Protein AF-A0A1F6WHJ4-F1 (afdb_monomer)

Sequence (486 aa):
MTTFSEYVDPEKTKELTKIGEAGDASKPRHKMVQNNPLDGQPYSLKEMARLEAFSKALKTPGKKKIVVHGDWFISKEKEEKIVGMKPYPDFDAQLTAWFMQKAGISADVVEIAPKGFYSEKNLPVEREKGTTYFYLDLNFRKSGFGQTKDGDWYFDGHAIERSAKGKETSASTMAYEKLVAVGRLEKTPWLDELIKFSKAVDNLSYSMDEKFLKNKYWHTLYAVYRRINLDSIIELFKNGYHSGQEFTLAQMNTKVSAGKEKTTLAELCQKAKIRVFNSIRKIEQARKNMGPDFGLKTETAELGKYILNIKSGKQDKIPVGFDAARALGYDTFITWHEDTKSFFLSTKKDTNFIYKLLKKEFPDLMPPVKGCMIISGLKEGEKISERAKRYTLEKLVNALGLIKTESAEVRFGGEKKLLEFQKNVLDKLFDVQKQEEGDEEVIALRDLYKKKEEIEKSMTETDQELMRLEKESLARQKRIEELRKE

Nearest PDB structures (foldseek):
  3soz-assembly1_C  TM=4.481E-01  e=9.344E-01  Salmonella enterica subsp. enterica serovar Typhimurium str. LT2
  8iye-assembly1_B  TM=1.492E-01  e=1.911E+00  Streptomyces hygroscopicus subsp. limoneus

Organism: NCBI:txid1801757

pLDDT: mean 75.18, std 19.54, range [24.81, 95.88]

Solvent-accessible surface area (backbone atoms only — not comparable to full-atom values): 27197 Å² total; per-residue (Å²): 105,66,59,81,66,80,79,62,58,78,74,69,61,69,75,70,71,82,79,79,90,84,79,87,89,84,71,90,75,72,90,68,75,54,47,40,83,84,81,64,48,69,51,51,73,72,54,48,55,48,46,51,54,48,47,48,60,74,67,52,86,64,54,33,35,35,33,36,31,28,37,84,44,79,46,77,55,98,88,41,49,28,33,37,80,43,84,51,53,53,71,48,38,49,51,28,53,50,51,44,47,71,44,67,49,79,47,52,81,49,68,59,22,73,74,59,81,32,46,96,91,42,64,75,65,88,84,59,89,77,51,42,42,38,39,31,48,48,43,40,56,83,69,27,58,53,68,47,98,86,69,26,37,40,30,16,38,36,15,54,74,34,42,78,67,76,55,74,56,31,22,29,46,50,45,52,47,52,34,37,70,60,70,40,41,83,90,47,76,42,56,55,35,48,37,53,38,49,37,26,68,72,67,63,70,57,94,58,39,48,67,45,53,76,74,43,39,29,47,22,62,89,54,39,52,96,54,44,39,68,68,47,54,51,52,41,24,72,70,70,51,59,69,90,46,64,62,49,77,72,53,28,67,40,74,34,41,40,62,68,44,79,44,37,44,47,61,46,25,53,56,26,42,55,32,46,56,52,21,53,56,46,51,54,48,32,49,60,66,30,29,84,94,45,43,33,48,60,56,46,94,75,47,36,37,47,44,61,42,74,21,70,62,76,86,48,52,47,70,56,44,55,60,51,42,39,18,72,69,30,38,21,33,35,37,40,32,66,83,65,42,36,40,40,37,40,34,80,43,67,35,68,60,56,46,60,45,42,38,75,78,35,80,68,45,45,73,58,44,62,54,32,31,40,41,51,54,77,52,78,72,40,44,42,77,65,40,46,78,69,36,46,72,66,58,54,42,56,56,66,61,34,60,48,65,90,68,45,62,84,77,48,79,47,74,76,43,49,56,50,48,54,48,51,38,51,51,51,62,55,49,66,68,69,69,65,92,65,58,62,68,60,51,48,50,55,49,51,50,51,51,48,54,52,47,66,71,66,52,49,75,67,53,56,49,50,55,48,51,49,53,52,49,53,53,48,50,52,51,52,56,51,61,70,73,106

Radius of gyration: 26.35 Å; Cα contacts (8 Å, |Δi|>4): 692; chains: 1; bounding box: 75×59×75 Å

Structure (mmCIF, N/CA/C/O backbone):
data_AF-A0A1F6WHJ4-F1
#
_entry.id   AF-A0A1F6WHJ4-F1
#
loop_
_atom_site.group_PDB
_atom_site.id
_atom_site.type_symbol
_atom_site.label_atom_id
_atom_site.label_alt_id
_atom_site.label_comp_id
_atom_site.label_asym_id
_atom_site.label_entity_id
_atom_site.label_seq_id
_atom_site.pdbx_PDB_ins_code
_atom_site.Cartn_x
_atom_site.Cartn_y
_atom_site.Cartn_z
_atom_site.occupancy
_atom_site.B_iso_or_equiv
_atom_site.auth_seq_id
_atom_site.auth_comp_id
_atom_site.auth_asym_id
_atom_site.auth_atom_id
_atom_site.pdbx_PDB_model_num
ATOM 1 N N . MET A 1 1 ? -12.715 15.003 -4.761 1.00 28.97 1 MET A N 1
ATOM 2 C CA . MET A 1 1 ? -11.547 15.203 -3.886 1.00 28.97 1 MET A CA 1
ATOM 3 C C . MET A 1 1 ? -11.983 15.676 -2.512 1.00 28.97 1 MET A C 1
ATOM 5 O O . MET A 1 1 ? -12.118 16.872 -2.293 1.00 28.97 1 MET A O 1
ATOM 9 N N . THR A 1 2 ? -12.276 14.723 -1.642 1.00 24.81 2 THR A N 1
ATOM 10 C CA . THR A 1 2 ? -12.805 14.906 -0.287 1.00 24.81 2 THR A CA 1
ATOM 11 C C . THR A 1 2 ? -11.628 15.049 0.673 1.00 24.81 2 THR A C 1
ATOM 13 O O . THR A 1 2 ? -10.710 14.231 0.614 1.00 24.81 2 THR A O 1
ATOM 16 N N . THR A 1 3 ? -11.596 16.091 1.499 1.00 26.52 3 THR A N 1
ATOM 17 C CA . THR A 1 3 ? -10.634 16.181 2.607 1.00 26.52 3 THR A CA 1
ATOM 18 C C . THR A 1 3 ? -11.063 15.219 3.714 1.00 26.52 3 THR A C 1
ATOM 20 O O . THR A 1 3 ? -12.249 14.944 3.875 1.00 26.52 3 THR A O 1
ATOM 23 N N . PHE A 1 4 ? -10.105 14.698 4.484 1.00 32.03 4 PHE A N 1
ATOM 24 C CA . PHE A 1 4 ? -10.342 13.768 5.600 1.00 32.03 4 PHE A CA 1
ATOM 25 C C . PHE A 1 4 ? -11.396 14.288 6.609 1.00 32.03 4 PHE A C 1
ATOM 27 O O . PHE A 1 4 ? -12.077 13.505 7.261 1.00 32.03 4 PHE A O 1
ATOM 34 N N . SER A 1 5 ? -11.588 15.611 6.666 1.00 32.88 5 SER A N 1
ATOM 35 C CA . SER A 1 5 ? -12.597 16.304 7.472 1.00 32.88 5 SER A CA 1
ATOM 36 C C . SER A 1 5 ? -14.057 16.016 7.095 1.00 32.88 5 SER A C 1
ATOM 38 O O . SER A 1 5 ? -14.922 16.192 7.939 1.00 32.88 5 SER A O 1
ATOM 40 N N . GLU A 1 6 ? -14.370 15.580 5.869 1.00 36.53 6 GLU A N 1
ATOM 41 C CA . GLU A 1 6 ? -15.766 15.323 5.451 1.00 36.53 6 GLU A CA 1
ATOM 42 C C . GLU A 1 6 ? -16.287 13.936 5.905 1.00 36.53 6 GLU A C 1
ATOM 44 O O . GLU A 1 6 ? -17.463 13.637 5.722 1.00 36.53 6 GLU A O 1
ATOM 49 N N . TYR A 1 7 ? -15.443 13.096 6.525 1.00 38.25 7 TYR A N 1
ATOM 50 C CA . TYR A 1 7 ? -15.868 11.857 7.208 1.00 38.25 7 TYR A CA 1
ATOM 51 C C . TYR A 1 7 ? -16.282 12.087 8.668 1.00 38.25 7 TYR A C 1
ATOM 53 O O . TYR A 1 7 ? -16.713 11.155 9.346 1.00 38.25 7 TYR A O 1
ATOM 61 N N . VAL A 1 8 ? -16.135 13.317 9.162 1.00 37.53 8 VAL A N 1
ATOM 62 C CA . VAL A 1 8 ? -16.409 13.689 10.546 1.00 37.53 8 VAL A CA 1
ATOM 63 C C . VAL A 1 8 ? -17.614 14.614 10.546 1.00 37.53 8 VAL A C 1
ATOM 65 O O . VAL A 1 8 ? -17.491 15.818 10.347 1.00 37.53 8 VAL A O 1
ATOM 68 N N . ASP A 1 9 ? -18.788 14.036 10.770 1.00 37.97 9 ASP A N 1
ATOM 69 C CA . ASP A 1 9 ? -19.931 14.781 11.281 1.00 37.97 9 ASP A CA 1
ATOM 70 C C . ASP A 1 9 ? -20.042 14.469 12.784 1.00 37.97 9 ASP A C 1
ATOM 72 O O . ASP A 1 9 ? -20.540 13.396 13.145 1.00 37.97 9 ASP A O 1
ATOM 76 N N . PRO A 1 10 ? -19.546 15.354 13.673 1.00 38.88 10 PRO A N 1
ATOM 77 C CA . PRO A 1 10 ? -19.605 15.149 15.118 1.00 38.88 10 PRO A CA 1
ATOM 78 C C . PRO A 1 10 ? -21.037 14.946 15.630 1.00 38.88 10 PRO A C 1
ATOM 80 O O . PRO A 1 10 ? -21.231 14.251 16.631 1.00 38.88 10 PRO A O 1
ATOM 83 N N . GLU A 1 11 ? -22.036 15.508 14.941 1.00 34.28 11 GLU A N 1
ATOM 84 C CA . GLU A 1 11 ? -23.445 15.457 15.337 1.00 34.28 11 GLU A CA 1
ATOM 85 C C . GLU A 1 11 ? -24.069 14.078 15.056 1.00 34.28 11 GLU A C 1
ATOM 87 O O . GLU A 1 11 ? -24.824 13.572 15.887 1.00 34.28 11 GLU A O 1
ATOM 92 N N . LYS A 1 12 ? -23.669 13.386 13.977 1.00 37.16 12 LYS A N 1
ATOM 93 C CA . LYS A 1 12 ? -24.154 12.021 13.659 1.00 37.16 12 LYS A CA 1
ATOM 94 C C . LYS A 1 12 ? -23.624 10.926 14.583 1.00 37.16 12 LYS A C 1
ATOM 96 O O . LYS A 1 12 ? -24.194 9.838 14.655 1.00 37.16 12 LYS A O 1
ATOM 101 N N . THR A 1 13 ? -22.561 11.204 15.333 1.00 37.19 13 THR A N 1
ATOM 102 C CA . THR A 1 13 ? -21.993 10.274 16.322 1.00 37.19 13 THR A CA 1
ATOM 103 C C . THR A 1 13 ? -22.888 10.092 17.555 1.00 37.19 13 THR A C 1
ATOM 105 O O . THR A 1 13 ? -22.749 9.095 18.262 1.00 37.19 13 THR A O 1
ATOM 108 N N . LYS A 1 14 ? -23.825 11.018 17.815 1.00 34.28 14 LYS A N 1
ATOM 109 C CA . LYS A 1 14 ? -24.714 10.982 18.992 1.00 34.28 14 LYS A CA 1
ATOM 110 C C . LYS A 1 14 ? -25.921 10.046 18.847 1.00 34.28 14 LYS A C 1
ATOM 112 O O . LYS A 1 14 ? -26.500 9.676 19.862 1.00 34.28 14 LYS A O 1
ATOM 117 N N . GLU A 1 15 ? -26.291 9.629 17.635 1.00 30.72 15 GLU A N 1
ATOM 118 C CA . GLU A 1 15 ? -27.438 8.722 17.422 1.00 30.72 15 GLU A CA 1
ATOM 119 C C . GLU A 1 15 ? -27.080 7.225 17.496 1.00 30.72 15 GLU A C 1
ATOM 121 O O . GLU A 1 15 ? -27.965 6.390 17.672 1.00 30.72 15 GLU A O 1
ATOM 126 N N . LEU A 1 16 ? -25.795 6.858 17.434 1.00 32.97 16 LEU A N 1
ATOM 127 C CA . LEU A 1 16 ? -25.346 5.454 17.428 1.00 32.97 16 LEU A CA 1
ATOM 128 C C . LEU A 1 16 ? -25.053 4.868 18.824 1.00 32.97 16 LEU A C 1
ATOM 130 O O . LEU A 1 16 ? -24.721 3.691 18.938 1.00 32.97 16 LEU A O 1
ATOM 134 N N . THR A 1 17 ? -25.200 5.645 19.899 1.00 36.06 17 THR A N 1
ATOM 135 C CA . THR A 1 17 ? -24.859 5.259 21.284 1.00 36.06 17 THR A CA 1
ATOM 136 C C . THR A 1 17 ? -25.951 4.495 22.046 1.00 36.06 17 THR A C 1
ATOM 138 O O . THR A 1 17 ? -25.772 4.219 23.228 1.00 36.06 17 THR A O 1
ATOM 141 N N . LYS A 1 18 ? -27.060 4.088 21.413 1.00 31.36 18 LYS A N 1
ATOM 142 C CA . LYS A 1 18 ? -28.157 3.371 22.104 1.00 31.36 18 LYS A CA 1
ATOM 143 C C . LYS A 1 18 ? -28.047 1.839 22.151 1.00 31.36 18 LYS A C 1
ATOM 145 O O . LYS A 1 18 ? -28.944 1.195 22.682 1.00 31.36 18 LYS A O 1
ATOM 150 N N . ILE A 1 19 ? -26.966 1.238 21.655 1.00 35.12 19 ILE A N 1
ATOM 151 C CA . ILE A 1 19 ? -26.780 -0.224 21.680 1.00 35.12 19 ILE A CA 1
ATOM 152 C C . ILE A 1 19 ? -25.512 -0.541 22.477 1.00 35.12 19 ILE A C 1
ATOM 154 O O . ILE A 1 19 ? -24.427 -0.653 21.915 1.00 35.12 19 ILE A O 1
ATOM 158 N N . GLY A 1 20 ? -25.617 -0.617 23.805 1.00 35.25 20 GLY A N 1
ATOM 159 C CA . GLY A 1 20 ? -24.437 -0.888 24.633 1.00 35.25 20 GLY A CA 1
ATOM 160 C C . GLY A 1 20 ? -24.641 -1.046 26.138 1.00 35.25 20 GLY A C 1
ATOM 161 O O . GLY A 1 20 ? -23.646 -1.119 26.854 1.00 35.25 20 GLY A O 1
ATOM 162 N N . GLU A 1 21 ? -25.875 -1.126 26.637 1.00 35.00 21 GLU A N 1
ATOM 163 C CA . GLU A 1 21 ? -26.140 -1.311 28.068 1.00 35.00 21 GLU A CA 1
ATOM 164 C C . GLU A 1 21 ? -26.897 -2.618 28.323 1.00 35.00 21 GLU A C 1
ATOM 166 O O . GLU A 1 21 ? -28.115 -2.633 28.437 1.00 35.00 21 GLU A O 1
ATOM 171 N N . ALA A 1 22 ? -26.163 -3.730 28.402 1.00 33.50 22 ALA A N 1
ATOM 172 C CA . ALA A 1 22 ? -26.557 -4.911 29.176 1.00 33.50 22 ALA A CA 1
ATOM 173 C C . ALA A 1 22 ? -25.359 -5.865 29.310 1.00 33.50 22 ALA A C 1
ATOM 175 O O . ALA A 1 22 ? -25.001 -6.584 28.380 1.00 33.50 22 ALA A O 1
ATOM 176 N N . GLY A 1 23 ? -24.726 -5.875 30.481 1.00 30.72 23 GLY A N 1
ATOM 177 C CA . GLY A 1 23 ? -23.652 -6.810 30.809 1.00 30.72 23 GLY A CA 1
ATOM 178 C C . GLY A 1 23 ? -23.260 -6.697 32.276 1.00 30.72 23 GLY A C 1
ATOM 179 O O . GLY A 1 23 ? -22.340 -5.960 32.614 1.00 30.72 23 GLY A O 1
ATOM 180 N N . ASP A 1 24 ? -23.995 -7.408 33.131 1.00 31.16 24 ASP A N 1
ATOM 181 C CA . ASP A 1 24 ? -23.836 -7.472 34.588 1.00 31.16 24 ASP A CA 1
ATOM 182 C C . ASP A 1 24 ? -22.403 -7.882 35.002 1.00 31.16 24 ASP A C 1
ATOM 184 O O . ASP A 1 24 ? -21.851 -8.888 34.543 1.00 31.16 24 ASP A O 1
ATOM 188 N N . ALA A 1 25 ? -21.783 -7.065 35.859 1.00 35.31 25 ALA A N 1
ATOM 189 C CA . ALA A 1 25 ? -20.368 -7.111 36.228 1.00 35.31 25 ALA A CA 1
ATOM 190 C C . ALA A 1 25 ? -20.073 -7.930 37.505 1.00 35.31 25 ALA A C 1
ATOM 192 O O . ALA A 1 25 ? -19.010 -7.768 38.102 1.00 35.31 25 ALA A O 1
ATOM 193 N N . SER A 1 26 ? -20.982 -8.806 37.941 1.00 29.50 26 SER A N 1
ATOM 194 C CA . SER A 1 26 ? -20.957 -9.366 39.303 1.00 29.50 26 SER A CA 1
ATOM 195 C C . SER A 1 26 ? -20.533 -10.840 39.457 1.00 29.50 26 SER A C 1
ATOM 197 O O . SER A 1 26 ? -20.614 -11.369 40.564 1.00 29.50 26 SER A O 1
ATOM 199 N N . LYS A 1 27 ? -20.023 -11.534 38.424 1.00 29.72 27 LYS A N 1
ATOM 200 C CA . LYS A 1 27 ? -19.579 -12.945 38.566 1.00 29.72 27 LYS A CA 1
ATOM 201 C C . LYS A 1 27 ? -18.064 -13.145 38.387 1.00 29.72 27 LYS A C 1
ATOM 203 O O . LYS A 1 27 ? -17.511 -12.677 37.387 1.00 29.72 27 LYS A O 1
ATOM 208 N N . PRO A 1 28 ? -17.386 -13.882 39.295 1.00 31.47 28 PRO A N 1
ATOM 209 C CA . PRO A 1 28 ? -15.963 -14.181 39.183 1.00 31.47 28 PRO A CA 1
ATOM 210 C C . PRO A 1 28 ? -15.751 -15.136 38.005 1.00 31.47 28 PRO A C 1
ATOM 212 O O . PRO A 1 28 ? -16.146 -16.300 38.044 1.00 31.47 28 PRO A O 1
ATOM 215 N N . ARG A 1 29 ? -15.160 -14.638 36.915 1.00 35.62 29 ARG A N 1
ATOM 216 C CA . ARG A 1 29 ? -14.840 -15.473 35.755 1.00 35.62 29 ARG A CA 1
ATOM 217 C C . ARG A 1 29 ? -13.631 -16.340 36.101 1.00 35.62 29 ARG A C 1
ATOM 219 O O . ARG A 1 29 ? -12.516 -15.837 36.221 1.00 35.62 29 ARG A O 1
ATOM 226 N N . HIS A 1 30 ? -13.850 -17.648 36.243 1.00 29.11 30 HIS A N 1
ATOM 227 C CA . HIS A 1 30 ? -12.791 -18.641 36.068 1.00 29.11 30 HIS A CA 1
ATOM 228 C C . HIS A 1 30 ? -11.984 -18.297 34.809 1.00 29.11 30 HIS A C 1
ATOM 230 O O . HIS A 1 30 ? -12.571 -17.851 33.822 1.00 29.11 30 HIS A O 1
ATOM 236 N N . LYS A 1 31 ? -10.655 -18.483 34.855 1.00 37.22 31 LYS A N 1
ATOM 237 C CA . LYS A 1 31 ? -9.721 -18.295 33.731 1.00 37.22 31 LYS A CA 1
ATOM 238 C C . LYS A 1 31 ? -10.120 -19.193 32.550 1.00 37.22 31 LYS A C 1
ATOM 240 O O . LYS A 1 31 ? -9.525 -20.241 32.327 1.00 37.22 31 LYS A O 1
ATOM 245 N N . MET A 1 32 ? -11.145 -18.794 31.806 1.00 36.66 32 MET A N 1
ATOM 246 C CA . MET A 1 32 ? -11.436 -19.329 30.492 1.00 36.66 32 MET A CA 1
ATOM 247 C C . MET A 1 32 ? -10.317 -18.840 29.592 1.00 36.66 32 MET A C 1
ATOM 249 O O . MET A 1 32 ? -10.134 -17.637 29.412 1.00 36.66 32 MET A O 1
ATOM 253 N N . VAL A 1 33 ? -9.545 -19.787 29.076 1.00 48.25 33 VAL A N 1
ATOM 254 C CA . VAL A 1 33 ? -8.599 -19.548 27.996 1.00 48.25 33 VAL A CA 1
ATOM 255 C C . VAL A 1 33 ? -9.390 -18.896 26.863 1.00 48.25 33 VAL A C 1
ATOM 257 O O . VAL A 1 33 ? -10.242 -19.535 26.249 1.00 48.25 33 VAL A O 1
ATOM 260 N N . GLN A 1 34 ? -9.194 -17.594 26.652 1.00 63.94 34 GLN A N 1
ATOM 261 C CA . GLN A 1 34 ? -9.790 -16.923 25.506 1.00 63.94 34 GLN A CA 1
ATOM 262 C C . GLN A 1 34 ? -9.059 -17.417 24.260 1.00 63.94 34 GLN A C 1
ATOM 264 O O . GLN A 1 34 ? -7.834 -17.312 24.167 1.00 63.94 34 GLN A O 1
ATOM 269 N N . ASN A 1 35 ? -9.814 -17.967 23.316 1.00 78.12 35 ASN A N 1
ATOM 270 C CA . ASN A 1 35 ? -9.294 -18.315 22.004 1.00 78.12 35 ASN A CA 1
ATOM 271 C C . ASN A 1 35 ? -9.296 -17.074 21.107 1.00 78.12 35 ASN A C 1
ATOM 273 O O . ASN A 1 35 ? -10.169 -16.209 21.213 1.00 78.12 35 ASN A O 1
ATOM 277 N N . ASN A 1 36 ? -8.317 -16.994 20.215 1.00 73.62 36 ASN A N 1
ATOM 278 C CA . ASN A 1 36 ? -8.271 -16.016 19.148 1.00 73.62 36 ASN A CA 1
ATOM 279 C C . ASN A 1 36 ? -9.529 -16.180 18.274 1.00 73.62 36 ASN A C 1
ATOM 281 O O . ASN A 1 36 ? -9.804 -17.281 17.790 1.00 73.62 36 ASN A O 1
ATOM 285 N N . PRO A 1 37 ? -10.311 -15.105 18.068 1.00 71.00 37 PRO A N 1
ATOM 286 C CA . PRO A 1 37 ? -11.582 -15.187 17.361 1.00 71.00 37 PRO A CA 1
ATOM 287 C C . PRO A 1 37 ? -11.435 -15.518 15.870 1.00 71.00 37 PRO A C 1
ATOM 289 O O . PRO A 1 37 ? -12.429 -15.894 15.247 1.00 71.00 37 PRO A O 1
ATOM 292 N N . LEU A 1 38 ? -10.242 -15.377 15.281 1.00 71.69 38 LEU A N 1
ATOM 293 C CA . LEU A 1 38 ? -10.001 -15.654 13.863 1.00 71.69 38 LEU A CA 1
ATOM 294 C C . LEU A 1 38 ? -9.592 -17.105 13.591 1.00 71.69 38 LEU A C 1
ATOM 296 O O . LEU A 1 38 ? -10.134 -17.713 12.674 1.00 71.69 38 LEU A O 1
ATOM 300 N N . ASP A 1 39 ? -8.657 -17.656 14.367 1.00 76.31 39 ASP A N 1
ATOM 301 C CA . ASP A 1 39 ? -8.076 -18.987 14.121 1.00 76.31 39 ASP A CA 1
ATOM 302 C C . ASP A 1 39 ? -8.429 -20.034 15.196 1.00 76.31 39 ASP A C 1
ATOM 304 O O . ASP A 1 39 ? -8.053 -21.201 15.076 1.00 76.31 39 ASP A O 1
ATOM 308 N N . GLY A 1 40 ? -9.157 -19.634 16.244 1.00 77.38 40 GLY A N 1
ATOM 309 C CA . GLY A 1 40 ? -9.586 -20.508 17.333 1.00 77.38 40 GLY A CA 1
ATOM 310 C C . GLY A 1 40 ? -8.466 -20.947 18.280 1.00 77.38 40 GLY A C 1
ATOM 311 O O . GLY A 1 40 ? -8.737 -21.710 19.206 1.00 77.38 40 GLY A O 1
ATOM 312 N N . GLN A 1 41 ? -7.228 -20.479 18.089 1.00 81.06 41 GLN A N 1
ATOM 313 C CA . GLN A 1 41 ? -6.088 -20.875 18.915 1.00 81.06 41 GLN A CA 1
ATOM 314 C C . GLN A 1 41 ? -6.104 -20.161 20.271 1.00 81.06 41 GLN A C 1
ATOM 316 O O . GLN A 1 41 ? -6.429 -18.976 20.335 1.00 81.06 41 GLN A O 1
ATOM 321 N N . PRO A 1 42 ? -5.715 -20.825 21.370 1.00 79.38 42 PRO A N 1
ATOM 322 C CA . PRO A 1 42 ? -5.700 -20.203 22.688 1.00 79.38 42 PRO A CA 1
ATOM 323 C C . PRO A 1 42 ? -4.688 -19.054 22.763 1.00 79.38 42 PRO A C 1
ATOM 325 O O . PRO A 1 42 ? -3.539 -19.181 22.328 1.00 79.38 42 PRO A O 1
ATOM 328 N N . TYR A 1 43 ? -5.077 -17.932 23.375 1.00 80.12 43 TYR A N 1
ATOM 329 C CA . TYR A 1 43 ? -4.126 -16.870 23.688 1.00 80.12 43 TYR A CA 1
ATOM 330 C C . TYR A 1 43 ? -3.144 -17.317 24.776 1.00 80.12 43 TYR A C 1
ATOM 332 O O . TYR A 1 43 ? -3.518 -17.890 25.799 1.00 80.12 43 TYR A O 1
ATOM 340 N N . SER A 1 44 ? -1.863 -16.986 24.594 1.00 83.44 44 SER A N 1
ATOM 341 C CA . SER A 1 44 ? -0.869 -17.139 25.664 1.00 83.44 44 SER A CA 1
ATOM 342 C C . SER A 1 44 ? -1.226 -16.272 26.882 1.00 83.44 44 SER A C 1
ATOM 344 O O . SER A 1 44 ? -1.831 -15.210 26.731 1.00 83.44 44 SER A O 1
ATOM 346 N N . LEU A 1 45 ? -0.762 -16.651 28.080 1.00 82.12 45 LEU A N 1
ATOM 347 C CA . LEU A 1 45 ? -0.946 -15.853 29.307 1.00 82.12 45 LEU A CA 1
ATOM 348 C C . LEU A 1 45 ? -0.485 -14.395 29.142 1.00 82.12 45 LEU A C 1
ATOM 350 O O . LEU A 1 45 ? -1.149 -13.470 29.603 1.00 82.12 45 LEU A O 1
ATOM 354 N N . LYS A 1 46 ? 0.634 -14.186 28.437 1.00 84.81 46 LYS A N 1
ATOM 355 C CA . LYS A 1 46 ? 1.174 -12.852 28.141 1.00 84.81 46 LYS A CA 1
ATOM 356 C C . LYS A 1 46 ? 0.235 -12.032 27.255 1.00 84.81 46 LYS A C 1
ATOM 358 O O . LYS A 1 46 ? 0.108 -10.827 27.449 1.00 84.81 46 LYS A O 1
ATOM 363 N N . GLU A 1 47 ? -0.397 -12.675 26.279 1.00 84.31 47 GLU A N 1
ATOM 364 C CA . GLU A 1 47 ? -1.334 -12.011 25.373 1.00 84.31 47 GLU A CA 1
ATOM 365 C C . GLU A 1 47 ? -2.666 -11.711 26.071 1.00 84.31 47 GLU A C 1
ATOM 367 O O . GLU A 1 47 ? -3.194 -10.619 25.895 1.00 84.31 47 GLU A O 1
ATOM 372 N N . MET A 1 48 ? -3.158 -12.602 26.941 1.00 86.06 48 MET A N 1
ATOM 373 C CA . MET A 1 48 ? -4.346 -12.328 27.762 1.00 86.06 48 MET A CA 1
ATOM 374 C C . MET A 1 48 ? -4.137 -11.123 28.688 1.00 86.06 48 MET A C 1
ATOM 376 O O . MET A 1 48 ? -4.956 -10.209 28.687 1.00 86.06 48 MET A O 1
ATOM 380 N N . ALA A 1 49 ? -3.002 -11.048 29.392 1.00 88.12 49 ALA A N 1
ATOM 381 C CA . ALA A 1 49 ? -2.674 -9.884 3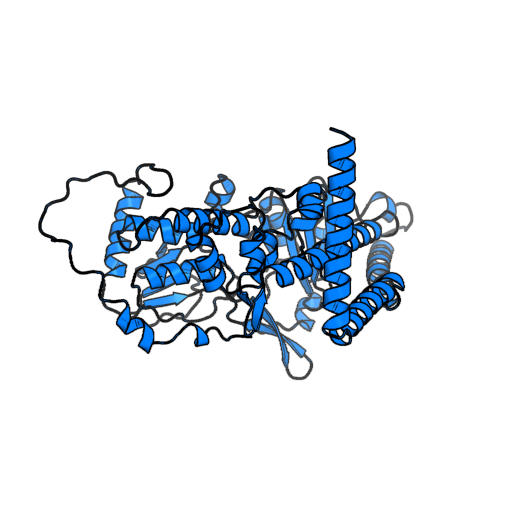0.223 1.00 88.12 49 ALA A CA 1
ATOM 382 C C . ALA A 1 49 ? -2.615 -8.579 29.401 1.00 88.12 49 ALA A C 1
ATOM 384 O O . ALA A 1 49 ? -3.040 -7.515 29.855 1.00 88.12 49 ALA A O 1
ATOM 385 N N . ARG A 1 50 ? -2.124 -8.656 28.157 1.00 89.75 50 ARG A N 1
ATOM 386 C CA . ARG A 1 50 ? -2.107 -7.520 27.228 1.00 89.75 50 ARG A CA 1
ATOM 387 C C . ARG A 1 50 ? -3.518 -7.121 26.780 1.00 89.75 50 ARG A C 1
ATOM 389 O O . ARG A 1 50 ? -3.799 -5.928 26.711 1.00 89.75 50 ARG A O 1
ATOM 396 N N . LEU A 1 51 ? -4.400 -8.080 26.502 1.00 90.62 51 LEU A N 1
ATOM 397 C CA . LEU A 1 51 ? -5.805 -7.829 26.156 1.00 90.62 51 LEU A CA 1
ATOM 398 C C . LEU A 1 51 ? -6.583 -7.200 27.319 1.00 90.62 51 LEU A C 1
ATOM 400 O O . LEU A 1 51 ? -7.367 -6.280 27.101 1.00 90.62 51 LEU A O 1
ATOM 404 N N . GLU A 1 52 ? -6.336 -7.635 28.554 1.00 90.94 52 GLU A N 1
ATOM 405 C CA . GLU A 1 52 ? -6.920 -7.020 29.752 1.00 90.94 52 GLU A CA 1
ATOM 406 C C . GLU A 1 52 ? -6.469 -5.563 29.912 1.00 90.94 52 GLU A C 1
ATOM 408 O O . GLU A 1 52 ? -7.300 -4.669 30.099 1.00 90.94 52 GLU A O 1
ATOM 413 N N . ALA A 1 53 ? -5.165 -5.298 29.766 1.00 91.81 53 ALA A N 1
ATOM 414 C CA . ALA A 1 53 ? -4.619 -3.943 29.797 1.00 91.81 53 ALA A CA 1
ATOM 415 C C . ALA A 1 53 ? -5.214 -3.060 28.686 1.00 91.81 53 ALA A C 1
ATOM 417 O O . ALA A 1 53 ? -5.568 -1.905 28.936 1.00 91.81 53 ALA A O 1
ATOM 418 N N . PHE A 1 54 ? -5.386 -3.615 27.485 1.00 92.56 54 PHE A N 1
ATOM 419 C CA . PHE A 1 54 ? -6.018 -2.926 26.363 1.00 92.56 54 PHE A CA 1
ATOM 420 C C . PHE A 1 54 ? -7.484 -2.601 26.658 1.00 92.56 54 PHE A C 1
ATOM 422 O O . PHE A 1 54 ? -7.892 -1.446 26.559 1.00 92.56 54 PHE A O 1
ATOM 429 N N . SER A 1 55 ? -8.264 -3.584 27.119 1.00 91.56 55 SER A N 1
ATOM 430 C CA . SER A 1 55 ? -9.666 -3.397 27.511 1.00 91.56 55 SER A CA 1
ATOM 431 C C . SER A 1 55 ? -9.818 -2.306 28.576 1.00 91.56 55 SER A C 1
ATOM 433 O O . SER A 1 55 ? -10.713 -1.460 28.479 1.00 91.56 55 SER A O 1
ATOM 435 N N . LYS A 1 56 ? -8.905 -2.270 29.557 1.00 90.00 56 LYS A N 1
ATOM 436 C CA . LYS A 1 56 ? -8.847 -1.211 30.571 1.00 90.00 56 LYS A CA 1
ATOM 437 C C . LYS A 1 56 ? -8.581 0.155 29.937 1.00 90.00 56 LYS A C 1
ATOM 439 O O . LYS A 1 56 ? -9.342 1.080 30.195 1.00 90.00 56 LYS A O 1
ATOM 444 N N . ALA A 1 57 ? -7.572 0.275 29.073 1.00 87.69 57 ALA A N 1
ATOM 445 C CA . ALA A 1 57 ? -7.237 1.533 28.399 1.00 87.69 57 ALA A CA 1
ATOM 446 C C . ALA A 1 57 ? -8.405 2.095 27.568 1.00 87.69 57 ALA A C 1
ATOM 448 O O . ALA A 1 57 ? -8.645 3.302 27.575 1.00 87.69 57 ALA A O 1
ATOM 449 N N . LEU A 1 58 ? -9.187 1.229 26.915 1.00 86.88 58 LEU A N 1
ATOM 450 C CA . LEU A 1 58 ? -10.382 1.645 26.175 1.00 86.88 58 LEU A CA 1
ATOM 451 C C . LEU A 1 58 ? -11.491 2.206 27.079 1.00 86.88 58 LEU A C 1
ATOM 453 O O . LEU A 1 58 ? -12.275 3.039 26.629 1.00 86.88 58 LEU A O 1
ATOM 457 N N . LYS A 1 59 ? -11.583 1.748 28.334 1.00 84.19 59 LYS A N 1
ATOM 458 C CA . LYS A 1 59 ? -12.579 2.201 29.324 1.00 84.19 59 LYS A CA 1
ATOM 459 C C . LYS A 1 59 ? -12.137 3.444 30.094 1.00 84.19 59 LYS A C 1
ATOM 461 O O . LYS A 1 59 ? -12.991 4.161 30.605 1.00 84.19 59 LYS A O 1
ATOM 466 N N . THR A 1 60 ? -10.833 3.697 30.190 1.00 83.06 60 THR A N 1
ATOM 467 C CA . THR A 1 60 ? -10.297 4.830 30.948 1.00 83.06 60 THR A CA 1
ATOM 468 C C . THR A 1 60 ? -10.787 6.162 30.354 1.00 83.06 60 THR A C 1
ATOM 470 O O . THR A 1 60 ? -10.590 6.404 29.154 1.00 83.06 60 THR A O 1
ATOM 473 N N . PRO A 1 61 ? -11.418 7.038 31.158 1.00 78.88 61 PRO A N 1
ATOM 474 C CA . PRO A 1 61 ? -11.761 8.394 30.742 1.00 78.88 61 PRO A CA 1
ATOM 475 C C . PRO A 1 61 ? -10.506 9.200 30.395 1.00 78.88 61 PRO A C 1
ATOM 477 O O . PRO A 1 61 ? -9.465 9.037 31.025 1.00 78.88 61 PRO A O 1
ATOM 480 N N . GLY A 1 62 ? -10.599 10.074 29.398 1.00 82.12 62 GLY A N 1
ATOM 481 C CA . GLY A 1 62 ? -9.476 10.895 28.946 1.00 82.12 62 GLY A CA 1
ATOM 482 C C . GLY A 1 62 ? -9.458 11.066 27.435 1.00 82.12 62 GLY A C 1
ATOM 483 O O . GLY A 1 62 ? -10.141 10.331 26.710 1.00 82.12 62 GLY A O 1
ATOM 484 N N . LYS A 1 63 ? -8.666 12.040 26.975 1.00 87.25 63 LYS A N 1
ATOM 485 C CA . LYS A 1 63 ? -8.471 12.305 25.549 1.00 87.25 63 LYS A CA 1
ATOM 486 C C . LYS A 1 63 ? -7.804 11.100 24.891 1.00 87.25 63 LYS A C 1
ATOM 488 O O . LYS A 1 63 ? -6.856 10.521 25.427 1.00 87.25 63 LYS A O 1
ATOM 493 N N . LYS A 1 64 ? -8.306 10.723 23.721 1.00 88.38 64 LYS A N 1
ATOM 494 C CA . LYS A 1 64 ? -7.753 9.651 22.89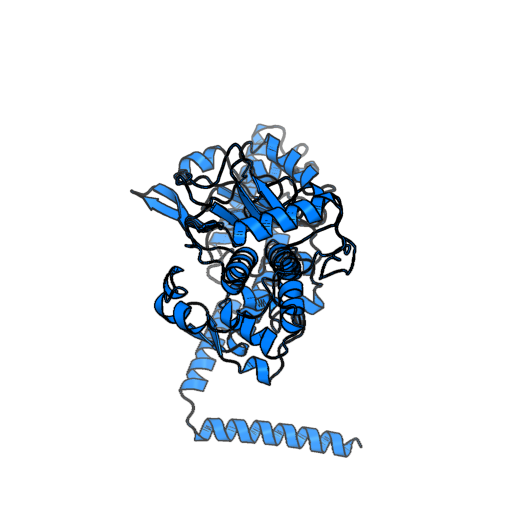4 1.00 88.38 64 LYS A CA 1
ATOM 495 C C . LYS A 1 64 ? -7.458 10.227 21.518 1.00 88.38 64 LYS A C 1
ATOM 497 O O . LYS A 1 64 ? -8.273 10.982 20.997 1.00 88.38 64 LYS A O 1
ATOM 502 N N . LYS A 1 65 ? -6.308 9.880 20.945 1.00 88.50 65 LYS A N 1
ATOM 503 C CA . LYS A 1 65 ? -5.908 10.321 19.603 1.00 88.50 65 LYS A CA 1
ATOM 504 C C . LYS A 1 65 ? -5.502 9.129 18.748 1.00 88.50 65 LYS A C 1
ATOM 506 O O . LYS A 1 65 ? -4.829 8.225 19.239 1.00 88.50 65 LYS A O 1
ATOM 511 N N . ILE A 1 66 ? -5.918 9.119 17.485 1.00 88.00 66 ILE A N 1
ATOM 512 C CA . ILE A 1 66 ? -5.492 8.131 16.484 1.00 88.00 66 ILE A CA 1
ATOM 513 C C . ILE A 1 66 ? -4.447 8.776 15.579 1.00 88.00 66 ILE A C 1
ATOM 515 O O . ILE A 1 66 ? -4.719 9.830 15.015 1.00 88.00 66 ILE A O 1
ATOM 519 N N . VAL A 1 67 ? -3.305 8.111 15.406 1.00 87.62 67 VAL A N 1
ATOM 520 C CA . VAL A 1 67 ? -2.213 8.539 14.521 1.00 87.62 67 VAL A CA 1
ATOM 521 C C . VAL A 1 67 ? -2.067 7.523 13.392 1.00 87.62 67 VAL A C 1
ATOM 523 O O . VAL A 1 67 ? -1.956 6.322 13.646 1.00 87.62 67 VAL A O 1
ATOM 526 N N . VAL A 1 68 ? -2.048 8.008 12.152 1.00 84.44 68 VAL A N 1
ATOM 527 C CA . VAL A 1 68 ? -1.911 7.208 10.922 1.00 84.44 68 VAL A CA 1
ATOM 528 C C . VAL A 1 68 ? -0.802 7.776 10.038 1.00 84.44 68 VAL A C 1
ATOM 530 O O . VAL A 1 68 ? -0.348 8.907 10.234 1.00 84.44 68 VAL A O 1
ATOM 533 N N . HIS A 1 69 ? -0.339 6.997 9.059 1.00 79.19 69 HIS A N 1
ATOM 534 C CA . HIS A 1 69 ? 0.665 7.487 8.112 1.00 79.19 69 HIS A CA 1
ATOM 535 C C . HIS A 1 69 ? 0.050 8.435 7.081 1.00 79.19 69 HIS A C 1
ATOM 537 O O . HIS A 1 69 ? -1.139 8.365 6.760 1.00 79.19 69 HIS A O 1
ATOM 543 N N . GLY A 1 70 ? 0.884 9.331 6.555 1.00 75.00 70 GLY A N 1
ATOM 544 C CA . GLY A 1 70 ? 0.563 10.148 5.386 1.00 75.00 70 GLY A CA 1
ATOM 545 C C . GLY A 1 70 ? 1.315 9.715 4.136 1.00 75.00 70 GLY A C 1
ATOM 546 O O . GLY A 1 70 ? 2.145 8.806 4.158 1.00 75.00 70 GLY A O 1
ATOM 547 N N . ASP A 1 71 ? 1.057 10.412 3.033 1.00 74.19 71 ASP A N 1
ATOM 548 C CA . ASP A 1 71 ? 1.759 10.190 1.772 1.00 74.19 71 ASP A CA 1
ATOM 549 C C . ASP A 1 71 ? 2.614 11.401 1.393 1.00 74.19 71 ASP A C 1
ATOM 551 O O . ASP A 1 71 ? 2.275 12.556 1.684 1.00 74.19 71 ASP A O 1
ATOM 555 N N . TRP A 1 72 ? 3.742 11.119 0.744 1.00 76.69 72 TRP A N 1
ATOM 556 C CA . TRP A 1 72 ? 4.675 12.143 0.290 1.00 76.69 72 TRP A CA 1
ATOM 557 C C . TRP A 1 72 ? 4.129 12.854 -0.946 1.00 76.69 72 TRP A C 1
ATOM 559 O O . TRP A 1 72 ? 3.610 12.223 -1.871 1.00 76.69 72 TRP A O 1
ATOM 569 N N . PHE A 1 73 ? 4.311 14.168 -1.010 1.00 78.62 73 PHE A N 1
ATOM 570 C CA . PHE A 1 73 ? 4.070 14.949 -2.217 1.00 78.62 73 PHE A CA 1
ATOM 571 C C . PHE A 1 73 ? 5.216 15.928 -2.463 1.00 78.62 73 PHE A C 1
ATOM 573 O O . PHE A 1 73 ? 6.027 16.186 -1.580 1.00 78.62 73 PHE A O 1
ATOM 580 N N . ILE A 1 74 ? 5.288 16.466 -3.678 1.00 79.50 74 ILE A N 1
ATOM 581 C CA . ILE A 1 74 ? 6.250 17.513 -4.023 1.00 79.50 74 ILE A CA 1
ATOM 582 C C . ILE A 1 74 ? 5.523 18.852 -4.055 1.00 79.50 74 ILE A C 1
ATOM 584 O O . ILE A 1 74 ? 4.570 19.017 -4.823 1.00 79.50 74 ILE A O 1
ATOM 588 N N . SER A 1 75 ? 5.958 19.781 -3.209 1.00 79.62 75 SER A N 1
ATOM 589 C CA . SER A 1 75 ? 5.598 21.196 -3.251 1.00 79.62 75 SER A CA 1
ATOM 590 C C . SER A 1 75 ? 6.628 21.977 -4.076 1.00 79.62 75 SER A C 1
ATOM 592 O O . SER A 1 75 ? 7.728 21.494 -4.358 1.00 79.62 75 SER A O 1
ATOM 594 N N . LYS A 1 76 ? 6.256 23.187 -4.505 1.00 79.44 76 LYS A N 1
ATOM 595 C CA . LYS A 1 76 ? 7.168 24.140 -5.144 1.00 79.44 76 LYS A CA 1
ATOM 596 C C . LYS A 1 76 ? 7.241 25.388 -4.270 1.00 79.44 76 LYS A C 1
ATOM 598 O O . LYS A 1 76 ? 6.217 26.035 -4.069 1.00 79.44 76 LYS A O 1
ATOM 603 N N . GLU A 1 77 ? 8.430 25.734 -3.795 1.00 77.56 77 GLU A N 1
ATOM 604 C CA . GLU A 1 77 ? 8.690 26.945 -3.013 1.00 77.56 77 GLU A CA 1
ATOM 605 C C . GLU A 1 77 ? 9.810 27.744 -3.675 1.00 77.56 77 GLU A C 1
ATOM 607 O O . GLU A 1 77 ? 10.919 27.242 -3.811 1.00 77.56 77 GLU A O 1
ATOM 612 N N . LYS A 1 78 ? 9.522 28.983 -4.107 1.00 68.50 78 LYS A N 1
ATOM 613 C CA . LYS A 1 78 ? 10.502 29.893 -4.741 1.00 68.50 78 LYS A CA 1
ATOM 614 C C . LYS A 1 78 ? 11.409 29.181 -5.764 1.00 68.50 78 LYS A C 1
ATOM 616 O O . LYS A 1 78 ? 12.626 29.265 -5.693 1.00 68.50 78 LYS A O 1
ATOM 621 N N . GLU A 1 79 ? 10.772 28.453 -6.684 1.00 74.56 79 GLU A N 1
ATOM 622 C CA . GLU A 1 79 ? 11.392 27.648 -7.754 1.00 74.56 79 GLU A CA 1
ATOM 623 C C . GLU A 1 79 ? 12.056 26.324 -7.346 1.00 74.56 79 GLU A C 1
ATOM 625 O O . GLU A 1 79 ? 12.237 25.464 -8.208 1.00 74.56 79 GLU A O 1
ATOM 630 N N . GLU A 1 80 ? 12.281 26.078 -6.057 1.00 82.12 80 GLU A N 1
ATOM 631 C CA . GLU A 1 80 ? 12.776 24.799 -5.547 1.00 82.12 80 GLU A CA 1
ATOM 632 C C . GLU A 1 80 ? 11.629 23.786 -5.392 1.00 82.12 80 GLU A C 1
ATOM 634 O O . GLU A 1 80 ? 10.525 24.118 -4.946 1.00 82.12 80 GLU A O 1
ATOM 639 N N . LYS A 1 81 ? 11.885 22.521 -5.749 1.00 83.44 81 LYS A N 1
ATOM 640 C CA . LYS A 1 81 ? 10.992 21.401 -5.420 1.00 83.44 81 LYS A CA 1
ATOM 641 C C . LYS A 1 81 ? 11.337 20.895 -4.020 1.00 83.44 81 LYS A C 1
ATOM 643 O O . LYS A 1 81 ? 12.483 20.517 -3.773 1.00 83.44 81 LYS A O 1
ATOM 648 N N . ILE A 1 82 ? 10.342 20.842 -3.141 1.00 84.56 82 ILE A N 1
ATOM 649 C CA . ILE A 1 82 ? 10.497 20.417 -1.746 1.00 84.56 82 ILE A CA 1
ATOM 650 C C . ILE A 1 82 ? 9.544 19.258 -1.458 1.00 84.56 82 ILE A C 1
ATOM 652 O O . ILE A 1 82 ? 8.452 19.165 -2.022 1.00 84.56 82 ILE A O 1
ATOM 656 N N . VAL A 1 83 ? 9.971 18.330 -0.608 1.00 81.00 83 VAL A N 1
ATOM 657 C CA . VAL A 1 83 ? 9.122 17.236 -0.126 1.00 81.00 83 VAL A CA 1
ATOM 658 C C . VAL A 1 83 ? 8.170 17.751 0.956 1.00 81.00 83 VAL A C 1
ATOM 660 O O . VAL A 1 83 ? 8.615 18.270 1.978 1.00 81.00 83 VAL A O 1
ATOM 663 N N . GLY A 1 84 ? 6.869 17.536 0.765 1.00 77.12 84 GLY A N 1
ATOM 664 C CA . GLY A 1 84 ? 5.830 17.770 1.769 1.00 77.12 84 GLY A CA 1
ATOM 665 C C . GLY A 1 84 ? 5.034 16.507 2.112 1.00 77.12 84 GLY A C 1
ATOM 666 O O . GLY A 1 84 ? 5.145 15.471 1.446 1.00 77.12 84 GLY A O 1
ATOM 667 N N . MET A 1 85 ? 4.184 16.614 3.135 1.00 73.88 85 MET A N 1
ATOM 668 C CA . MET A 1 85 ? 3.328 15.536 3.639 1.00 73.88 85 MET A CA 1
ATOM 669 C C . MET A 1 85 ? 1.827 15.839 3.578 1.00 73.88 85 MET A C 1
ATOM 671 O O . MET A 1 85 ? 1.381 16.917 3.962 1.00 73.88 85 MET A O 1
ATOM 675 N N . LYS A 1 86 ? 1.019 14.874 3.116 1.00 73.38 86 LYS A N 1
ATOM 676 C CA . LYS A 1 86 ? -0.453 14.964 3.153 1.00 73.38 86 LYS A CA 1
ATOM 677 C C . LYS A 1 86 ? -1.080 13.797 3.915 1.00 73.38 86 LYS A C 1
ATOM 679 O O . LYS A 1 86 ? -0.557 12.684 3.841 1.00 73.38 86 LYS A O 1
ATOM 684 N N . PRO A 1 87 ? -2.227 14.020 4.585 1.00 70.81 87 PRO A N 1
ATOM 685 C CA . PRO A 1 87 ? -2.948 12.974 5.296 1.00 70.81 87 PRO A CA 1
ATOM 686 C C . PRO A 1 87 ? -3.687 12.123 4.270 1.00 70.81 87 PRO A C 1
ATOM 688 O O . PRO A 1 87 ? -4.834 12.387 3.912 1.00 70.81 87 PRO A O 1
ATOM 691 N N . TYR A 1 88 ? -2.978 11.136 3.735 1.00 76.88 88 TYR A N 1
ATOM 692 C CA . TYR A 1 88 ? -3.509 10.199 2.759 1.00 76.88 88 TYR A CA 1
ATOM 693 C C . TYR A 1 88 ? -3.155 8.766 3.179 1.00 76.88 88 TYR A C 1
ATOM 695 O O . TYR A 1 88 ? -2.323 8.126 2.529 1.00 76.88 88 TYR A O 1
ATOM 703 N N . PRO A 1 89 ? -3.741 8.286 4.296 1.00 81.62 89 PRO A N 1
ATOM 704 C CA . PRO A 1 89 ? -3.522 6.926 4.768 1.00 81.62 89 PRO A CA 1
ATOM 705 C C . PRO A 1 89 ? -3.963 5.924 3.704 1.00 81.62 89 PRO A C 1
ATOM 707 O O . PRO A 1 89 ? -4.900 6.175 2.937 1.00 81.62 89 PRO A O 1
ATOM 710 N N . ASP A 1 90 ? -3.306 4.772 3.652 1.00 86.00 90 ASP A N 1
ATOM 711 C CA . ASP A 1 90 ? -3.740 3.698 2.766 1.00 86.00 90 ASP A CA 1
ATOM 712 C C . ASP A 1 90 ? -4.988 2.981 3.306 1.00 86.00 90 ASP A C 1
ATOM 714 O O . ASP A 1 90 ? -5.569 3.347 4.328 1.00 86.00 90 ASP A O 1
ATOM 718 N N . PHE A 1 91 ? -5.442 1.976 2.561 1.00 90.69 91 PHE A N 1
ATOM 719 C CA . PHE A 1 91 ? -6.652 1.237 2.895 1.00 90.69 91 PHE A CA 1
ATOM 720 C C . PHE A 1 91 ? -6.564 0.528 4.254 1.00 90.69 91 PHE A C 1
ATOM 722 O O . PHE A 1 91 ? -7.558 0.511 4.977 1.00 90.69 91 PHE A O 1
ATOM 729 N N . ASP A 1 92 ? -5.401 -0.023 4.617 1.00 91.19 92 ASP A N 1
ATOM 730 C CA . ASP A 1 92 ? -5.237 -0.761 5.870 1.00 91.19 92 ASP A CA 1
ATOM 731 C C . ASP A 1 92 ? -5.318 0.192 7.067 1.00 91.19 92 ASP A C 1
ATOM 733 O O . ASP A 1 92 ? -6.086 -0.050 8.002 1.00 91.19 92 ASP A O 1
ATOM 737 N N . ALA A 1 93 ? -4.634 1.337 6.994 1.00 89.38 93 ALA A N 1
ATOM 738 C CA . ALA A 1 93 ? -4.721 2.388 8.003 1.00 89.38 93 ALA A CA 1
ATOM 739 C C . ALA A 1 93 ? -6.147 2.963 8.130 1.00 89.38 93 ALA A C 1
ATOM 741 O O . ALA A 1 93 ? -6.660 3.102 9.245 1.00 89.38 93 ALA A O 1
ATOM 742 N N . GLN A 1 94 ? -6.822 3.239 7.005 1.00 90.50 94 GLN A N 1
ATOM 743 C CA . GLN A 1 94 ? -8.209 3.729 6.997 1.00 90.50 94 GLN A CA 1
ATOM 744 C C . GLN A 1 94 ? -9.174 2.731 7.650 1.00 90.50 94 GLN A C 1
ATOM 746 O O . GLN A 1 94 ? -9.974 3.1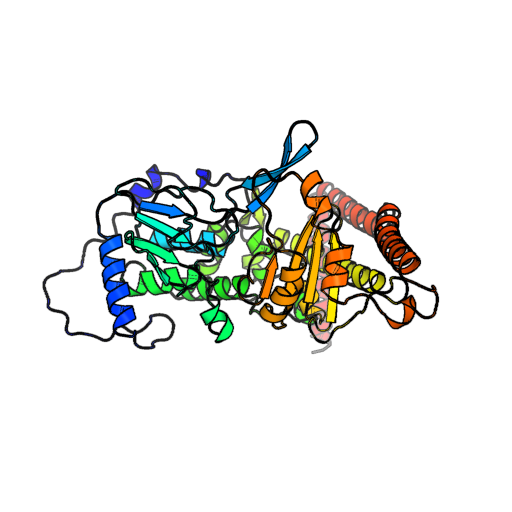07 8.508 1.00 90.50 94 GLN A O 1
ATOM 751 N N . LEU A 1 95 ? -9.087 1.452 7.277 1.00 93.81 95 LEU A N 1
ATOM 752 C CA . LEU A 1 95 ? -9.951 0.409 7.819 1.00 93.81 95 LEU A CA 1
ATOM 753 C C . LEU A 1 95 ? -9.673 0.161 9.311 1.00 93.81 95 LEU A C 1
ATOM 755 O O . LEU A 1 95 ? -10.605 -0.033 10.090 1.00 93.81 95 LEU A O 1
ATOM 759 N N . THR A 1 96 ? -8.408 0.226 9.735 1.00 92.69 96 THR A N 1
ATOM 760 C CA . THR A 1 96 ? -8.028 0.137 11.154 1.00 92.69 96 THR A CA 1
ATOM 761 C C . THR A 1 96 ? -8.675 1.258 11.968 1.00 92.69 96 THR A C 1
ATOM 763 O O . THR A 1 96 ? -9.289 0.992 13.001 1.00 92.69 96 THR A O 1
ATOM 766 N N . ALA A 1 97 ? -8.598 2.504 11.489 1.00 90.69 97 ALA A N 1
ATOM 767 C CA . ALA A 1 97 ? -9.227 3.646 12.151 1.00 90.69 97 ALA A CA 1
ATOM 768 C C . ALA A 1 97 ? -10.757 3.497 12.226 1.00 90.69 97 ALA A C 1
ATOM 770 O O . ALA A 1 97 ? -11.353 3.759 13.272 1.00 90.69 97 ALA A O 1
ATOM 771 N N . TRP A 1 98 ? -11.385 3.000 11.157 1.00 92.31 98 TRP A N 1
ATOM 772 C CA . TRP A 1 98 ? -12.821 2.719 11.132 1.00 92.31 98 TRP A CA 1
ATOM 773 C C . TRP A 1 98 ? -13.238 1.688 12.192 1.00 92.31 98 TRP A C 1
ATOM 775 O O . TRP A 1 98 ? -14.232 1.892 12.891 1.00 92.31 98 TRP A O 1
ATOM 785 N N . PHE A 1 99 ? -12.458 0.619 12.391 1.00 93.56 99 PHE A N 1
ATOM 786 C CA . PHE A 1 99 ? -12.727 -0.355 13.455 1.00 93.56 99 PHE A CA 1
ATOM 787 C C . PHE A 1 99 ? -12.659 0.259 14.851 1.00 93.56 99 PHE A C 1
ATOM 789 O O . PHE A 1 99 ? -13.514 -0.030 15.688 1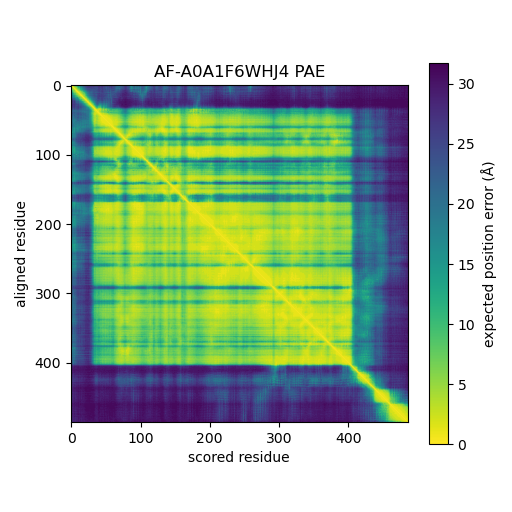.00 93.56 99 PHE A O 1
ATOM 796 N N . MET A 1 100 ? -11.676 1.129 15.095 1.00 90.25 100 MET A N 1
ATOM 797 C CA . MET A 1 100 ? -11.550 1.831 16.373 1.00 90.25 100 MET A CA 1
ATOM 798 C C . MET A 1 100 ? -12.789 2.693 16.649 1.00 90.25 100 MET A C 1
ATOM 800 O O . MET A 1 100 ? -13.359 2.632 17.737 1.00 90.25 100 MET A O 1
ATOM 804 N N . GLN A 1 101 ? -13.267 3.429 15.644 1.00 87.25 101 GLN A N 1
ATOM 805 C CA . GLN A 1 101 ? -14.491 4.226 15.757 1.00 87.25 101 GLN A CA 1
ATOM 806 C C . GLN A 1 101 ? -15.725 3.350 16.005 1.00 87.25 101 GLN A C 1
ATOM 808 O O . GLN A 1 101 ? -16.517 3.640 16.901 1.00 87.25 101 GLN A O 1
ATOM 813 N N . LYS A 1 102 ? -15.876 2.239 15.270 1.00 88.31 102 LYS A N 1
ATOM 814 C CA . LYS A 1 102 ? -16.988 1.293 15.467 1.00 88.31 102 LYS A CA 1
ATOM 815 C C . LYS A 1 102 ? -16.987 0.619 16.833 1.00 88.31 102 LYS A C 1
ATOM 817 O O . LYS A 1 102 ? -18.056 0.301 17.337 1.00 88.31 102 LYS A O 1
ATOM 822 N N . ALA A 1 103 ? -15.822 0.483 17.454 1.00 85.81 103 ALA A N 1
ATOM 823 C CA . ALA A 1 103 ? -15.674 0.017 18.827 1.00 85.81 103 ALA A CA 1
ATOM 824 C C . ALA A 1 103 ? -16.067 1.058 19.899 1.00 85.81 103 ALA A C 1
ATOM 826 O O . ALA A 1 103 ? -15.870 0.814 21.094 1.00 85.81 103 ALA A O 1
ATOM 827 N N . GLY A 1 104 ? -16.590 2.224 19.499 1.00 78.81 104 GLY A N 1
ATOM 828 C CA . GLY A 1 104 ? -16.973 3.308 20.406 1.00 78.81 104 GLY A CA 1
ATOM 829 C C . GLY A 1 104 ? -15.778 4.079 20.968 1.00 78.81 104 GLY A C 1
ATOM 830 O O . GLY A 1 104 ? -15.889 4.730 22.008 1.00 78.81 104 GLY A O 1
ATOM 831 N N . ILE A 1 105 ? -14.612 3.998 20.319 1.00 80.00 105 ILE A N 1
ATOM 832 C CA . ILE A 1 105 ? -13.422 4.734 20.741 1.00 80.00 105 ILE A CA 1
ATOM 833 C C . ILE A 1 105 ? -13.546 6.154 20.196 1.00 80.00 105 ILE A C 1
ATOM 835 O O . ILE A 1 105 ? -13.190 6.429 19.052 1.00 80.00 105 ILE A O 1
ATOM 839 N N . SER A 1 106 ? -14.067 7.054 21.033 1.00 71.75 106 SER A N 1
ATOM 840 C CA . SER A 1 106 ? -14.087 8.491 20.757 1.00 71.75 106 SER A CA 1
ATOM 841 C C . SER A 1 106 ? -12.656 9.017 20.786 1.00 71.75 106 SER A C 1
ATOM 843 O O . SER A 1 106 ? -12.120 9.322 21.852 1.00 71.75 106 SER A O 1
ATOM 845 N N . ALA A 1 107 ? -12.027 9.056 19.619 1.00 71.81 107 ALA A N 1
ATOM 846 C CA . ALA A 1 107 ? -10.689 9.575 19.433 1.00 71.81 107 ALA A CA 1
ATOM 847 C C . ALA A 1 107 ? -10.693 10.601 18.308 1.00 71.81 107 ALA A C 1
ATOM 849 O O . ALA A 1 107 ? -11.248 10.349 17.236 1.00 71.81 107 ALA A O 1
ATOM 850 N N . ASP A 1 108 ? -10.021 11.722 18.543 1.00 69.50 108 ASP A N 1
ATOM 851 C CA . ASP A 1 108 ? -9.700 12.643 17.465 1.00 69.50 108 ASP A CA 1
ATOM 852 C C . ASP A 1 108 ? -8.679 11.941 16.564 1.00 69.50 108 ASP A C 1
ATOM 854 O O . ASP A 1 108 ? -7.659 11.427 17.039 1.00 69.50 108 ASP A O 1
ATOM 858 N N . VAL A 1 109 ? -8.939 11.877 15.261 1.00 61.81 109 VAL A N 1
ATOM 859 C CA . VAL A 1 109 ? -7.902 11.438 14.323 1.00 61.81 109 VAL A CA 1
ATOM 860 C C . VAL A 1 109 ? -6.942 12.608 14.142 1.00 61.81 109 VAL A C 1
ATOM 862 O O . VAL A 1 109 ? -7.314 13.632 13.572 1.00 61.81 109 VAL A O 1
ATOM 865 N N . VAL A 1 110 ? -5.734 12.478 14.688 1.00 61.12 110 VAL A N 1
ATOM 866 C CA . VAL A 1 110 ? -4.759 13.563 14.818 1.00 61.12 110 VAL A CA 1
ATOM 867 C C . VAL A 1 110 ? -3.428 13.157 14.192 1.00 61.12 110 VAL A C 1
ATOM 869 O O . VAL A 1 110 ? -2.816 12.170 14.588 1.00 61.12 110 VAL A O 1
ATOM 872 N N . GLU A 1 111 ? -3.000 14.016 13.265 1.00 63.31 111 GLU A N 1
ATOM 873 C CA . GLU A 1 111 ? -1.649 14.197 12.723 1.00 63.31 111 GLU A CA 1
ATOM 874 C C . GLU A 1 111 ? -1.023 13.070 11.890 1.00 63.31 111 GLU A C 1
ATOM 876 O O . GLU A 1 111 ? -1.216 11.870 12.077 1.00 63.31 111 GLU A O 1
ATOM 881 N N . ILE A 1 112 ? -0.272 13.529 10.889 1.00 62.62 112 ILE A N 1
ATOM 882 C CA . ILE A 1 112 ? 0.396 12.727 9.878 1.00 62.62 112 ILE A CA 1
ATOM 883 C C . ILE A 1 112 ? 1.728 12.269 10.445 1.00 62.62 112 ILE A C 1
ATOM 885 O O . ILE A 1 112 ? 2.626 13.080 10.655 1.00 62.62 112 ILE A O 1
ATOM 889 N N . ALA A 1 113 ? 1.889 10.964 10.604 1.00 66.19 113 ALA A N 1
ATOM 890 C CA . ALA A 1 113 ? 3.213 10.407 10.782 1.00 66.19 113 ALA A CA 1
ATOM 891 C C . ALA A 1 113 ? 3.913 10.312 9.408 1.00 66.19 113 ALA A C 1
ATOM 893 O O . ALA A 1 113 ? 3.356 9.687 8.490 1.00 66.19 113 ALA A O 1
ATOM 894 N N . PRO A 1 114 ? 5.117 10.889 9.222 1.00 66.19 114 PRO A N 1
ATOM 895 C CA . PRO A 1 114 ? 5.980 10.532 8.106 1.00 66.19 114 PRO A CA 1
ATOM 896 C C . PRO A 1 114 ? 6.102 9.027 7.905 1.00 66.19 114 PRO A C 1
ATOM 898 O O . PRO A 1 114 ? 6.236 8.250 8.845 1.00 66.19 114 PRO A O 1
ATOM 901 N N . LYS A 1 115 ? 6.095 8.581 6.645 1.00 67.25 115 LYS A N 1
ATOM 902 C CA . LYS A 1 115 ? 6.474 7.195 6.361 1.00 67.25 115 LYS A CA 1
ATOM 903 C C . LYS A 1 115 ? 7.905 7.015 6.849 1.00 67.25 115 LYS A C 1
ATOM 905 O O . LYS A 1 115 ? 8.836 7.615 6.317 1.00 67.25 115 LYS A O 1
ATOM 910 N N . GLY A 1 116 ? 8.069 6.219 7.892 1.00 62.03 116 GLY A N 1
ATOM 911 C CA . GLY A 1 116 ? 9.292 6.211 8.670 1.00 62.03 116 GLY A CA 1
ATOM 912 C C . GLY A 1 116 ? 9.343 5.044 9.636 1.00 62.03 116 GLY A C 1
ATOM 913 O O . GLY A 1 116 ? 8.493 4.157 9.622 1.00 62.03 116 GLY A O 1
ATOM 914 N N . PHE A 1 117 ? 10.396 5.029 10.444 1.00 63.59 117 PHE A N 1
ATOM 915 C CA . PHE A 1 117 ? 10.564 4.059 11.514 1.00 63.59 117 PHE A CA 1
ATOM 916 C C . PHE A 1 117 ? 10.246 4.716 12.853 1.00 63.59 117 PHE A C 1
ATOM 918 O O . PHE A 1 117 ? 10.871 5.720 13.214 1.00 63.59 117 PHE A O 1
ATOM 925 N N . TYR A 1 118 ? 9.341 4.093 13.605 1.00 72.19 118 TYR A N 1
ATOM 926 C CA . TYR A 1 118 ? 8.937 4.574 14.916 1.00 72.19 118 TYR A CA 1
ATOM 927 C C . TYR A 1 118 ? 9.266 3.574 16.019 1.00 72.19 118 TYR A C 1
ATOM 929 O O . TYR A 1 118 ? 9.296 2.351 15.846 1.00 72.19 118 TYR A O 1
ATOM 937 N N . SER A 1 119 ? 9.588 4.127 17.182 1.00 66.69 119 SER A N 1
ATOM 938 C CA . SER A 1 119 ? 9.921 3.368 18.381 1.00 66.69 119 SER A CA 1
ATOM 939 C C . SER A 1 119 ? 9.553 4.170 19.620 1.00 66.69 119 SER A C 1
ATOM 941 O O . SER A 1 119 ? 9.286 5.361 19.534 1.00 66.69 119 SER A O 1
ATOM 943 N N . GLU A 1 120 ? 9.649 3.553 20.796 1.00 68.62 120 GLU A N 1
ATOM 944 C CA . GLU A 1 120 ? 9.483 4.260 22.075 1.00 68.62 120 GLU A CA 1
ATOM 945 C C . GLU A 1 120 ? 10.436 5.458 22.249 1.00 68.62 120 GLU A C 1
ATOM 947 O O . GLU A 1 120 ? 10.171 6.326 23.067 1.00 68.62 120 GLU A O 1
ATOM 952 N N . LYS A 1 121 ? 11.552 5.513 21.507 1.00 69.00 121 LYS A N 1
ATOM 953 C CA . LYS A 1 121 ? 12.523 6.621 21.558 1.00 69.00 121 LYS A CA 1
ATOM 954 C C . LYS A 1 121 ? 12.316 7.676 20.467 1.00 69.00 121 LYS A C 1
ATOM 956 O O . LYS A 1 121 ? 12.989 8.697 20.486 1.00 69.00 121 LYS A O 1
ATOM 961 N N . ASN A 1 122 ? 11.463 7.392 19.488 1.00 74.06 122 ASN A N 1
ATOM 962 C CA . ASN A 1 122 ? 11.192 8.254 18.343 1.00 74.06 122 ASN A CA 1
ATOM 963 C C . ASN A 1 122 ? 9.728 8.050 17.969 1.00 74.06 122 ASN A C 1
ATOM 965 O O . ASN A 1 122 ? 9.418 7.199 17.130 1.00 74.06 122 ASN A O 1
ATOM 969 N N . LEU A 1 123 ? 8.848 8.734 18.694 1.00 76.94 123 LEU A N 1
ATOM 970 C CA . LEU A 1 123 ? 7.415 8.703 18.444 1.00 76.94 123 LEU A CA 1
ATOM 971 C C . LEU A 1 123 ? 7.072 9.618 17.260 1.00 76.94 123 LEU A C 1
ATOM 973 O O . LEU A 1 123 ? 7.802 10.572 16.994 1.00 76.94 123 LEU A O 1
ATOM 977 N N . PRO A 1 124 ? 5.982 9.328 16.535 1.00 74.94 124 PRO A N 1
ATOM 978 C CA . PRO A 1 124 ? 5.604 10.084 15.345 1.00 74.94 124 PRO A CA 1
ATOM 979 C C . PRO A 1 124 ? 5.069 11.487 15.629 1.00 74.94 124 PRO A C 1
ATOM 981 O O . PRO A 1 124 ? 5.029 12.296 14.710 1.00 74.94 124 PRO A O 1
ATOM 984 N N . VAL A 1 125 ? 4.642 11.756 16.863 1.00 78.62 125 VAL A N 1
ATOM 985 C CA . VAL A 1 125 ? 3.994 13.008 17.266 1.00 78.62 125 VAL A CA 1
ATOM 986 C C . VAL A 1 125 ? 4.443 13.411 18.666 1.00 78.62 125 VAL A C 1
ATOM 988 O O . VAL A 1 125 ? 4.827 12.561 19.479 1.00 78.62 125 VAL A O 1
ATOM 991 N N . GLU A 1 126 ? 4.374 14.708 18.954 1.00 82.19 126 GLU A N 1
ATOM 992 C CA . GLU A 1 126 ? 4.591 15.228 20.301 1.00 82.19 126 GLU A CA 1
ATOM 993 C C . GLU A 1 126 ? 3.409 14.856 21.212 1.00 82.19 126 GLU A C 1
ATOM 995 O O . GLU A 1 126 ? 2.238 14.913 20.821 1.00 82.19 126 GLU A O 1
ATOM 1000 N N . ARG A 1 127 ? 3.714 14.420 22.440 1.00 83.19 127 ARG A N 1
ATOM 1001 C CA . ARG A 1 127 ? 2.697 13.907 23.362 1.00 83.19 127 ARG A CA 1
ATOM 1002 C C . ARG A 1 127 ? 2.054 15.025 24.166 1.00 83.19 127 ARG A C 1
ATOM 1004 O O . ARG A 1 127 ? 2.715 15.738 24.915 1.00 83.19 127 ARG A O 1
ATOM 1011 N N . GLU A 1 128 ? 0.731 15.069 24.125 1.00 85.94 128 GLU A N 1
ATOM 1012 C CA . GLU A 1 128 ? -0.074 15.859 25.046 1.00 85.94 128 GLU A CA 1
ATOM 1013 C C . GLU A 1 128 ? -0.280 15.093 26.364 1.00 85.94 128 GLU A C 1
ATOM 1015 O O . GLU A 1 128 ? -0.716 13.936 26.382 1.00 85.94 128 GLU A O 1
ATOM 1020 N N . LYS A 1 129 ? -0.003 15.750 27.496 1.00 84.12 129 LYS A N 1
ATOM 1021 C CA . LYS A 1 129 ? -0.192 15.164 28.829 1.00 84.12 129 LYS A CA 1
ATOM 1022 C C . LYS A 1 129 ? -1.648 14.723 29.033 1.00 84.12 129 LYS A C 1
ATOM 1024 O O . LYS A 1 129 ? -2.577 15.482 28.785 1.00 84.12 129 LYS A O 1
ATOM 1029 N N . GLY A 1 130 ? -1.842 13.502 29.536 1.00 84.69 130 GLY A N 1
ATOM 1030 C CA . GLY A 1 130 ? -3.176 12.946 29.806 1.00 84.69 130 GLY A CA 1
ATOM 1031 C C . GLY A 1 130 ? -3.910 12.406 28.572 1.00 84.69 130 GLY A C 1
ATOM 1032 O O . GLY A 1 130 ? -5.088 12.068 28.676 1.00 84.69 130 GLY A O 1
ATOM 1033 N N . THR A 1 131 ? -3.230 12.303 27.425 1.00 87.94 131 THR A N 1
ATOM 1034 C CA . THR A 1 131 ? -3.785 11.730 26.193 1.00 87.94 131 THR A CA 1
ATOM 1035 C C . THR A 1 131 ? -3.250 10.321 25.957 1.00 87.94 131 THR A C 1
ATOM 1037 O O . THR A 1 131 ? -2.056 10.074 26.102 1.00 87.94 131 THR A O 1
ATOM 1040 N N . THR A 1 132 ? -4.133 9.394 25.580 1.00 89.81 132 THR A N 1
ATOM 1041 C CA . THR A 1 132 ? -3.742 8.059 25.095 1.00 89.81 132 THR A CA 1
ATOM 1042 C C . THR A 1 132 ? -3.687 8.064 23.573 1.00 89.81 132 THR A C 1
ATOM 1044 O O . THR A 1 132 ? -4.693 8.364 22.925 1.00 89.81 132 THR A O 1
ATOM 1047 N N . TYR A 1 133 ? -2.541 7.701 23.002 1.00 89.56 133 TYR A N 1
ATOM 1048 C CA . TYR A 1 133 ? -2.381 7.610 21.551 1.00 89.56 133 TYR A CA 1
ATOM 1049 C C . TYR A 1 133 ? -2.567 6.175 21.047 1.00 89.56 133 TYR A C 1
ATOM 1051 O O . TYR A 1 133 ? -2.151 5.212 21.693 1.00 89.56 133 TYR A O 1
ATOM 1059 N N . PHE A 1 134 ? -3.181 6.045 19.872 1.00 90.75 134 PHE A N 1
ATOM 1060 C CA . PHE A 1 134 ? -3.305 4.807 19.109 1.00 90.75 134 PHE A CA 1
ATOM 1061 C C . PHE A 1 134 ? -2.572 4.967 17.775 1.00 90.75 134 PHE A C 1
ATOM 1063 O O . PHE A 1 134 ? -3.048 5.662 16.880 1.00 90.75 134 PHE A O 1
ATOM 1070 N N . TYR A 1 135 ? -1.413 4.328 17.650 1.00 89.56 135 TYR A N 1
ATOM 1071 C CA . TYR A 1 135 ? -0.571 4.342 16.455 1.00 89.56 135 TYR A CA 1
ATOM 1072 C C . TYR A 1 135 ? -0.990 3.213 15.507 1.00 89.56 135 TYR A C 1
ATOM 1074 O O . TYR A 1 135 ? -0.850 2.035 15.844 1.00 89.56 135 TYR A O 1
ATOM 1082 N N . LEU A 1 136 ? -1.524 3.555 14.336 1.00 88.81 136 LEU A N 1
ATOM 1083 C CA . LEU A 1 136 ? -2.085 2.589 13.392 1.00 88.81 136 LEU A CA 1
ATOM 1084 C C . LEU A 1 136 ? -1.249 2.552 12.110 1.00 88.81 136 LEU A C 1
ATOM 1086 O O . LEU A 1 136 ? -1.145 3.554 11.405 1.00 88.81 136 LEU A O 1
ATOM 1090 N N . ASP A 1 137 ? -0.695 1.381 11.802 1.00 86.75 137 ASP A N 1
ATOM 1091 C CA . ASP A 1 137 ? 0.057 1.103 10.573 1.00 86.75 137 ASP A CA 1
ATOM 1092 C C . ASP A 1 137 ? 1.321 1.984 10.400 1.00 86.75 137 ASP A C 1
ATOM 1094 O O . ASP A 1 137 ? 1.591 2.534 9.336 1.00 86.75 137 ASP A O 1
ATOM 1098 N N . LEU A 1 138 ? 2.115 2.135 11.473 1.00 81.31 138 LEU A N 1
ATOM 1099 C CA . LEU A 1 138 ? 3.244 3.080 11.577 1.00 81.31 138 LEU A CA 1
ATOM 1100 C C . LEU A 1 138 ? 4.625 2.407 11.753 1.00 81.31 138 LEU A C 1
ATOM 1102 O O . LEU A 1 138 ? 5.489 2.907 12.458 1.00 81.31 138 LEU A O 1
ATOM 1106 N N . ASN A 1 139 ? 4.880 1.256 11.147 1.00 77.06 139 ASN A N 1
ATOM 1107 C CA . ASN A 1 139 ? 6.148 0.512 11.246 1.00 77.06 139 ASN A CA 1
ATOM 1108 C C . ASN A 1 139 ? 6.849 0.435 12.645 1.00 77.06 139 ASN A C 1
ATOM 1110 O O . ASN A 1 139 ? 8.064 0.632 12.775 1.00 77.06 139 ASN A O 1
ATOM 1114 N N . PHE A 1 140 ? 6.102 0.113 13.705 1.00 74.88 140 PHE A N 1
ATOM 1115 C CA . PHE A 1 140 ? 6.551 -0.216 15.062 1.00 74.88 140 PHE A CA 1
ATOM 1116 C C . PHE A 1 140 ? 7.049 -1.679 15.141 1.00 74.88 140 PHE A C 1
ATOM 1118 O O . PHE A 1 140 ? 6.289 -2.646 15.206 1.00 74.88 140 PHE A O 1
ATOM 1125 N N . ARG A 1 141 ? 8.375 -1.862 15.178 1.00 62.47 141 ARG A N 1
ATOM 1126 C CA . ARG A 1 141 ? 9.072 -3.139 14.891 1.00 62.47 141 ARG A CA 1
ATOM 1127 C C . ARG A 1 141 ? 8.822 -4.372 15.783 1.00 62.47 141 ARG A C 1
ATOM 1129 O O . ARG A 1 141 ? 9.242 -5.450 15.371 1.00 62.47 141 ARG A O 1
ATOM 1136 N N . LYS A 1 142 ? 8.251 -4.280 16.991 1.00 60.00 142 LYS A N 1
ATOM 1137 C CA . LYS A 1 142 ? 8.433 -5.357 18.000 1.00 60.00 142 LYS A CA 1
ATOM 1138 C C . LYS A 1 142 ? 7.404 -6.494 17.997 1.00 60.00 142 LYS A C 1
ATOM 1140 O O . LYS A 1 142 ? 7.812 -7.644 18.094 1.00 60.00 142 LYS A O 1
ATOM 1145 N N . SER A 1 143 ? 6.094 -6.238 17.947 1.00 61.50 143 SER A N 1
ATOM 1146 C CA . SER A 1 143 ? 5.108 -7.334 18.114 1.00 61.50 143 SER A CA 1
ATOM 1147 C C . SER A 1 143 ? 3.828 -7.234 17.286 1.00 61.50 143 SER A C 1
ATOM 1149 O O . SER A 1 143 ? 2.959 -8.105 17.404 1.00 61.50 143 SER A O 1
ATOM 1151 N N . GLY A 1 144 ? 3.716 -6.217 16.432 1.00 77.75 144 GLY A N 1
ATOM 1152 C CA . GLY A 1 144 ? 2.528 -5.898 15.640 1.00 77.75 144 GLY A CA 1
ATOM 1153 C C . GLY A 1 144 ? 1.337 -5.392 16.458 1.00 77.75 144 GLY A C 1
ATOM 1154 O O . GLY A 1 144 ? 0.627 -4.510 16.018 1.00 77.75 144 GLY A O 1
ATOM 1155 N N . PHE A 1 145 ? 1.158 -5.856 17.692 1.00 86.75 145 PHE A N 1
ATOM 1156 C CA . PHE A 1 145 ? 0.235 -5.275 18.664 1.00 86.75 145 PHE A CA 1
ATOM 1157 C C . PHE A 1 145 ? 0.947 -5.118 20.007 1.00 86.75 145 PHE A C 1
ATOM 1159 O O . PHE A 1 145 ? 1.668 -6.029 20.444 1.00 86.75 145 PHE A O 1
ATOM 1166 N N . GLY A 1 146 ? 0.775 -3.974 20.661 1.00 87.50 146 GLY A N 1
ATOM 1167 C CA . GLY A 1 146 ? 1.369 -3.746 21.970 1.00 87.50 146 GLY A CA 1
ATOM 1168 C C . GLY A 1 146 ? 1.131 -2.358 22.539 1.00 87.50 146 GLY A C 1
ATOM 1169 O O . GLY A 1 146 ? 0.405 -1.545 21.971 1.00 87.50 146 GLY A O 1
ATOM 1170 N N . GLN A 1 147 ? 1.772 -2.130 23.683 1.00 89.12 147 GLN A N 1
ATOM 1171 C CA . GLN A 1 147 ? 1.718 -0.889 24.439 1.00 89.12 147 GLN A CA 1
ATOM 1172 C C . GLN A 1 147 ? 3.132 -0.312 24.570 1.00 89.12 147 GLN A C 1
ATOM 1174 O O . GLN A 1 147 ? 4.092 -1.074 24.726 1.00 89.12 147 GLN A O 1
ATOM 1179 N N . THR A 1 148 ? 3.269 1.008 24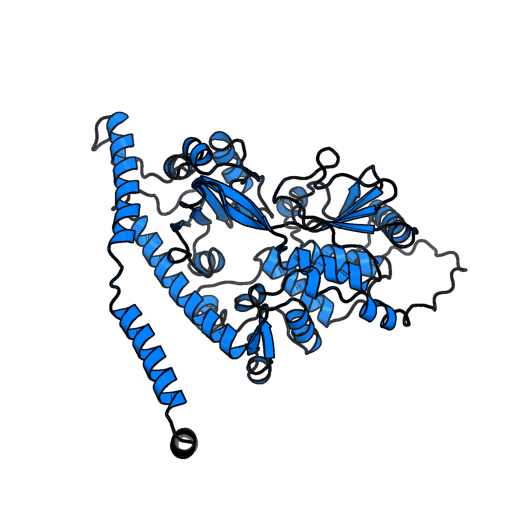.487 1.00 86.56 148 THR A N 1
ATOM 1180 C CA . THR A 1 148 ? 4.504 1.724 24.824 1.00 86.56 148 THR A CA 1
ATOM 1181 C C . THR A 1 148 ? 4.644 1.837 26.345 1.00 86.56 148 THR A C 1
ATOM 1183 O O . THR A 1 148 ? 3.687 1.629 27.093 1.00 86.56 148 THR A O 1
ATOM 1186 N N . LYS A 1 149 ? 5.831 2.213 26.833 1.00 84.44 149 LYS A N 1
ATOM 1187 C CA . LYS A 1 149 ? 6.049 2.495 28.267 1.00 84.44 149 LYS A CA 1
ATOM 1188 C C . LYS A 1 149 ? 5.140 3.592 28.815 1.00 84.44 149 LYS A C 1
ATOM 1190 O O . LYS A 1 149 ? 4.815 3.589 29.996 1.00 84.44 149 LYS A O 1
ATOM 1195 N N . ASP A 1 150 ? 4.732 4.499 27.942 1.00 84.25 150 ASP A N 1
ATOM 1196 C CA . ASP A 1 150 ? 3.932 5.663 28.279 1.00 84.25 150 ASP A CA 1
ATOM 1197 C C . ASP A 1 150 ? 2.418 5.408 28.263 1.00 84.25 150 ASP A C 1
ATOM 1199 O O . ASP A 1 150 ? 1.625 6.331 28.468 1.00 84.25 150 ASP A O 1
ATOM 1203 N N . GLY A 1 151 ? 2.014 4.162 28.008 1.00 87.69 151 GLY A N 1
ATOM 1204 C CA . GLY A 1 151 ? 0.621 3.736 28.018 1.00 87.69 151 GLY A CA 1
ATOM 1205 C C . GLY A 1 151 ? -0.096 3.817 26.668 1.00 87.69 151 GLY A C 1
ATOM 1206 O O . GLY A 1 151 ? -1.249 3.388 26.596 1.00 87.69 151 GLY A O 1
ATOM 1207 N N . ASP A 1 152 ? 0.573 4.299 25.616 1.00 89.44 152 ASP A N 1
ATOM 1208 C CA . ASP A 1 152 ? 0.027 4.382 24.256 1.00 89.44 152 ASP A CA 1
ATOM 1209 C C . ASP A 1 152 ? -0.008 3.000 23.589 1.00 89.44 152 ASP A C 1
ATOM 1211 O O . ASP A 1 152 ? 0.771 2.113 23.935 1.00 89.44 152 ASP A O 1
ATOM 1215 N N . TRP A 1 153 ? -0.876 2.813 22.599 1.00 91.12 153 TRP A N 1
ATOM 1216 C CA . TRP A 1 153 ? -1.093 1.527 21.932 1.00 91.12 153 TRP A CA 1
ATOM 1217 C C . TRP A 1 153 ? -0.718 1.580 20.456 1.00 91.12 153 TRP A C 1
ATOM 1219 O O . TRP A 1 153 ? -0.861 2.618 19.817 1.00 91.12 153 TRP A O 1
ATOM 1229 N N . TYR A 1 154 ? -0.269 0.457 19.896 1.00 89.62 154 TYR A N 1
ATOM 1230 C CA . TYR A 1 154 ? 0.036 0.351 18.468 1.00 89.62 154 TYR A CA 1
ATOM 1231 C C . TYR A 1 154 ? -0.526 -0.920 17.822 1.00 89.62 154 TYR A C 1
ATOM 1233 O O . TYR A 1 154 ? -0.565 -1.981 18.452 1.00 89.62 154 TYR A O 1
ATOM 1241 N N . PHE A 1 155 ? -0.912 -0.791 16.549 1.00 89.56 155 PHE A N 1
ATOM 1242 C CA . PHE A 1 155 ? -1.376 -1.851 15.647 1.00 89.56 155 PHE A CA 1
ATOM 1243 C C . PHE A 1 155 ? -0.599 -1.766 14.331 1.00 89.56 155 PHE A C 1
ATOM 1245 O O . PHE A 1 155 ? -0.692 -0.766 13.629 1.00 89.56 155 PHE A O 1
ATOM 1252 N N . ASP A 1 156 ? 0.179 -2.791 13.994 1.00 85.25 156 ASP A N 1
ATOM 1253 C CA . ASP A 1 156 ? 1.219 -2.692 12.976 1.00 85.25 156 ASP A CA 1
ATOM 1254 C C . ASP A 1 156 ? 1.537 -3.989 12.215 1.00 85.25 156 ASP A C 1
ATOM 1256 O O . ASP A 1 156 ? 2.094 -4.944 12.768 1.00 85.25 156 ASP A O 1
ATOM 1260 N N . GLY A 1 157 ? 1.233 -4.014 10.915 1.00 77.19 157 GLY A N 1
ATOM 1261 C CA . GLY A 1 157 ? 1.536 -5.142 10.026 1.00 77.19 157 GLY A CA 1
ATOM 1262 C C . GLY A 1 157 ? 3.017 -5.294 9.646 1.00 77.19 157 GLY A C 1
ATOM 1263 O O . GLY A 1 157 ? 3.419 -6.341 9.146 1.00 77.19 157 GLY A O 1
ATOM 1264 N N . HIS A 1 158 ? 3.867 -4.299 9.909 1.00 74.81 158 HIS A N 1
ATOM 1265 C CA . HIS A 1 158 ? 5.250 -4.247 9.418 1.00 74.81 158 HIS A CA 1
ATOM 1266 C C . HIS A 1 158 ? 6.269 -5.018 10.268 1.00 74.81 158 HIS A C 1
ATOM 1268 O O . HIS A 1 158 ? 7.465 -4.989 9.971 1.00 74.81 158 HIS A O 1
ATOM 1274 N N . ALA A 1 159 ? 5.839 -5.673 11.351 1.00 63.31 159 ALA A N 1
ATOM 1275 C CA . ALA A 1 159 ? 6.740 -6.322 12.298 1.00 63.31 159 ALA A CA 1
ATOM 1276 C C . ALA A 1 159 ? 7.663 -7.351 11.606 1.00 63.31 159 ALA A C 1
ATOM 1278 O O . ALA A 1 159 ? 7.238 -8.444 11.222 1.00 63.31 159 ALA A O 1
ATOM 1279 N N . ILE A 1 160 ? 8.952 -7.005 11.499 1.00 57.22 160 ILE A N 1
ATOM 1280 C CA . ILE A 1 160 ? 9.993 -7.765 10.781 1.00 57.22 160 ILE A CA 1
ATOM 1281 C C . ILE A 1 160 ? 10.058 -9.223 11.249 1.00 57.22 160 ILE A C 1
ATOM 1283 O O . ILE A 1 160 ? 10.173 -10.136 10.436 1.00 57.22 160 ILE A O 1
ATOM 1287 N N . GLU A 1 161 ? 9.919 -9.459 12.555 1.00 54.38 161 GLU A N 1
ATOM 1288 C CA . GLU A 1 161 ? 9.965 -10.806 13.134 1.00 54.38 161 GLU A CA 1
ATOM 1289 C C . GLU A 1 161 ? 8.802 -11.705 12.690 1.00 54.38 161 GLU A C 1
ATOM 1291 O O . GLU A 1 161 ? 8.940 -12.929 12.689 1.00 54.38 161 GLU A O 1
ATOM 1296 N N . ARG A 1 162 ? 7.649 -11.123 12.329 1.00 57.41 162 ARG A N 1
ATOM 1297 C CA . ARG A 1 162 ? 6.485 -11.874 11.837 1.00 57.41 162 ARG A CA 1
ATOM 1298 C C . ARG A 1 162 ? 6.631 -12.222 10.364 1.00 57.41 162 ARG A C 1
ATOM 1300 O O . ARG A 1 162 ? 6.393 -13.372 10.002 1.00 57.41 162 ARG A O 1
ATOM 1307 N N . SER A 1 163 ? 7.068 -11.259 9.553 1.00 54.84 163 SER A N 1
ATOM 1308 C CA . SER A 1 163 ? 7.351 -11.476 8.129 1.00 54.84 163 SER A CA 1
ATOM 1309 C C . SER A 1 163 ? 8.422 -12.561 7.943 1.00 54.84 163 SER A C 1
ATOM 1311 O O . SER A 1 163 ? 8.200 -13.515 7.205 1.00 54.84 163 SER A O 1
ATOM 1313 N N . ALA A 1 164 ? 9.493 -12.542 8.748 1.00 51.22 164 ALA A N 1
ATOM 1314 C CA . ALA A 1 164 ? 10.529 -13.583 8.740 1.00 51.22 164 ALA A CA 1
ATOM 1315 C C . ALA A 1 164 ? 10.029 -14.998 9.111 1.00 51.22 164 ALA A C 1
ATOM 1317 O O . ALA A 1 164 ? 10.725 -15.980 8.870 1.00 51.22 164 ALA A O 1
ATOM 1318 N N . LYS A 1 165 ? 8.837 -15.119 9.710 1.00 56.78 165 LYS A N 1
ATOM 1319 C CA . LYS A 1 165 ? 8.209 -16.393 10.105 1.00 56.78 165 LYS A CA 1
ATOM 1320 C C . LYS A 1 165 ? 7.007 -16.762 9.228 1.00 56.78 165 LYS A C 1
ATOM 1322 O O . LYS A 1 165 ? 6.245 -17.646 9.612 1.00 56.78 165 LYS A O 1
ATOM 1327 N N . GLY A 1 166 ? 6.782 -16.056 8.114 1.00 57.31 166 GLY A N 1
ATOM 1328 C CA . GLY A 1 166 ? 5.622 -16.269 7.239 1.00 57.31 166 GLY A CA 1
ATOM 1329 C C . GLY A 1 166 ? 4.274 -15.946 7.899 1.00 57.31 166 GLY A C 1
ATOM 1330 O O . GLY A 1 166 ? 3.235 -16.424 7.456 1.00 57.31 166 GLY A O 1
ATOM 1331 N N . LYS A 1 167 ? 4.267 -15.158 8.985 1.00 64.12 167 LYS A N 1
ATOM 1332 C CA . LYS A 1 167 ? 3.059 -14.765 9.736 1.00 64.12 167 LYS A CA 1
ATOM 1333 C C . LYS A 1 167 ? 2.598 -13.359 9.358 1.00 64.12 167 LYS A C 1
ATOM 1335 O O . LYS A 1 167 ? 2.356 -12.520 10.227 1.00 64.12 167 LYS A O 1
ATOM 1340 N N . GLU A 1 168 ? 2.526 -13.104 8.058 1.00 67.56 168 GLU A N 1
ATOM 1341 C CA . GLU A 1 168 ? 2.050 -11.843 7.493 1.00 67.56 168 GLU A CA 1
ATOM 1342 C C . GLU A 1 168 ? 0.620 -11.533 7.965 1.00 67.56 168 GLU A C 1
ATOM 1344 O O . GLU A 1 168 ? -0.249 -12.409 8.063 1.00 67.56 168 GLU A O 1
ATOM 1349 N N . THR A 1 169 ? 0.389 -10.271 8.312 1.00 76.19 169 THR A N 1
ATOM 1350 C CA . THR A 1 169 ? -0.878 -9.736 8.820 1.00 76.19 169 THR A CA 1
ATOM 1351 C C . THR A 1 169 ? -0.942 -8.252 8.489 1.00 76.19 169 THR A C 1
ATOM 1353 O O . THR A 1 169 ? 0.082 -7.647 8.197 1.00 76.19 169 THR A O 1
ATOM 1356 N N . SER A 1 170 ? -2.127 -7.662 8.576 1.00 86.81 170 SER A N 1
ATOM 1357 C CA . SER A 1 170 ? -2.326 -6.222 8.404 1.00 86.81 170 SER A CA 1
ATOM 1358 C C . SER A 1 170 ? -2.738 -5.572 9.730 1.00 86.81 170 SER A C 1
ATOM 1360 O O . SER A 1 170 ? -3.194 -6.277 10.645 1.00 86.81 170 SER A O 1
ATOM 1362 N N . ALA A 1 171 ? -2.574 -4.255 9.865 1.00 90.00 171 ALA A N 1
ATOM 1363 C CA . ALA A 1 171 ? -3.002 -3.506 11.046 1.00 90.00 171 ALA A CA 1
ATOM 1364 C C . ALA A 1 171 ? -4.514 -3.656 11.276 1.00 90.00 171 ALA A C 1
ATOM 1366 O O . ALA A 1 171 ? -4.935 -3.897 12.411 1.00 90.00 171 ALA A O 1
ATOM 1367 N N . SER A 1 172 ? -5.317 -3.650 10.205 1.00 93.19 172 SER A N 1
ATOM 1368 C CA . SER A 1 172 ? -6.774 -3.819 10.307 1.00 93.19 172 SER A CA 1
ATOM 1369 C C . SER A 1 172 ? -7.169 -5.216 10.775 1.00 93.19 172 SER A C 1
ATOM 1371 O O . SER A 1 172 ? -8.059 -5.344 11.615 1.00 93.19 172 SER A O 1
ATOM 1373 N N . THR A 1 173 ? -6.464 -6.258 10.313 1.00 91.62 173 THR A N 1
ATOM 1374 C CA . THR A 1 173 ? -6.661 -7.639 10.792 1.00 91.62 173 THR A CA 1
ATOM 1375 C C . THR A 1 173 ? -6.449 -7.714 12.302 1.00 91.62 173 THR A C 1
ATOM 1377 O O . THR A 1 173 ? -7.266 -8.286 13.020 1.00 91.62 173 THR A O 1
ATOM 1380 N N . MET A 1 174 ? -5.373 -7.091 12.796 1.00 90.44 174 MET A N 1
ATOM 1381 C CA . MET A 1 174 ? -5.080 -7.071 14.228 1.00 90.44 174 MET A CA 1
ATOM 1382 C C . MET A 1 174 ? -6.098 -6.249 15.010 1.00 90.44 174 MET A C 1
ATOM 1384 O O . MET A 1 174 ? -6.564 -6.715 16.044 1.00 90.44 174 MET A O 1
ATOM 1388 N N . ALA A 1 175 ? -6.478 -5.061 14.541 1.00 92.62 175 ALA A N 1
ATOM 1389 C CA . ALA A 1 175 ? -7.485 -4.261 15.230 1.00 92.62 175 ALA A CA 1
ATOM 1390 C C . ALA A 1 175 ? -8.811 -5.017 15.364 1.00 92.62 175 ALA A C 1
ATOM 1392 O O . ALA A 1 175 ? -9.336 -5.105 16.472 1.00 92.62 175 ALA A O 1
ATOM 1393 N N . TYR A 1 176 ? -9.302 -5.635 14.287 1.00 94.00 176 TYR A N 1
ATOM 1394 C CA . TYR A 1 176 ? -10.517 -6.446 14.332 1.00 94.00 176 TYR A CA 1
ATOM 1395 C C . TYR A 1 176 ? -10.404 -7.602 15.335 1.00 94.00 176 TYR A C 1
ATOM 1397 O O . TYR A 1 176 ? -11.235 -7.708 16.236 1.00 94.00 176 TYR A O 1
ATOM 1405 N N . GLU A 1 177 ? -9.339 -8.408 15.254 1.00 91.19 177 GLU A N 1
ATOM 1406 C CA . GLU A 1 177 ? -9.102 -9.533 16.170 1.00 91.19 177 GLU A CA 1
ATOM 1407 C C . GLU A 1 177 ? -9.119 -9.091 17.641 1.00 91.19 177 GLU A C 1
ATOM 1409 O O . GLU A 1 177 ? -9.805 -9.689 18.475 1.00 91.19 177 GLU A O 1
ATOM 1414 N N . LYS A 1 178 ? -8.373 -8.028 17.973 1.00 92.19 178 LYS A N 1
ATOM 1415 C CA . LYS A 1 178 ? -8.229 -7.565 19.359 1.00 92.19 178 LYS A CA 1
ATOM 1416 C C . LYS A 1 178 ? -9.500 -6.912 19.875 1.00 92.19 178 LYS A C 1
ATOM 1418 O O . LYS A 1 178 ? -9.861 -7.159 21.022 1.00 92.19 178 LYS A O 1
ATOM 1423 N N . LEU A 1 179 ? -10.192 -6.124 19.056 1.00 92.81 179 LEU A N 1
ATOM 1424 C CA . LEU A 1 179 ? -11.447 -5.480 19.442 1.00 92.81 179 LEU A CA 1
ATOM 1425 C C . LEU A 1 179 ? -12.577 -6.496 19.643 1.00 92.81 179 LEU A C 1
ATOM 1427 O O . LEU A 1 179 ? -13.339 -6.352 20.600 1.00 92.81 179 LEU A O 1
ATOM 1431 N N . VAL A 1 180 ? -12.647 -7.554 18.827 1.00 92.56 180 VAL A N 1
ATOM 1432 C CA . VAL A 1 180 ? -13.558 -8.686 19.067 1.00 92.56 180 VAL A CA 1
ATOM 1433 C C . VAL A 1 180 ? -13.190 -9.401 20.369 1.00 92.56 180 VAL A C 1
ATOM 1435 O O . VAL A 1 180 ? -14.056 -9.630 21.212 1.00 92.56 180 VAL A O 1
ATOM 1438 N N . ALA A 1 181 ? -11.903 -9.687 20.595 1.00 90.00 181 ALA A N 1
ATOM 1439 C CA . ALA A 1 181 ? -11.446 -10.387 21.798 1.00 90.00 181 ALA A CA 1
ATOM 1440 C C . ALA A 1 181 ? -11.775 -9.641 23.107 1.00 90.00 181 ALA A C 1
ATOM 1442 O O . ALA A 1 181 ? -12.100 -10.272 24.115 1.00 90.00 181 ALA A O 1
ATOM 1443 N N . VAL A 1 182 ? -11.736 -8.301 23.101 1.00 92.56 182 VAL A N 1
ATOM 1444 C CA . VAL A 1 182 ? -12.115 -7.482 24.269 1.00 92.56 182 VAL A CA 1
ATOM 1445 C C . VAL A 1 182 ? -13.606 -7.122 24.323 1.00 92.56 182 VAL A C 1
ATOM 1447 O O . VAL A 1 182 ? -14.001 -6.333 25.185 1.00 92.56 182 VAL A O 1
ATOM 1450 N N . GLY A 1 183 ? -14.433 -7.680 23.432 1.00 90.31 183 GLY A N 1
ATOM 1451 C CA . GLY A 1 183 ? -15.886 -7.478 23.412 1.00 90.31 183 GLY A CA 1
ATOM 1452 C C . GLY A 1 183 ? -16.318 -6.076 22.978 1.00 90.31 183 GLY A C 1
ATOM 1453 O O . GLY A 1 183 ? -17.337 -5.576 23.442 1.00 90.31 183 GLY A O 1
ATOM 1454 N N . ARG A 1 184 ? -15.515 -5.408 22.143 1.00 90.81 184 ARG A N 1
ATOM 1455 C CA . ARG A 1 184 ? -15.799 -4.068 21.601 1.00 90.81 184 ARG A CA 1
ATOM 1456 C C . ARG A 1 184 ? -16.302 -4.081 20.163 1.00 90.81 184 ARG A C 1
ATOM 1458 O O . ARG A 1 184 ? -16.839 -3.078 19.715 1.00 90.81 184 ARG A O 1
ATOM 1465 N N . LEU A 1 185 ? -16.136 -5.194 19.457 1.00 91.75 185 LEU A N 1
ATOM 1466 C CA . LEU A 1 185 ? -16.744 -5.445 18.155 1.00 91.75 185 LEU A CA 1
ATOM 1467 C C . LEU A 1 185 ? -17.392 -6.825 18.153 1.00 91.75 185 LEU A C 1
ATOM 1469 O O . LEU A 1 185 ? -16.901 -7.751 18.798 1.00 91.75 185 LEU A O 1
ATOM 1473 N N . GLU A 1 186 ? -18.471 -6.957 17.393 1.00 90.56 186 GLU A N 1
ATOM 1474 C CA . GLU A 1 186 ? -19.108 -8.240 17.128 1.00 90.56 186 GLU A CA 1
ATOM 1475 C C . GLU A 1 186 ? -18.517 -8.870 15.863 1.00 90.56 186 GLU A C 1
ATOM 1477 O O . GLU A 1 186 ? -18.311 -8.199 14.847 1.00 90.56 186 GLU A O 1
ATOM 1482 N N . LYS A 1 187 ? -18.239 -10.174 15.929 1.00 91.50 187 LYS A N 1
ATOM 1483 C CA . LYS A 1 187 ? -17.765 -10.941 14.778 1.00 91.50 187 LYS A CA 1
ATOM 1484 C C . LYS A 1 187 ? -18.929 -11.180 13.818 1.00 91.50 187 LYS A C 1
ATOM 1486 O O . LYS A 1 187 ? -19.957 -11.710 14.225 1.00 91.50 187 LYS A O 1
ATOM 1491 N N . THR A 1 188 ? -18.756 -10.850 12.540 1.00 93.69 188 THR A N 1
ATOM 1492 C CA . THR A 1 188 ? -19.774 -11.106 11.508 1.00 93.69 188 THR A CA 1
ATOM 1493 C C . THR A 1 188 ? -19.138 -11.670 10.234 1.00 93.69 188 THR A C 1
ATOM 1495 O O . THR A 1 188 ? -17.991 -11.329 9.934 1.00 93.69 188 THR A O 1
ATOM 1498 N N . PRO A 1 189 ? -19.861 -12.486 9.439 1.00 93.75 189 PRO A N 1
ATOM 1499 C CA . PRO A 1 189 ? -19.298 -13.086 8.225 1.00 93.75 189 PRO A CA 1
ATOM 1500 C C . PRO A 1 189 ? -18.760 -12.067 7.209 1.00 93.75 189 PRO A C 1
ATOM 1502 O O . PRO A 1 189 ? -17.728 -12.293 6.582 1.00 93.75 189 PRO A O 1
ATOM 1505 N N . TRP A 1 190 ? -19.429 -10.920 7.055 1.00 95.06 190 TRP A N 1
ATOM 1506 C CA . TRP A 1 190 ? -19.000 -9.890 6.106 1.00 95.06 190 TRP A CA 1
ATOM 1507 C C . TRP A 1 190 ? -17.755 -9.127 6.585 1.00 95.06 190 TRP A C 1
ATOM 1509 O O . TRP A 1 190 ? -16.945 -8.708 5.758 1.00 95.06 190 TRP A O 1
ATOM 1519 N N . LEU A 1 191 ? -17.565 -8.977 7.904 1.00 95.06 191 LEU A N 1
ATOM 1520 C CA . LEU A 1 191 ? -16.337 -8.412 8.469 1.00 95.06 191 LEU A CA 1
ATOM 1521 C C . LEU A 1 191 ? -15.149 -9.353 8.286 1.00 95.06 191 LEU A C 1
ATOM 1523 O O . LEU A 1 191 ? -14.062 -8.891 7.940 1.00 95.06 191 LEU A O 1
ATOM 1527 N N . ASP A 1 192 ? -15.359 -10.660 8.449 1.00 92.62 192 ASP A N 1
ATOM 1528 C CA . ASP A 1 192 ? -14.321 -11.662 8.205 1.00 92.62 192 ASP A CA 1
ATOM 1529 C C . ASP A 1 192 ? -13.846 -11.625 6.736 1.00 92.62 192 ASP A C 1
ATOM 1531 O O . ASP A 1 192 ? -12.640 -11.631 6.470 1.00 92.62 192 ASP A O 1
ATOM 1535 N N . GLU A 1 193 ? -14.768 -11.497 5.774 1.00 94.50 193 GLU A N 1
ATOM 1536 C CA . GLU A 1 193 ? -14.423 -11.347 4.351 1.00 94.50 193 GLU A CA 1
ATOM 1537 C C . GLU A 1 193 ? -13.758 -9.998 4.023 1.00 94.50 193 GLU A C 1
ATOM 1539 O O . GLU A 1 193 ? -12.800 -9.963 3.244 1.00 94.50 193 GLU A O 1
ATOM 1544 N N . LEU A 1 194 ? -14.190 -8.896 4.648 1.00 95.88 194 LEU A N 1
ATOM 1545 C CA . LEU A 1 194 ? -13.540 -7.588 4.510 1.00 95.88 194 LEU A CA 1
ATOM 1546 C C . LEU A 1 194 ? -12.093 -7.624 5.028 1.00 95.88 194 LEU A C 1
ATOM 1548 O O . LEU A 1 194 ? -11.184 -7.097 4.382 1.00 95.88 194 LEU A O 1
ATOM 1552 N N . ILE A 1 195 ? -11.858 -8.280 6.165 1.00 93.56 195 ILE A N 1
ATOM 1553 C CA . ILE A 1 195 ? -10.519 -8.463 6.735 1.00 93.56 195 ILE A CA 1
ATOM 1554 C C . ILE A 1 195 ? -9.654 -9.358 5.858 1.00 93.56 195 ILE A C 1
ATOM 1556 O O . ILE A 1 195 ? -8.496 -9.026 5.602 1.00 93.56 195 ILE A O 1
ATOM 1560 N N . LYS A 1 196 ? -10.205 -10.455 5.334 1.00 92.00 196 LYS A N 1
ATOM 1561 C CA . LYS A 1 196 ? -9.507 -11.317 4.375 1.00 92.00 196 LYS A CA 1
ATOM 1562 C C . LYS A 1 196 ? -9.091 -10.540 3.126 1.00 92.00 196 LYS A C 1
ATOM 1564 O O . LYS A 1 196 ? -7.948 -10.664 2.685 1.00 92.00 196 LYS A O 1
ATOM 1569 N N . PHE A 1 197 ? -9.975 -9.695 2.594 1.00 94.56 197 PHE A N 1
ATOM 1570 C CA . PHE A 1 197 ? -9.650 -8.793 1.492 1.00 94.56 197 PHE A CA 1
ATOM 1571 C C . PHE A 1 197 ? -8.537 -7.807 1.861 1.00 94.56 197 PHE A C 1
ATOM 1573 O O . PHE A 1 197 ? -7.559 -7.712 1.121 1.00 94.56 197 PHE A O 1
ATOM 1580 N N . SER A 1 198 ? -8.661 -7.122 3.003 1.00 93.00 198 SER A N 1
ATOM 1581 C CA . SER A 1 198 ? -7.668 -6.163 3.500 1.00 93.00 198 SER A CA 1
ATOM 1582 C C . SER A 1 198 ? -6.287 -6.796 3.628 1.00 93.00 198 SER A C 1
ATOM 1584 O O . SER A 1 198 ? -5.324 -6.335 3.019 1.00 93.00 198 SER A O 1
ATOM 1586 N N . LYS A 1 199 ? -6.206 -7.939 4.316 1.00 89.50 199 LYS A N 1
ATOM 1587 C CA . LYS A 1 199 ? -4.975 -8.712 4.470 1.00 89.50 199 LYS A CA 1
ATOM 1588 C C . LYS A 1 199 ? -4.374 -9.102 3.120 1.00 89.50 199 LYS A C 1
ATOM 1590 O O . LYS A 1 199 ? -3.156 -9.026 2.960 1.00 89.50 199 LYS A O 1
ATOM 1595 N N . ALA A 1 200 ? -5.203 -9.514 2.161 1.00 89.25 200 ALA A N 1
ATOM 1596 C CA . ALA A 1 200 ? -4.740 -9.912 0.838 1.00 89.25 200 ALA A CA 1
ATOM 1597 C C . ALA A 1 200 ? -4.147 -8.737 0.050 1.00 89.25 200 ALA A C 1
ATOM 1599 O O . ALA A 1 200 ? -3.063 -8.877 -0.514 1.00 89.25 200 ALA A O 1
ATOM 1600 N N . VAL A 1 201 ? -4.818 -7.578 0.019 1.00 89.19 201 VAL A N 1
ATOM 1601 C CA . VAL A 1 201 ? -4.294 -6.401 -0.699 1.00 89.19 201 VAL A CA 1
ATOM 1602 C C . VAL A 1 201 ? -3.074 -5.798 -0.023 1.00 89.19 201 VAL A C 1
ATOM 1604 O O . VAL A 1 201 ? -2.192 -5.297 -0.716 1.00 89.19 201 VAL A O 1
ATOM 1607 N N . ASP A 1 202 ? -3.014 -5.867 1.304 1.00 86.19 202 ASP A N 1
ATOM 1608 C CA . ASP A 1 202 ? -1.928 -5.298 2.090 1.00 86.19 202 ASP A CA 1
ATOM 1609 C C . ASP A 1 202 ? -0.621 -6.095 1.957 1.00 86.19 202 ASP A C 1
ATOM 1611 O O . ASP A 1 202 ? 0.455 -5.524 1.792 1.00 86.19 202 ASP A O 1
ATOM 1615 N N . ASN A 1 203 ? -0.730 -7.427 1.938 1.00 80.56 203 ASN A N 1
ATOM 1616 C CA . ASN A 1 203 ? 0.411 -8.338 1.793 1.00 80.56 203 ASN A CA 1
ATOM 1617 C C . ASN A 1 203 ? 0.659 -8.769 0.339 1.00 80.56 203 ASN A C 1
ATOM 1619 O O . ASN A 1 203 ? 1.553 -9.564 0.070 1.00 80.56 203 ASN A O 1
ATOM 1623 N N . LEU A 1 204 ? -0.149 -8.283 -0.611 1.00 81.88 204 LEU A N 1
ATOM 1624 C CA . LEU A 1 204 ? -0.146 -8.731 -2.009 1.00 81.88 204 LEU A CA 1
ATOM 1625 C C . LEU A 1 204 ? -0.265 -10.261 -2.151 1.00 81.88 204 LEU A C 1
ATOM 1627 O O . LEU A 1 204 ? 0.244 -10.841 -3.105 1.00 81.88 204 LEU A O 1
ATOM 1631 N N . SER A 1 205 ? -0.945 -10.942 -1.230 1.00 82.00 205 SER A N 1
ATOM 1632 C CA . SER A 1 205 ? -0.960 -12.412 -1.151 1.00 82.00 205 SER A CA 1
ATOM 1633 C C . SER A 1 205 ? -2.037 -13.083 -2.011 1.00 82.00 205 SER A C 1
ATOM 1635 O O . SER A 1 205 ? -2.157 -14.306 -2.021 1.00 82.00 205 SER A O 1
ATOM 1637 N N . TYR A 1 206 ? -2.815 -12.302 -2.761 1.00 86.81 206 TYR A N 1
ATOM 1638 C CA . TYR A 1 206 ? -3.804 -12.821 -3.703 1.00 86.81 206 TYR A CA 1
ATOM 1639 C C . TYR A 1 206 ? -3.149 -13.349 -4.987 1.00 86.81 206 TYR A C 1
ATOM 1641 O O . TYR A 1 206 ? -2.133 -12.820 -5.454 1.00 86.81 206 TYR A O 1
ATOM 1649 N N . SER A 1 207 ? -3.755 -14.390 -5.565 1.00 85.62 207 SER A N 1
ATOM 1650 C CA . SER A 1 207 ? -3.292 -15.013 -6.806 1.00 85.62 207 SER A CA 1
ATOM 1651 C C . SER A 1 207 ? -3.325 -14.019 -7.964 1.00 85.62 207 SER A C 1
ATOM 1653 O O . SER A 1 207 ? -4.337 -13.370 -8.228 1.00 85.62 207 SER A O 1
ATOM 1655 N N . MET A 1 208 ? -2.194 -13.909 -8.654 1.00 89.31 208 MET A N 1
ATOM 1656 C CA . MET A 1 208 ? -1.989 -12.973 -9.751 1.00 89.31 208 MET A CA 1
ATOM 1657 C C . MET A 1 208 ? -1.107 -13.642 -10.803 1.00 89.31 208 MET A C 1
ATOM 1659 O O . MET A 1 208 ? 0.119 -13.651 -10.681 1.00 89.31 208 MET A O 1
ATOM 1663 N N . ASP A 1 209 ? -1.748 -14.216 -11.816 1.00 93.38 209 ASP A N 1
ATOM 1664 C CA . ASP A 1 209 ? -1.104 -14.745 -13.016 1.00 93.38 209 ASP A CA 1
ATOM 1665 C C . ASP A 1 209 ? -1.500 -13.920 -14.252 1.00 93.38 209 ASP A C 1
ATOM 1667 O O . ASP A 1 209 ? -2.395 -13.069 -14.204 1.00 93.38 209 ASP A O 1
ATOM 1671 N N . GLU A 1 210 ? -0.819 -14.153 -15.371 1.00 94.06 210 GLU A N 1
ATOM 1672 C CA . GLU A 1 210 ? -1.050 -13.429 -16.620 1.00 94.06 210 GLU A CA 1
ATOM 1673 C C . GLU A 1 210 ? -2.488 -13.577 -17.145 1.00 94.06 210 GLU A C 1
ATOM 1675 O O . GLU A 1 210 ? -3.079 -12.606 -17.630 1.00 94.06 210 GLU A O 1
ATOM 1680 N N . LYS A 1 211 ? -3.082 -14.772 -17.028 1.00 93.69 211 LYS A N 1
ATOM 1681 C CA . LYS A 1 211 ? -4.441 -15.047 -17.509 1.00 93.69 211 LYS A CA 1
ATOM 1682 C C . LYS A 1 211 ? -5.467 -14.290 -16.673 1.00 93.69 211 LYS A C 1
ATOM 1684 O O . LYS A 1 211 ? -6.393 -13.702 -17.236 1.00 93.69 211 LYS A O 1
ATOM 1689 N N . PHE A 1 212 ? -5.304 -14.282 -15.355 1.00 94.00 212 PHE A N 1
ATOM 1690 C CA . PHE A 1 212 ? -6.123 -13.522 -14.427 1.00 94.00 212 PHE A CA 1
ATOM 1691 C C . PHE A 1 212 ? -5.971 -12.023 -14.680 1.00 94.00 212 PHE A C 1
ATOM 1693 O O . PHE A 1 212 ? -6.983 -11.347 -14.854 1.00 94.00 212 PHE A O 1
ATOM 1700 N N . LEU A 1 213 ? -4.739 -11.513 -14.804 1.00 93.88 213 LEU A N 1
ATOM 1701 C CA . LEU A 1 213 ? -4.471 -10.104 -15.104 1.00 93.88 213 LEU A CA 1
ATOM 1702 C C . LEU A 1 213 ? -5.207 -9.647 -16.372 1.00 93.88 213 LEU A C 1
ATOM 1704 O O . LEU A 1 213 ? -5.926 -8.647 -16.337 1.00 93.88 213 LEU A O 1
ATOM 1708 N N . LYS A 1 214 ? -5.041 -10.381 -17.480 1.00 89.44 214 LYS A N 1
ATOM 1709 C CA . LYS A 1 214 ? -5.594 -10.012 -18.793 1.00 89.44 214 LYS A CA 1
ATOM 1710 C C . LYS A 1 214 ? -7.120 -10.117 -18.843 1.00 89.44 214 LYS A C 1
ATOM 1712 O O . LYS A 1 214 ? -7.770 -9.248 -19.424 1.00 89.44 214 LYS A O 1
ATOM 1717 N N . ASN A 1 215 ? -7.698 -11.145 -18.220 1.00 88.12 215 ASN A N 1
ATOM 1718 C CA . ASN A 1 215 ? -9.098 -11.500 -18.465 1.00 88.12 215 ASN A CA 1
ATOM 1719 C C . ASN A 1 215 ? -10.058 -11.160 -17.321 1.00 88.12 215 ASN A C 1
ATOM 1721 O O . ASN A 1 215 ? -11.229 -10.935 -17.594 1.00 88.12 215 ASN A O 1
ATOM 1725 N N . LYS A 1 216 ? -9.593 -11.131 -16.065 1.00 91.88 216 LYS A N 1
ATOM 1726 C CA . LYS A 1 216 ? -10.477 -11.096 -14.883 1.00 91.88 216 LYS A CA 1
ATOM 1727 C C . LYS A 1 216 ? -10.159 -9.985 -13.891 1.00 91.88 216 LYS A C 1
ATOM 1729 O O . LYS A 1 216 ? -11.072 -9.392 -13.335 1.00 91.88 216 LYS A O 1
ATOM 1734 N N . TYR A 1 217 ? -8.885 -9.664 -13.669 1.00 93.31 217 TYR A N 1
ATOM 1735 C CA . TYR A 1 217 ? -8.444 -8.751 -12.608 1.00 93.31 217 TYR A CA 1
ATOM 1736 C C . TYR A 1 217 ? -9.209 -7.424 -12.611 1.00 93.31 217 TYR A C 1
ATOM 1738 O O . TYR A 1 217 ? -9.682 -6.976 -11.567 1.00 93.31 217 TYR A O 1
ATOM 1746 N N . TRP A 1 218 ? -9.385 -6.821 -13.787 1.00 92.06 218 TRP A N 1
ATOM 1747 C CA . TRP A 1 218 ? -10.060 -5.534 -13.960 1.00 92.06 218 TRP A CA 1
ATOM 1748 C C . TRP A 1 218 ? -11.573 -5.559 -13.674 1.00 92.06 218 TRP A C 1
ATOM 1750 O O . TRP A 1 218 ? -12.162 -4.488 -13.570 1.00 92.06 218 TRP A O 1
ATOM 1760 N N . HIS A 1 219 ? -12.171 -6.739 -13.485 1.00 92.88 219 HIS A N 1
ATOM 1761 C CA . HIS A 1 219 ? -13.546 -6.952 -13.022 1.00 92.88 219 HIS A CA 1
ATOM 1762 C C . HIS A 1 219 ? -13.661 -7.218 -11.513 1.00 92.88 219 HIS A C 1
ATOM 1764 O O . HIS A 1 219 ? -14.738 -7.564 -11.037 1.00 92.88 219 HIS A O 1
ATOM 1770 N N . THR A 1 220 ? -12.577 -7.089 -10.748 1.00 94.75 220 THR A N 1
ATOM 1771 C CA . THR A 1 220 ? -12.566 -7.399 -9.310 1.00 94.75 220 THR A CA 1
ATOM 1772 C C . THR A 1 220 ? -12.351 -6.155 -8.457 1.00 94.75 220 THR A C 1
ATOM 1774 O O . THR A 1 220 ? -11.778 -5.152 -8.903 1.00 94.75 220 THR A O 1
ATOM 1777 N N . LEU A 1 221 ? -12.711 -6.248 -7.174 1.00 95.38 221 LEU A N 1
ATOM 1778 C CA . LEU A 1 221 ? -12.413 -5.203 -6.194 1.00 95.38 221 LEU A CA 1
ATOM 1779 C C . LEU A 1 221 ? -10.908 -4.903 -6.088 1.00 95.38 221 LEU A C 1
ATOM 1781 O O . LEU A 1 221 ? -10.535 -3.746 -5.884 1.00 95.38 221 LEU A O 1
ATOM 1785 N N . TYR A 1 222 ? -10.030 -5.889 -6.322 1.00 94.25 222 TYR A N 1
ATOM 1786 C CA . TYR A 1 222 ? -8.574 -5.693 -6.313 1.00 94.25 222 TYR A CA 1
ATOM 1787 C C . TYR A 1 222 ? -8.101 -4.619 -7.302 1.00 94.25 222 TYR A C 1
ATOM 1789 O O . TYR A 1 222 ? -7.134 -3.909 -7.025 1.00 94.25 222 TYR A O 1
ATOM 1797 N N . ALA A 1 223 ? -8.789 -4.445 -8.432 1.00 93.19 223 ALA A N 1
ATOM 1798 C CA . ALA A 1 223 ? -8.393 -3.466 -9.439 1.00 93.19 223 ALA A CA 1
ATOM 1799 C C . ALA A 1 223 ? -8.895 -2.038 -9.160 1.00 93.19 223 ALA A C 1
ATOM 1801 O O . ALA A 1 223 ? -8.318 -1.062 -9.669 1.00 93.19 223 ALA A O 1
ATOM 1802 N N . VAL A 1 224 ? -9.954 -1.901 -8.353 1.00 93.06 224 VAL A N 1
ATOM 1803 C CA . VAL A 1 224 ? -10.680 -0.634 -8.168 1.00 93.06 224 VAL A CA 1
ATOM 1804 C C . VAL A 1 224 ? -10.636 -0.079 -6.745 1.00 93.06 224 VAL A C 1
ATOM 1806 O O . VAL A 1 224 ? -10.852 1.120 -6.596 1.00 93.06 224 VAL A O 1
ATOM 1809 N N . TYR A 1 225 ? -10.275 -0.867 -5.722 1.00 93.25 225 TYR A N 1
ATOM 1810 C CA . TYR A 1 225 ? -10.380 -0.457 -4.309 1.00 93.25 225 TYR A CA 1
ATOM 1811 C C . TYR A 1 225 ? -9.684 0.872 -3.980 1.00 93.25 225 TYR A C 1
ATOM 1813 O O . TYR A 1 225 ? -10.236 1.695 -3.265 1.00 93.25 225 TYR A O 1
ATOM 1821 N N . ARG A 1 226 ? -8.515 1.158 -4.576 1.00 89.56 226 ARG A N 1
ATOM 1822 C CA . ARG A 1 226 ? -7.783 2.427 -4.355 1.00 89.56 226 ARG A CA 1
ATOM 1823 C C . ARG A 1 226 ? -8.470 3.671 -4.939 1.00 89.56 226 ARG A C 1
ATOM 1825 O O . ARG A 1 226 ? -7.921 4.764 -4.832 1.00 89.56 226 ARG A O 1
ATOM 1832 N N . ARG A 1 227 ? -9.590 3.512 -5.650 1.00 89.12 227 ARG A N 1
ATOM 1833 C CA . ARG A 1 227 ? -10.368 4.605 -6.261 1.00 89.12 227 ARG A CA 1
ATOM 1834 C C . ARG A 1 227 ? -11.714 4.830 -5.608 1.00 89.12 227 ARG A C 1
ATOM 1836 O O . ARG A 1 227 ? -12.354 5.816 -5.947 1.00 89.12 227 ARG A O 1
ATOM 1843 N N . ILE A 1 228 ? -12.145 3.923 -4.748 1.00 91.88 228 ILE A N 1
ATOM 1844 C CA . ILE A 1 228 ? -13.441 3.994 -4.091 1.00 91.88 228 ILE A CA 1
ATOM 1845 C C . ILE A 1 228 ? -13.229 4.268 -2.613 1.00 91.88 228 ILE A C 1
ATOM 1847 O O . ILE A 1 228 ? -12.233 3.861 -2.020 1.00 91.88 228 ILE A O 1
ATOM 1851 N N . ASN A 1 229 ? -14.163 5.005 -2.039 1.00 90.75 229 ASN A N 1
ATOM 1852 C CA . ASN A 1 229 ? -14.138 5.374 -0.638 1.00 90.75 229 ASN A CA 1
ATOM 1853 C C . ASN A 1 229 ? -14.386 4.137 0.241 1.00 90.75 229 ASN A C 1
ATOM 1855 O O . ASN A 1 229 ? -15.101 3.215 -0.165 1.00 90.75 229 ASN A O 1
ATOM 1859 N N . LEU A 1 230 ? -13.832 4.143 1.457 1.00 92.25 230 LEU A N 1
ATOM 1860 C CA . LEU A 1 230 ? -13.927 3.023 2.398 1.00 92.25 230 LEU A CA 1
ATOM 1861 C C . LEU A 1 230 ? -15.381 2.598 2.661 1.00 92.25 230 LEU A C 1
ATOM 1863 O O . LEU A 1 230 ? -15.678 1.407 2.616 1.00 92.25 230 LEU A O 1
ATOM 1867 N N . ASP A 1 231 ? -16.297 3.550 2.846 1.00 92.12 231 ASP A N 1
ATOM 1868 C CA . ASP A 1 231 ? -17.713 3.244 3.089 1.00 92.12 231 ASP A CA 1
ATOM 1869 C C . ASP A 1 231 ? -18.345 2.460 1.935 1.00 92.12 231 ASP A C 1
ATOM 1871 O O . ASP A 1 231 ? -19.078 1.502 2.160 1.00 92.12 231 ASP A O 1
ATOM 1875 N N . SER A 1 232 ? -18.015 2.800 0.685 1.00 93.81 232 SER A N 1
ATOM 1876 C CA . SER A 1 232 ? -18.500 2.043 -0.474 1.00 93.81 232 SER A CA 1
ATOM 1877 C C . SER A 1 232 ? -17.935 0.622 -0.504 1.00 93.81 232 SER A C 1
ATOM 1879 O O . SER A 1 232 ? -18.645 -0.297 -0.896 1.00 93.81 232 SER A O 1
ATOM 1881 N N . ILE A 1 233 ? -16.689 0.420 -0.064 1.00 95.44 233 ILE A N 1
ATOM 1882 C CA . ILE A 1 233 ? -16.111 -0.924 0.080 1.00 95.44 233 ILE A CA 1
ATOM 1883 C C . ILE A 1 233 ? -16.871 -1.711 1.152 1.00 95.44 233 ILE A C 1
ATOM 1885 O O . ILE A 1 233 ? -17.274 -2.842 0.900 1.00 95.44 233 ILE A O 1
ATOM 1889 N N . ILE A 1 234 ? -17.105 -1.113 2.321 1.00 95.50 234 ILE A N 1
ATOM 1890 C CA . ILE A 1 234 ? -17.834 -1.745 3.430 1.00 95.50 234 ILE A CA 1
ATOM 1891 C C . ILE A 1 234 ? -19.238 -2.173 2.994 1.00 95.50 234 ILE A C 1
ATOM 1893 O O . ILE A 1 234 ? -19.637 -3.308 3.252 1.00 95.50 234 ILE A O 1
ATOM 1897 N N . GLU A 1 235 ? -19.969 -1.301 2.299 1.00 94.25 235 GLU A N 1
ATOM 1898 C CA . GLU A 1 235 ? -21.311 -1.621 1.807 1.00 94.25 235 GLU A CA 1
ATOM 1899 C C . GLU A 1 235 ? -21.305 -2.763 0.782 1.00 94.25 235 GLU A C 1
ATOM 1901 O O . GLU A 1 235 ? -22.228 -3.573 0.772 1.00 94.25 235 GLU A O 1
ATOM 1906 N N . LEU A 1 236 ? -20.258 -2.913 -0.040 1.00 94.56 236 LEU A N 1
ATOM 1907 C CA . LEU A 1 236 ? -20.142 -4.078 -0.926 1.00 94.56 236 LEU A CA 1
ATOM 1908 C C . LEU A 1 236 ? -20.045 -5.388 -0.132 1.00 94.56 236 LEU A C 1
ATOM 1910 O O . LEU A 1 236 ? -20.734 -6.350 -0.470 1.00 94.56 236 LEU A O 1
ATOM 1914 N N . PHE A 1 237 ? -19.237 -5.431 0.932 1.00 95.81 237 PHE A N 1
ATOM 1915 C CA . PHE A 1 237 ? -19.102 -6.631 1.769 1.00 95.81 237 PHE A CA 1
ATOM 1916 C C . PHE A 1 237 ? -20.380 -6.946 2.547 1.00 95.81 237 PHE A C 1
ATOM 1918 O O . PHE A 1 237 ? -20.795 -8.104 2.579 1.00 95.81 237 PHE A O 1
ATOM 1925 N N . LYS A 1 238 ? -21.056 -5.935 3.107 1.00 94.75 238 LYS A N 1
ATOM 1926 C CA . LYS A 1 238 ? -22.373 -6.128 3.740 1.00 94.75 238 LYS A CA 1
ATOM 1927 C C . LYS A 1 238 ? -23.400 -6.721 2.774 1.00 94.75 238 LYS A C 1
ATOM 1929 O O . LYS A 1 238 ? -24.209 -7.546 3.182 1.00 94.75 238 LYS A O 1
ATOM 1934 N N . ASN A 1 239 ? -23.326 -6.346 1.497 1.00 91.50 239 ASN A N 1
ATOM 1935 C CA . ASN A 1 239 ? -24.195 -6.843 0.429 1.00 91.50 239 ASN A CA 1
ATOM 1936 C C . ASN A 1 239 ? -23.675 -8.138 -0.236 1.00 91.50 239 ASN A C 1
ATOM 1938 O O . ASN A 1 239 ? -23.997 -8.417 -1.391 1.00 91.50 239 ASN A O 1
ATOM 1942 N N . GLY A 1 240 ? -22.865 -8.936 0.471 1.00 88.62 240 GLY A N 1
ATOM 1943 C CA . GLY A 1 240 ? -22.474 -10.282 0.037 1.00 88.62 240 GLY A CA 1
ATOM 1944 C C . GLY A 1 240 ? -21.327 -10.339 -0.974 1.00 88.62 240 GLY A C 1
ATOM 1945 O O . GLY A 1 240 ? -21.184 -11.329 -1.691 1.00 88.62 240 GLY A O 1
ATOM 1946 N N . TYR A 1 241 ? -20.498 -9.296 -1.081 1.00 91.25 241 TYR A N 1
ATOM 1947 C CA . TYR A 1 241 ? -19.258 -9.407 -1.848 1.00 91.25 241 TYR A CA 1
ATOM 1948 C C . TYR A 1 241 ? -18.231 -10.289 -1.115 1.00 91.25 241 TYR A C 1
ATOM 1950 O O . TYR A 1 241 ? -17.946 -10.081 0.061 1.00 91.25 241 TYR A O 1
ATOM 1958 N N . HIS A 1 242 ? -17.627 -11.231 -1.838 1.00 89.69 242 HIS A N 1
ATOM 1959 C CA . HIS A 1 242 ? -16.560 -12.106 -1.368 1.00 89.69 242 HIS A CA 1
ATOM 1960 C C . HIS A 1 242 ? -15.217 -11.712 -1.978 1.00 89.69 242 HIS A C 1
ATOM 1962 O O . HIS A 1 242 ? -15.110 -11.337 -3.148 1.00 89.69 242 HIS A O 1
ATOM 1968 N N . SER A 1 243 ? -14.159 -11.813 -1.182 1.00 83.25 243 SER A N 1
ATOM 1969 C CA . SER A 1 243 ? -12.811 -11.457 -1.617 1.00 83.25 243 SER A CA 1
ATOM 1970 C C . SER A 1 243 ? -12.353 -12.279 -2.839 1.00 83.25 243 SER A C 1
ATOM 1972 O O . SER A 1 243 ? -12.397 -13.505 -2.843 1.00 83.25 243 SER A O 1
ATOM 1974 N N . GLY A 1 244 ? -11.905 -11.590 -3.895 1.00 78.88 244 GLY A N 1
ATOM 1975 C CA . GLY A 1 244 ? -11.324 -12.201 -5.099 1.00 78.88 244 GLY A CA 1
ATOM 1976 C C . GLY A 1 244 ? -12.286 -12.655 -6.198 1.00 78.88 244 GLY A C 1
ATOM 1977 O O . GLY A 1 244 ? -11.810 -13.086 -7.247 1.00 78.88 244 GLY A O 1
ATOM 1978 N N . GLN A 1 245 ? -13.600 -12.508 -6.016 1.00 89.75 245 GLN A N 1
ATOM 1979 C CA . GLN A 1 245 ? -14.563 -12.769 -7.089 1.00 89.75 245 GLN A CA 1
ATOM 1980 C C . GLN A 1 245 ? -14.665 -11.601 -8.085 1.00 89.75 245 GLN A C 1
ATOM 1982 O O . GLN A 1 245 ? -14.352 -10.450 -7.771 1.00 89.75 245 GLN A O 1
ATOM 1987 N N . GLU A 1 246 ? -15.123 -11.901 -9.298 1.00 93.50 246 GLU A N 1
ATOM 1988 C CA . GLU A 1 246 ? -15.532 -10.883 -10.270 1.00 93.50 246 GLU A CA 1
ATOM 1989 C C . GLU A 1 246 ? -16.859 -10.257 -9.824 1.00 93.50 246 GLU A C 1
ATOM 1991 O O . GLU A 1 246 ? -17.711 -10.939 -9.249 1.00 93.50 246 GLU A O 1
ATOM 1996 N N . PHE A 1 247 ? -17.051 -8.962 -10.075 1.00 92.25 247 PHE A N 1
ATOM 1997 C CA . PHE A 1 247 ? -18.339 -8.331 -9.808 1.00 92.25 247 PHE A CA 1
ATOM 1998 C C . PHE A 1 247 ? -19.429 -8.958 -10.682 1.00 92.25 247 PHE A C 1
ATOM 2000 O O . PHE A 1 247 ? -19.265 -9.119 -11.893 1.00 92.25 247 PHE A O 1
ATOM 2007 N N . THR A 1 248 ? -20.576 -9.258 -10.077 1.00 87.94 248 THR A N 1
ATOM 2008 C CA . THR A 1 248 ? -21.775 -9.665 -10.816 1.00 87.94 248 THR A CA 1
ATOM 2009 C C . THR A 1 248 ? -22.327 -8.500 -11.641 1.00 87.94 248 THR A C 1
ATOM 2011 O O . THR A 1 248 ? -22.047 -7.336 -11.356 1.00 87.94 248 THR A O 1
ATOM 2014 N N . LEU A 1 249 ? -23.179 -8.782 -12.634 1.00 85.12 249 LEU A N 1
ATOM 2015 C CA . LEU A 1 249 ? -23.850 -7.729 -13.414 1.00 85.12 249 LEU A CA 1
ATOM 2016 C C . LEU A 1 249 ? -24.638 -6.752 -12.527 1.00 85.12 249 LEU A C 1
ATOM 2018 O O . LEU A 1 249 ? -24.607 -5.547 -12.761 1.00 85.12 249 LEU A O 1
ATOM 2022 N N . ALA A 1 250 ? -25.292 -7.257 -11.477 1.00 85.25 250 ALA A N 1
ATOM 2023 C CA . ALA A 1 250 ? -25.988 -6.417 -10.508 1.00 85.25 250 ALA A CA 1
ATOM 2024 C C . ALA A 1 250 ? -25.009 -5.494 -9.761 1.00 85.25 250 ALA A C 1
ATOM 2026 O O . ALA A 1 250 ? -25.247 -4.293 -9.665 1.00 85.25 250 ALA A O 1
ATOM 2027 N N . GLN A 1 251 ? -23.872 -6.031 -9.305 1.00 88.06 251 GLN A N 1
ATOM 2028 C CA . GLN A 1 251 ? -22.834 -5.247 -8.629 1.00 88.06 251 GLN A CA 1
ATOM 2029 C C . GLN A 1 251 ? -22.191 -4.208 -9.557 1.00 88.06 251 GLN A C 1
ATOM 2031 O O . GLN A 1 251 ? -21.893 -3.105 -9.114 1.00 88.06 251 GLN A O 1
ATOM 2036 N N . MET A 1 252 ? -22.022 -4.503 -10.849 1.00 89.31 252 MET A N 1
ATOM 2037 C CA . MET A 1 252 ? -21.460 -3.553 -11.819 1.00 89.31 252 MET A CA 1
ATOM 2038 C C . MET A 1 252 ? -22.262 -2.245 -11.908 1.00 89.31 252 MET A C 1
ATOM 2040 O O . MET A 1 252 ? -21.675 -1.183 -12.121 1.00 89.31 252 MET A O 1
ATOM 2044 N N . ASN A 1 253 ? -23.578 -2.303 -11.688 1.00 87.94 253 ASN A N 1
ATOM 2045 C CA . ASN A 1 253 ? -24.466 -1.138 -11.706 1.00 87.94 253 ASN A CA 1
ATOM 2046 C C . ASN A 1 253 ? -24.502 -0.370 -10.373 1.00 87.94 253 ASN A C 1
ATOM 2048 O O . ASN A 1 253 ? -25.081 0.717 -10.302 1.00 87.94 253 ASN A O 1
ATOM 2052 N N . THR A 1 254 ? -23.874 -0.892 -9.316 1.00 88.44 254 THR A N 1
ATOM 2053 C CA . THR A 1 254 ? -23.815 -0.227 -8.012 1.00 88.44 254 THR A CA 1
ATOM 2054 C C . THR A 1 254 ? -23.047 1.087 -8.119 1.00 88.44 254 THR A C 1
ATOM 2056 O O . THR A 1 254 ? -21.895 1.125 -8.567 1.00 88.44 254 THR A O 1
ATOM 2059 N N . LYS A 1 255 ? -23.680 2.177 -7.667 1.00 90.62 255 LYS A N 1
ATOM 2060 C CA . LYS A 1 255 ? -23.033 3.485 -7.527 1.00 90.62 255 LYS A CA 1
ATOM 2061 C C . LYS A 1 255 ? -22.145 3.488 -6.288 1.00 90.62 255 LYS A C 1
ATOM 2063 O O . LYS A 1 255 ? -22.608 3.230 -5.182 1.00 90.62 255 LYS A O 1
ATOM 2068 N N . VAL A 1 256 ? -20.884 3.838 -6.483 1.00 90.75 256 VAL A N 1
ATOM 2069 C CA . VAL A 1 256 ? -19.866 3.951 -5.442 1.00 90.75 256 VAL A CA 1
ATOM 2070 C C . VAL A 1 256 ? -19.301 5.364 -5.426 1.00 90.75 256 VAL A C 1
ATOM 2072 O O . VAL A 1 256 ? -19.235 6.043 -6.455 1.00 90.75 256 VAL A O 1
ATOM 2075 N N . SER A 1 257 ? -18.894 5.819 -4.246 1.00 88.81 257 SER A N 1
ATOM 2076 C CA . SER A 1 257 ? -18.218 7.104 -4.097 1.00 88.81 257 SER A CA 1
ATOM 2077 C C . SER A 1 257 ? -16.739 6.938 -4.437 1.00 88.81 257 SER A C 1
ATOM 2079 O O . SER A 1 257 ? -16.052 6.112 -3.838 1.00 88.81 257 SER A O 1
ATOM 2081 N N . ALA A 1 258 ? -16.245 7.732 -5.384 1.00 81.44 258 ALA A N 1
ATOM 2082 C CA . ALA A 1 258 ? -14.853 7.780 -5.813 1.00 81.44 258 ALA A CA 1
ATOM 2083 C C . ALA A 1 258 ? -14.306 9.199 -5.599 1.00 81.44 258 ALA A C 1
ATOM 2085 O O . ALA A 1 258 ? -14.378 10.076 -6.465 1.00 81.44 258 ALA A O 1
ATOM 2086 N N . GLY A 1 259 ? -13.805 9.479 -4.395 1.00 78.06 259 GLY A N 1
ATOM 2087 C CA . GLY A 1 259 ? -13.499 10.847 -3.987 1.00 78.06 259 GLY A CA 1
ATOM 2088 C C . GLY A 1 259 ? -14.778 11.680 -3.829 1.00 78.06 259 GLY A C 1
ATOM 2089 O O . GLY A 1 259 ? -15.601 11.357 -2.978 1.00 78.06 259 GLY A O 1
ATOM 2090 N N . LYS A 1 260 ? -14.929 12.756 -4.630 1.00 75.31 260 LYS A N 1
ATOM 2091 C CA . LYS A 1 260 ? -16.130 13.637 -4.596 1.00 75.31 260 LYS A CA 1
ATOM 2092 C C . LYS A 1 260 ? -17.208 13.223 -5.602 1.00 75.31 260 LYS A C 1
ATOM 2094 O O . LYS A 1 260 ? -18.291 13.790 -5.593 1.00 75.31 260 LYS A O 1
ATOM 2099 N N . GLU A 1 261 ? -16.907 12.276 -6.480 1.00 79.81 261 GLU A N 1
ATOM 2100 C CA . GLU A 1 261 ? -17.812 11.866 -7.550 1.00 79.81 261 GLU A CA 1
ATOM 2101 C C . GLU A 1 261 ? -18.505 10.556 -7.176 1.00 79.81 261 GLU A C 1
ATOM 2103 O O . GLU A 1 261 ? -17.923 9.707 -6.496 1.00 79.81 261 GLU A O 1
ATOM 2108 N N . LYS A 1 262 ? -19.742 10.378 -7.645 1.00 88.00 262 LYS A N 1
ATOM 2109 C CA . LYS A 1 262 ? -20.408 9.073 -7.671 1.00 88.00 262 LYS A CA 1
ATOM 2110 C C . LYS A 1 262 ? -20.269 8.498 -9.076 1.00 88.00 262 LYS A C 1
ATOM 2112 O O . LYS A 1 262 ? -20.588 9.174 -10.046 1.00 88.00 262 LYS A O 1
ATOM 2117 N N . THR A 1 263 ? -19.813 7.259 -9.170 1.00 91.56 263 THR A N 1
ATOM 2118 C CA . THR A 1 263 ? -19.599 6.525 -10.428 1.00 91.56 263 THR A CA 1
ATOM 2119 C C . THR A 1 263 ? -20.061 5.086 -10.234 1.00 91.56 263 THR A C 1
ATOM 2121 O O . THR A 1 263 ? -20.296 4.656 -9.104 1.00 91.56 263 THR A O 1
ATOM 2124 N N . THR A 1 264 ? -20.233 4.332 -11.309 1.00 92.00 264 THR A N 1
ATOM 2125 C CA . THR A 1 264 ? -20.573 2.907 -11.224 1.00 92.00 264 THR A CA 1
ATOM 2126 C C . THR A 1 264 ? -19.321 2.040 -11.104 1.00 92.00 264 THR A C 1
ATOM 2128 O O . THR A 1 264 ? -18.228 2.413 -11.548 1.00 92.00 264 THR A O 1
ATOM 2131 N N . LEU A 1 265 ? -1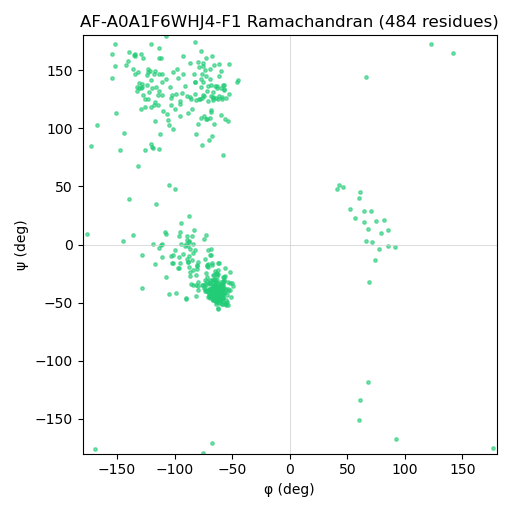9.469 0.840 -10.536 1.00 91.56 265 LEU A N 1
ATOM 2132 C CA . LEU A 1 265 ? -18.399 -0.159 -10.582 1.00 91.56 265 LEU A CA 1
ATOM 2133 C C . LEU A 1 265 ? -18.024 -0.520 -12.028 1.00 91.56 265 LEU A C 1
ATOM 2135 O O . LEU A 1 265 ? -16.838 -0.697 -12.308 1.00 91.56 265 LEU A O 1
ATOM 2139 N N . ALA A 1 266 ? -18.985 -0.535 -12.958 1.00 88.38 266 ALA A N 1
ATOM 2140 C CA . ALA A 1 266 ? -18.743 -0.756 -14.383 1.00 88.38 266 ALA A CA 1
ATOM 2141 C C . ALA A 1 266 ? -17.737 0.248 -14.974 1.00 88.38 266 ALA A C 1
ATOM 2143 O O . ALA A 1 266 ? -16.742 -0.154 -15.580 1.00 88.38 266 ALA A O 1
ATOM 2144 N N . GLU A 1 267 ? -17.941 1.550 -14.754 1.00 88.69 267 GLU A N 1
ATOM 2145 C CA . GLU A 1 267 ? -17.044 2.606 -15.248 1.00 88.69 267 GLU A CA 1
ATOM 2146 C C . GLU A 1 26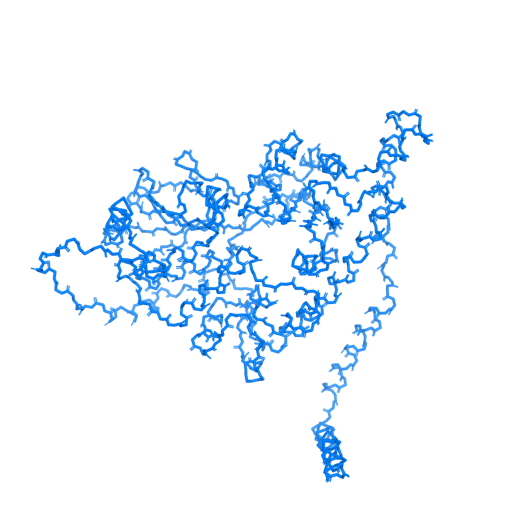7 ? -15.632 2.483 -14.660 1.00 88.69 267 GLU A C 1
ATOM 2148 O O . GLU A 1 267 ? -14.626 2.656 -15.358 1.00 88.69 267 GLU A O 1
ATOM 2153 N N . LEU A 1 268 ? -15.533 2.143 -13.373 1.00 91.31 268 LEU A N 1
ATOM 2154 C CA . LEU A 1 268 ? -14.249 1.906 -12.716 1.00 91.31 268 LEU A CA 1
ATOM 2155 C C . LEU A 1 268 ? -13.539 0.667 -13.267 1.00 91.31 268 LEU A C 1
ATOM 2157 O O . LEU A 1 268 ? -12.321 0.715 -13.462 1.00 91.31 268 LEU A O 1
ATOM 2161 N N . CYS A 1 269 ? -14.278 -0.404 -13.563 1.00 89.94 269 CYS A N 1
ATOM 2162 C CA . CYS A 1 269 ? -13.744 -1.614 -14.186 1.00 89.94 269 CYS A CA 1
ATOM 2163 C C . CYS A 1 269 ? -13.227 -1.336 -15.603 1.00 89.94 269 CYS A C 1
ATOM 2165 O O . CYS A 1 269 ? -12.143 -1.794 -15.960 1.00 89.94 269 CYS A O 1
ATOM 2167 N N . GLN A 1 270 ? -13.917 -0.505 -16.394 1.00 86.19 270 GLN A N 1
ATOM 2168 C CA . GLN A 1 270 ? -13.414 -0.094 -17.713 1.00 86.19 270 GLN A CA 1
ATOM 2169 C C . GLN A 1 270 ? -12.122 0.725 -17.603 1.00 86.19 270 GLN A C 1
ATOM 2171 O O . GLN A 1 270 ? -11.132 0.444 -18.284 1.00 86.19 270 GLN A O 1
ATOM 2176 N N . LYS A 1 271 ? -12.064 1.682 -16.668 1.00 89.38 271 LYS A N 1
ATOM 2177 C CA . LYS A 1 271 ? -10.824 2.422 -16.372 1.00 89.38 271 LYS A CA 1
ATOM 2178 C C . LYS A 1 271 ? -9.708 1.482 -15.895 1.00 89.38 271 LYS A C 1
ATOM 2180 O O . LYS A 1 271 ? -8.537 1.692 -16.223 1.00 89.38 271 LYS A O 1
ATOM 2185 N N . ALA A 1 272 ? -10.037 0.444 -15.127 1.00 91.19 272 ALA A N 1
ATOM 2186 C CA . ALA A 1 272 ? -9.083 -0.572 -14.695 1.00 91.19 272 ALA A CA 1
ATOM 2187 C C . ALA A 1 272 ? -8.568 -1.425 -15.864 1.00 91.19 272 ALA A C 1
ATOM 2189 O O . ALA A 1 272 ? -7.361 -1.651 -15.944 1.00 91.19 272 ALA A O 1
ATOM 2190 N N . LYS A 1 273 ? -9.434 -1.812 -16.804 1.00 89.88 273 LYS A N 1
ATOM 2191 C CA . LYS A 1 273 ? -9.076 -2.560 -18.016 1.00 89.88 273 LYS A CA 1
ATOM 2192 C C . LYS A 1 273 ? -8.038 -1.815 -18.853 1.00 89.88 273 LYS A C 1
ATOM 2194 O O . LYS A 1 273 ? -6.984 -2.363 -19.168 1.00 89.88 273 LYS A O 1
ATOM 2199 N N . ILE A 1 274 ? -8.273 -0.529 -19.119 1.00 87.69 274 ILE A N 1
ATOM 2200 C CA . ILE A 1 274 ? -7.321 0.333 -19.842 1.00 87.69 274 ILE A CA 1
ATOM 2201 C C . ILE A 1 274 ? -5.967 0.376 -19.115 1.00 87.69 274 ILE A C 1
ATOM 2203 O O . ILE A 1 274 ? -4.905 0.282 -19.729 1.00 87.69 274 ILE A O 1
ATOM 2207 N N . ARG A 1 275 ? -5.980 0.469 -17.779 1.00 91.12 275 ARG A N 1
ATOM 2208 C CA . ARG A 1 275 ? -4.754 0.463 -16.966 1.00 91.12 275 ARG A CA 1
ATOM 2209 C C . ARG A 1 275 ? -3.996 -0.856 -17.029 1.00 91.12 275 ARG A C 1
ATOM 2211 O O . ARG A 1 275 ? -2.767 -0.810 -16.980 1.00 91.12 275 ARG A O 1
ATOM 2218 N N . VAL A 1 276 ? -4.687 -1.991 -17.112 1.00 90.94 276 VAL A N 1
ATOM 2219 C CA . VAL A 1 276 ? -4.058 -3.307 -17.288 1.00 90.94 276 VAL A CA 1
ATOM 2220 C C . VAL A 1 276 ? -3.308 -3.348 -18.612 1.00 90.94 276 VAL A C 1
ATOM 2222 O O . VAL A 1 276 ? -2.096 -3.557 -18.600 1.00 90.94 276 VAL A O 1
ATOM 2225 N N . PHE A 1 277 ? -3.976 -3.050 -19.729 1.00 86.88 277 PHE A N 1
ATOM 2226 C CA . PHE A 1 277 ? -3.335 -3.074 -21.049 1.00 86.88 277 PHE A CA 1
ATOM 2227 C C . PHE A 1 277 ? -2.165 -2.095 -21.148 1.00 86.88 277 PHE A C 1
ATOM 2229 O O . PHE A 1 277 ? -1.078 -2.470 -21.585 1.00 86.88 277 PHE A O 1
ATOM 2236 N N . ASN A 1 278 ? -2.332 -0.880 -20.623 1.00 88.94 278 ASN A N 1
ATOM 2237 C CA . ASN A 1 278 ? -1.243 0.091 -20.549 1.00 88.94 278 ASN A CA 1
ATOM 2238 C C . ASN A 1 278 ? -0.075 -0.389 -19.675 1.00 88.94 278 ASN A C 1
ATOM 2240 O O . ASN A 1 278 ? 1.068 -0.038 -19.949 1.00 88.94 278 ASN A O 1
ATOM 2244 N N . SER A 1 279 ? -0.334 -1.165 -18.618 1.00 94.25 279 SER A N 1
ATOM 2245 C CA . SER A 1 279 ? 0.739 -1.730 -17.789 1.00 94.25 279 SER A CA 1
ATOM 2246 C C . SER A 1 279 ? 1.510 -2.801 -18.547 1.00 94.25 279 SER A C 1
ATOM 2248 O O . SER A 1 279 ? 2.733 -2.770 -18.520 1.00 94.25 279 SER A O 1
ATOM 2250 N N . ILE A 1 280 ? 0.810 -3.695 -19.253 1.00 92.62 280 ILE A N 1
ATOM 2251 C CA . ILE A 1 280 ? 1.431 -4.744 -20.073 1.00 92.62 280 ILE A CA 1
ATOM 2252 C C . ILE A 1 280 ? 2.330 -4.108 -21.138 1.00 92.62 280 ILE A C 1
ATOM 2254 O O . ILE A 1 280 ? 3.514 -4.426 -21.193 1.00 92.62 280 ILE A O 1
ATOM 2258 N N . ARG A 1 281 ? 1.810 -3.136 -21.905 1.00 90.25 281 ARG A N 1
ATOM 2259 C CA . ARG A 1 281 ? 2.586 -2.418 -22.932 1.00 90.25 281 ARG A CA 1
ATOM 2260 C C . ARG A 1 281 ? 3.853 -1.784 -22.359 1.00 90.25 281 ARG A C 1
ATOM 2262 O O . ARG A 1 281 ? 4.932 -1.941 -22.915 1.00 90.25 281 ARG A O 1
ATOM 2269 N N . LYS A 1 282 ? 3.737 -1.084 -21.228 1.00 90.50 282 LYS A N 1
ATOM 2270 C CA . LYS A 1 282 ? 4.881 -0.396 -20.612 1.00 90.50 282 LYS A CA 1
ATOM 2271 C C . LYS A 1 282 ? 5.889 -1.338 -19.966 1.00 90.50 282 LYS A C 1
ATOM 2273 O O . LYS A 1 282 ? 7.065 -1.006 -19.940 1.00 90.50 282 LYS A O 1
ATOM 2278 N N . ILE A 1 283 ? 5.456 -2.484 -19.444 1.00 93.38 283 ILE A N 1
ATOM 2279 C CA . ILE A 1 283 ? 6.377 -3.515 -18.948 1.00 93.38 283 ILE A CA 1
ATOM 2280 C C . ILE A 1 283 ? 7.164 -4.104 -20.117 1.00 93.38 283 ILE A C 1
ATOM 2282 O O . ILE A 1 283 ? 8.379 -4.232 -20.022 1.00 93.38 283 ILE A O 1
ATOM 2286 N N . GLU A 1 284 ? 6.500 -4.384 -21.236 1.00 89.62 284 GLU A N 1
ATOM 2287 C CA . GLU A 1 284 ? 7.174 -4.831 -22.455 1.00 89.62 284 GLU A CA 1
ATOM 2288 C C . GLU A 1 284 ? 8.171 -3.789 -22.974 1.00 89.62 284 GLU A C 1
ATOM 2290 O O . GLU A 1 284 ? 9.307 -4.128 -23.307 1.00 89.62 284 GLU A O 1
ATOM 2295 N N . GLN A 1 285 ? 7.801 -2.506 -22.952 1.00 85.00 285 GLN A N 1
ATOM 2296 C CA . GLN A 1 285 ? 8.722 -1.429 -23.313 1.00 85.00 285 GLN A CA 1
ATOM 2297 C C . GLN A 1 285 ? 9.911 -1.336 -22.350 1.00 85.00 285 GLN A C 1
ATOM 2299 O O . GLN A 1 285 ? 11.059 -1.301 -22.786 1.00 85.00 285 GLN A O 1
ATOM 2304 N N . ALA A 1 286 ? 9.665 -1.357 -21.038 1.00 87.06 286 ALA A N 1
ATOM 2305 C CA . ALA A 1 286 ? 10.725 -1.348 -20.037 1.00 87.06 286 ALA A CA 1
ATOM 2306 C C . ALA A 1 286 ? 11.665 -2.557 -20.199 1.00 87.06 286 ALA A C 1
ATOM 2308 O O . ALA A 1 286 ? 12.873 -2.419 -20.035 1.00 87.06 286 ALA A O 1
ATOM 2309 N N . ARG A 1 287 ? 11.141 -3.725 -20.601 1.00 88.25 287 ARG A N 1
ATOM 2310 C CA . ARG A 1 287 ? 11.946 -4.924 -20.874 1.00 88.25 287 ARG A CA 1
ATOM 2311 C C . ARG A 1 287 ? 12.873 -4.702 -22.063 1.00 88.25 287 ARG A C 1
ATOM 2313 O O . ARG A 1 287 ? 14.049 -5.041 -21.974 1.00 88.25 287 ARG A O 1
ATOM 2320 N N . LYS A 1 288 ? 12.359 -4.134 -23.161 1.00 82.00 288 LYS A N 1
ATOM 2321 C CA . LYS A 1 288 ? 13.168 -3.777 -24.340 1.00 82.00 288 LYS A CA 1
ATOM 2322 C C . LYS A 1 288 ? 14.266 -2.777 -23.969 1.00 82.00 288 LYS A C 1
ATOM 2324 O O . LYS A 1 288 ? 15.423 -2.996 -24.311 1.00 82.00 288 LYS A O 1
ATOM 2329 N N . ASN A 1 289 ? 13.925 -1.770 -23.166 1.00 77.88 289 ASN A N 1
ATOM 2330 C CA . ASN A 1 289 ? 14.852 -0.744 -22.682 1.00 77.88 289 ASN A CA 1
ATOM 2331 C C . ASN A 1 289 ? 15.899 -1.269 -21.675 1.00 77.88 289 ASN A C 1
ATOM 2333 O O . ASN A 1 289 ? 16.827 -0.555 -21.322 1.00 77.88 289 ASN A O 1
ATOM 2337 N N . MET A 1 290 ? 15.774 -2.508 -21.195 1.00 81.12 290 MET A N 1
ATOM 2338 C CA . MET A 1 290 ? 16.800 -3.192 -20.398 1.00 81.12 290 MET A CA 1
ATOM 2339 C C . MET A 1 290 ? 17.647 -4.173 -21.222 1.00 81.12 290 MET A C 1
ATOM 2341 O O . MET A 1 290 ? 18.553 -4.803 -20.683 1.00 81.12 290 MET A O 1
ATOM 2345 N N . GLY A 1 291 ? 17.321 -4.364 -22.502 1.00 67.88 291 GLY A N 1
ATOM 2346 C CA . GLY A 1 291 ? 17.903 -5.388 -23.362 1.00 67.88 291 GLY A CA 1
ATOM 2347 C C . GLY A 1 291 ? 19.393 -5.191 -23.692 1.00 67.88 291 GLY A C 1
ATOM 2348 O O . GLY A 1 291 ? 20.071 -4.337 -23.117 1.00 67.88 291 GLY A O 1
ATOM 2349 N N . PRO A 1 292 ? 19.936 -5.998 -24.626 1.00 58.12 292 PRO A N 1
ATOM 2350 C CA . PRO A 1 292 ? 21.345 -5.957 -25.040 1.00 58.12 292 PRO A CA 1
ATOM 2351 C C . PRO A 1 292 ? 21.857 -4.550 -25.376 1.00 58.12 292 PRO A C 1
ATOM 2353 O O . PRO A 1 292 ? 22.987 -4.221 -25.026 1.00 58.12 292 PRO A O 1
ATOM 2356 N N . ASP A 1 293 ? 21.000 -3.713 -25.959 1.00 54.34 293 ASP A N 1
ATOM 2357 C CA . ASP A 1 293 ? 21.336 -2.362 -26.421 1.00 54.34 293 ASP A CA 1
ATOM 2358 C C . ASP A 1 293 ? 21.554 -1.347 -25.287 1.00 54.34 293 ASP A C 1
ATOM 2360 O O . ASP A 1 293 ? 22.180 -0.307 -25.497 1.00 54.34 293 ASP A O 1
ATOM 2364 N N . PHE A 1 294 ? 21.078 -1.660 -24.076 1.00 62.44 294 PHE A N 1
ATOM 2365 C CA . PHE A 1 294 ? 21.157 -0.798 -22.892 1.00 62.44 294 PHE A CA 1
ATOM 2366 C C . PHE A 1 294 ? 22.090 -1.349 -21.804 1.00 62.44 294 PHE A C 1
ATOM 2368 O O . PHE A 1 294 ? 22.265 -0.726 -20.762 1.00 62.44 294 PHE A O 1
ATOM 2375 N N . GLY A 1 295 ? 22.712 -2.513 -22.022 1.00 73.62 295 GLY A N 1
ATOM 2376 C CA . GLY A 1 295 ? 23.756 -3.033 -21.133 1.00 73.62 295 GLY A CA 1
ATOM 2377 C C . GLY A 1 295 ? 23.292 -3.466 -19.739 1.00 73.62 295 GLY A C 1
ATOM 2378 O O . GLY A 1 295 ? 24.136 -3.700 -18.873 1.00 73.62 295 GLY A O 1
ATOM 2379 N N . LEU A 1 296 ? 21.984 -3.600 -19.505 1.00 83.50 296 LEU A N 1
ATOM 2380 C CA . LEU A 1 296 ? 21.443 -4.106 -18.246 1.00 83.50 296 LEU A CA 1
ATOM 2381 C C . LEU A 1 296 ? 21.223 -5.620 -18.316 1.00 83.50 296 LEU A C 1
ATOM 2383 O O . LEU A 1 296 ? 20.924 -6.199 -19.364 1.00 83.50 296 LEU A O 1
ATOM 2387 N N . LYS A 1 297 ? 21.407 -6.291 -17.182 1.00 87.94 297 LYS A N 1
ATOM 2388 C CA . LYS A 1 297 ? 20.985 -7.675 -16.979 1.00 87.94 297 LYS A CA 1
ATOM 2389 C C . LYS A 1 297 ? 19.454 -7.723 -17.018 1.00 87.94 297 LYS A C 1
ATOM 2391 O O . LYS A 1 297 ? 18.774 -6.746 -16.745 1.00 87.94 297 LYS A O 1
ATOM 2396 N N . THR A 1 298 ? 18.887 -8.864 -17.375 1.00 88.00 298 THR A N 1
ATOM 2397 C CA . THR A 1 298 ? 17.428 -9.082 -17.296 1.00 88.00 298 THR A CA 1
ATOM 2398 C C . THR A 1 298 ? 17.046 -9.935 -16.088 1.00 88.00 298 THR A C 1
ATOM 2400 O O . THR A 1 298 ? 15.870 -10.063 -15.752 1.00 88.00 298 THR A O 1
ATOM 2403 N N . GLU A 1 299 ? 18.051 -10.515 -15.433 1.00 91.62 299 GLU A N 1
ATOM 2404 C CA . GLU A 1 299 ? 17.929 -11.397 -14.284 1.00 91.62 299 GLU A CA 1
ATOM 2405 C C . GLU A 1 299 ? 19.223 -11.343 -13.459 1.00 91.62 299 GLU A C 1
ATOM 2407 O O . GLU A 1 299 ? 20.316 -11.215 -14.018 1.00 91.62 299 GLU A O 1
ATOM 2412 N N . THR A 1 300 ? 19.101 -11.416 -12.133 1.00 89.06 300 THR A N 1
ATOM 2413 C CA . THR A 1 300 ? 20.232 -11.599 -11.206 1.00 89.06 300 THR A CA 1
ATOM 2414 C C . THR A 1 300 ? 19.885 -12.669 -10.173 1.00 89.06 300 THR A C 1
ATOM 2416 O O . THR A 1 300 ? 18.709 -12.980 -9.982 1.00 89.06 300 THR A O 1
ATOM 2419 N N . ALA A 1 301 ? 20.879 -13.232 -9.482 1.00 88.62 301 ALA A N 1
ATOM 2420 C CA . ALA A 1 301 ? 20.626 -14.238 -8.446 1.00 88.62 301 ALA A CA 1
ATOM 2421 C C . ALA A 1 301 ? 19.788 -13.663 -7.286 1.00 88.62 301 ALA A C 1
ATOM 2423 O O . ALA A 1 301 ? 18.911 -14.325 -6.736 1.00 88.62 301 ALA A O 1
ATOM 2424 N N . GLU A 1 302 ? 20.032 -12.399 -6.956 1.00 88.19 302 GLU A N 1
ATOM 2425 C CA . GLU A 1 302 ? 19.449 -11.682 -5.828 1.00 88.19 302 GLU A CA 1
ATOM 2426 C C . GLU A 1 302 ? 18.026 -11.195 -6.116 1.00 88.19 302 GLU A C 1
ATOM 2428 O O . GLU A 1 302 ? 17.169 -11.212 -5.233 1.00 88.19 302 GLU A O 1
ATOM 2433 N N . LEU A 1 303 ? 17.777 -10.729 -7.344 1.00 91.12 303 LEU A N 1
ATOM 2434 C CA . LEU A 1 303 ? 16.512 -10.108 -7.738 1.00 91.12 303 LEU A CA 1
ATOM 2435 C C . LEU A 1 303 ? 15.610 -11.056 -8.531 1.00 91.12 303 LEU A C 1
ATOM 2437 O O . LEU A 1 303 ? 14.415 -10.781 -8.657 1.00 91.12 303 LEU A O 1
ATOM 2441 N N . GLY A 1 304 ? 16.153 -12.158 -9.055 1.00 93.44 304 GLY A N 1
ATOM 2442 C CA . GLY A 1 304 ? 15.504 -12.960 -10.088 1.00 93.44 304 GLY A CA 1
ATOM 2443 C C . GLY A 1 304 ? 15.241 -12.138 -11.345 1.00 93.44 304 GLY A C 1
ATOM 2444 O O . GLY A 1 304 ? 15.954 -11.170 -11.633 1.00 93.44 304 GLY A O 1
ATOM 2445 N N . LYS A 1 305 ? 14.188 -12.495 -12.084 1.00 94.94 305 LYS A N 1
ATOM 2446 C CA . LYS A 1 305 ? 13.736 -11.702 -13.235 1.00 94.94 305 LYS A CA 1
ATOM 2447 C C . LYS A 1 305 ? 13.202 -10.369 -12.747 1.00 94.94 305 LYS A C 1
ATOM 2449 O O . LYS A 1 305 ? 12.273 -10.332 -11.938 1.00 94.94 305 LYS A O 1
ATOM 2454 N N . TYR A 1 306 ? 13.746 -9.273 -13.256 1.00 94.81 306 TYR A N 1
ATOM 2455 C CA . TYR A 1 306 ? 13.344 -7.949 -12.803 1.00 94.81 306 TYR A CA 1
ATOM 2456 C C . TYR A 1 306 ? 12.949 -7.030 -13.948 1.00 94.81 306 TYR A C 1
ATOM 2458 O O . TYR A 1 306 ? 13.292 -7.252 -15.108 1.00 94.81 306 TYR A O 1
ATOM 2466 N N . ILE A 1 307 ? 12.210 -5.987 -13.592 1.00 94.88 307 ILE A N 1
ATOM 2467 C CA . ILE A 1 307 ? 11.882 -4.887 -14.486 1.00 94.88 307 ILE A CA 1
ATOM 2468 C C . ILE A 1 307 ? 12.219 -3.562 -13.806 1.00 94.88 307 ILE A C 1
ATOM 2470 O O . ILE A 1 307 ? 11.914 -3.361 -12.626 1.00 94.88 307 ILE A O 1
ATOM 2474 N N . LEU A 1 308 ? 12.860 -2.665 -14.551 1.00 92.62 308 LEU A N 1
ATOM 2475 C CA . LEU A 1 308 ? 13.209 -1.317 -14.123 1.00 92.62 308 LEU A CA 1
ATOM 2476 C C . LEU A 1 308 ? 12.351 -0.310 -14.889 1.00 92.62 308 LEU A C 1
ATOM 2478 O O . LEU A 1 308 ? 12.468 -0.159 -16.099 1.00 92.62 308 LEU A O 1
ATOM 2482 N N . ASN A 1 309 ? 11.493 0.393 -14.160 1.00 92.12 309 ASN A N 1
ATOM 2483 C CA . ASN A 1 309 ? 10.677 1.480 -14.672 1.00 92.12 309 ASN A CA 1
ATOM 2484 C C . ASN A 1 309 ? 11.304 2.830 -14.313 1.00 92.12 309 ASN A C 1
ATOM 2486 O O . ASN A 1 309 ? 11.372 3.183 -13.134 1.00 92.12 309 ASN A O 1
ATOM 2490 N N . ILE A 1 310 ? 11.709 3.604 -15.313 1.00 87.06 310 ILE A N 1
ATOM 2491 C CA . ILE A 1 310 ? 12.210 4.970 -15.132 1.00 87.06 310 ILE A CA 1
ATOM 2492 C C . ILE A 1 310 ? 11.043 5.920 -15.359 1.00 87.06 310 ILE A C 1
ATOM 2494 O O . ILE A 1 310 ? 10.516 6.032 -16.463 1.00 87.06 310 ILE A O 1
ATOM 2498 N N . LYS A 1 311 ? 10.600 6.568 -14.282 1.00 84.56 311 LYS A N 1
ATOM 2499 C CA . LYS A 1 311 ? 9.412 7.411 -14.280 1.00 84.56 311 LYS A CA 1
ATOM 2500 C C . LYS A 1 311 ? 9.793 8.889 -14.219 1.00 84.56 311 LYS A C 1
ATOM 2502 O O . LYS A 1 311 ? 10.217 9.360 -13.159 1.00 84.56 311 LYS A O 1
ATOM 2507 N N . SER A 1 312 ? 9.526 9.617 -15.303 1.00 80.25 312 SER A N 1
ATOM 2508 C CA . SER A 1 312 ? 9.652 11.071 -15.407 1.00 80.25 312 SER A CA 1
ATOM 2509 C C . SER A 1 312 ? 8.262 11.696 -15.598 1.00 80.25 312 SER A C 1
ATOM 2511 O O . SER A 1 312 ? 7.787 11.949 -16.700 1.00 80.25 312 SER A O 1
ATOM 2513 N N . GLY A 1 313 ? 7.528 11.898 -14.502 1.00 77.00 313 GLY A N 1
ATOM 2514 C CA . GLY A 1 313 ? 6.140 12.366 -14.554 1.00 77.00 313 GLY A CA 1
ATOM 2515 C C . GLY A 1 313 ? 5.073 11.262 -14.566 1.00 77.00 313 GLY A C 1
ATOM 2516 O O . GLY A 1 313 ? 5.290 10.104 -14.193 1.00 77.00 313 GLY A O 1
ATOM 2517 N N . LYS A 1 314 ? 3.824 11.640 -14.869 1.00 76.81 314 LYS A N 1
ATOM 2518 C CA . LYS A 1 314 ? 2.652 10.745 -14.734 1.00 76.81 314 LYS A CA 1
ATOM 2519 C C . LYS A 1 314 ? 2.526 9.763 -15.899 1.00 76.81 314 LYS A C 1
ATOM 2521 O O . LYS A 1 314 ? 2.051 8.645 -15.688 1.00 76.81 314 LYS A O 1
ATOM 2526 N N . GLN A 1 315 ? 2.940 10.180 -17.087 1.00 76.50 315 GLN A N 1
ATOM 2527 C CA . GLN A 1 315 ? 2.858 9.440 -18.338 1.00 76.50 315 GLN A CA 1
ATOM 2528 C C . GLN A 1 315 ? 3.758 8.203 -18.354 1.00 76.50 315 GLN A C 1
ATOM 2530 O O . GLN A 1 315 ? 3.349 7.208 -18.932 1.00 76.50 315 GLN A O 1
ATOM 2535 N N . ASP A 1 316 ? 4.851 8.165 -17.592 1.00 77.75 316 ASP A N 1
ATOM 2536 C CA . ASP A 1 316 ? 5.744 6.990 -17.517 1.00 77.75 316 ASP A CA 1
ATOM 2537 C C . ASP A 1 316 ? 5.355 6.003 -16.412 1.00 77.75 316 ASP A C 1
ATOM 2539 O O . ASP A 1 316 ? 5.981 4.969 -16.186 1.00 77.75 316 ASP A O 1
ATOM 2543 N N . LYS A 1 317 ? 4.283 6.293 -15.668 1.00 87.00 317 LYS A N 1
ATOM 2544 C CA . LYS A 1 317 ? 3.812 5.377 -14.630 1.00 87.00 317 LYS A CA 1
ATOM 2545 C C . LYS A 1 317 ? 3.284 4.096 -15.275 1.00 87.00 317 LYS A C 1
ATOM 2547 O O . LYS A 1 317 ? 2.338 4.162 -16.063 1.00 87.00 317 LYS A O 1
ATOM 2552 N N . ILE A 1 318 ? 3.794 2.939 -14.851 1.00 91.81 318 ILE A N 1
ATOM 2553 C CA . ILE A 1 318 ? 3.142 1.636 -15.050 1.00 91.81 318 ILE A CA 1
ATOM 2554 C C . ILE A 1 318 ? 1.937 1.580 -14.098 1.00 91.81 318 ILE A C 1
ATOM 2556 O O . ILE A 1 318 ? 2.127 1.531 -12.879 1.00 91.81 318 ILE A O 1
ATOM 2560 N N . PRO A 1 319 ? 0.686 1.666 -14.594 1.00 89.25 319 PRO A N 1
ATOM 2561 C CA . PRO A 1 319 ? -0.445 1.963 -13.721 1.00 89.25 319 PRO A CA 1
ATOM 2562 C C . PRO A 1 319 ? -0.734 0.908 -12.649 1.00 89.25 319 PRO A C 1
ATOM 2564 O O . PRO A 1 319 ? -1.098 1.306 -11.542 1.00 89.25 319 PRO A O 1
ATOM 2567 N N . VAL A 1 320 ? -0.621 -0.382 -12.977 1.00 92.44 320 VAL A N 1
ATOM 2568 C CA . VAL A 1 320 ? -0.852 -1.526 -12.069 1.00 92.44 320 VAL A CA 1
ATOM 2569 C C . VAL A 1 320 ? 0.433 -1.918 -11.315 1.00 92.44 320 VAL A C 1
ATOM 2571 O O . VAL A 1 320 ? 0.366 -2.556 -10.272 1.00 92.44 320 VAL A O 1
ATOM 2574 N N . GLY A 1 321 ? 1.598 -1.441 -11.765 1.00 93.00 321 GLY A N 1
ATOM 2575 C CA . GLY A 1 321 ? 2.875 -1.582 -11.060 1.00 93.00 321 GLY A CA 1
ATOM 2576 C C . GLY A 1 321 ? 3.299 -3.038 -10.858 1.00 93.00 321 GLY A C 1
ATOM 2577 O O . GLY A 1 321 ? 3.223 -3.843 -11.788 1.00 93.00 321 GLY A O 1
ATOM 2578 N N . PHE A 1 322 ? 3.736 -3.363 -9.637 1.00 92.88 322 PHE A N 1
ATOM 2579 C CA . PHE A 1 322 ? 4.278 -4.679 -9.297 1.00 92.88 322 PHE A CA 1
ATOM 2580 C C . PHE A 1 322 ? 3.289 -5.827 -9.517 1.00 92.88 322 PHE A C 1
ATOM 2582 O O . PHE A 1 322 ? 3.722 -6.894 -9.930 1.00 92.88 322 PHE A O 1
ATOM 2589 N N . ASP A 1 323 ? 1.980 -5.624 -9.336 1.00 92.88 323 ASP A N 1
ATOM 2590 C CA . ASP A 1 323 ? 0.995 -6.682 -9.598 1.00 92.88 323 ASP A CA 1
ATOM 2591 C C . ASP A 1 323 ? 1.019 -7.140 -11.060 1.00 92.88 323 ASP A C 1
ATOM 2593 O O . ASP A 1 323 ? 1.004 -8.339 -11.329 1.00 92.88 323 ASP A O 1
ATOM 2597 N N . ALA A 1 324 ? 1.146 -6.202 -12.005 1.00 95.06 324 ALA A N 1
ATOM 2598 C CA . ALA A 1 324 ? 1.260 -6.542 -13.419 1.00 95.06 324 ALA A CA 1
ATOM 2599 C C . ALA A 1 324 ? 2.611 -7.193 -13.739 1.00 95.06 324 ALA A C 1
ATOM 2601 O O . ALA A 1 324 ? 2.644 -8.190 -14.452 1.00 95.06 324 ALA A O 1
ATOM 2602 N N . ALA A 1 325 ? 3.713 -6.679 -13.183 1.00 95.19 325 ALA A N 1
ATOM 2603 C CA . ALA A 1 325 ? 5.034 -7.284 -13.367 1.00 95.19 325 ALA A CA 1
ATOM 2604 C C . ALA A 1 325 ? 5.065 -8.727 -12.842 1.00 95.19 325 ALA A C 1
ATOM 2606 O O . ALA A 1 325 ? 5.489 -9.645 -13.536 1.00 95.19 325 ALA A O 1
ATOM 2607 N N . ARG A 1 326 ? 4.515 -8.949 -11.650 1.00 93.25 326 ARG A N 1
ATOM 2608 C CA . ARG A 1 326 ? 4.377 -10.268 -11.045 1.00 93.25 326 ARG A CA 1
ATOM 2609 C C . ARG A 1 326 ? 3.547 -11.227 -11.898 1.00 93.25 326 ARG A C 1
ATOM 2611 O O . ARG A 1 326 ? 3.960 -12.372 -12.066 1.00 93.25 326 ARG A O 1
ATOM 2618 N N . ALA A 1 327 ? 2.398 -10.779 -12.409 1.00 94.62 327 ALA A N 1
ATOM 2619 C CA . ALA A 1 327 ? 1.556 -11.594 -13.288 1.00 94.62 327 ALA A CA 1
ATOM 2620 C C . ALA A 1 327 ? 2.292 -12.006 -14.569 1.00 94.62 327 ALA A C 1
ATOM 2622 O O . ALA A 1 327 ? 2.097 -13.118 -15.044 1.00 94.62 327 ALA A O 1
ATOM 2623 N N . LEU A 1 328 ? 3.162 -11.137 -15.091 1.00 95.62 328 LEU A N 1
ATOM 2624 C CA . LEU A 1 328 ? 3.995 -11.389 -16.272 1.00 95.62 328 LEU A CA 1
ATOM 2625 C C . LEU A 1 328 ? 5.294 -12.161 -15.959 1.00 95.62 328 LEU A C 1
ATOM 2627 O O . LEU A 1 328 ? 6.188 -12.231 -16.797 1.00 95.62 328 LEU A O 1
ATOM 2631 N N . GLY A 1 329 ? 5.418 -12.740 -14.761 1.00 94.38 329 GLY A N 1
ATOM 2632 C CA . GLY A 1 329 ? 6.529 -13.628 -14.407 1.00 94.38 329 GLY A CA 1
ATOM 2633 C C . GLY A 1 329 ? 7.795 -12.934 -13.901 1.00 94.38 329 GLY A C 1
ATOM 2634 O O . GLY A 1 329 ? 8.830 -13.589 -13.790 1.00 94.38 329 GLY A O 1
ATOM 2635 N N . TYR A 1 330 ? 7.737 -11.641 -13.571 1.00 94.88 330 TYR A N 1
ATOM 2636 C CA . TYR A 1 330 ? 8.841 -10.951 -12.904 1.00 94.88 330 TYR A CA 1
ATOM 2637 C C . TYR A 1 330 ? 8.810 -11.189 -11.388 1.00 94.88 330 TYR A C 1
ATOM 2639 O O . TYR A 1 330 ? 7.757 -11.153 -10.745 1.00 94.88 330 TYR A O 1
ATOM 2647 N N . ASP A 1 331 ? 9.986 -11.394 -10.806 1.00 93.81 331 ASP A N 1
ATOM 2648 C CA . ASP A 1 331 ? 10.195 -11.525 -9.365 1.00 93.81 331 ASP A CA 1
ATOM 2649 C C . ASP A 1 331 ? 10.322 -10.165 -8.675 1.00 93.81 331 ASP A C 1
ATOM 2651 O O . ASP A 1 331 ? 9.869 -10.009 -7.539 1.00 93.81 331 ASP A O 1
ATOM 2655 N N . THR A 1 332 ? 10.925 -9.188 -9.362 1.00 94.44 332 THR A N 1
ATOM 2656 C CA . THR A 1 332 ? 11.243 -7.865 -8.812 1.00 94.44 332 THR A CA 1
ATOM 2657 C C . THR A 1 332 ? 10.785 -6.737 -9.737 1.00 94.44 332 THR A C 1
ATOM 2659 O O . THR A 1 332 ? 11.025 -6.748 -10.942 1.00 94.44 332 THR A O 1
ATOM 2662 N N . PHE A 1 333 ? 10.157 -5.715 -9.163 1.00 95.50 333 PHE A N 1
ATOM 2663 C CA . PHE A 1 333 ? 9.752 -4.488 -9.841 1.00 95.50 333 PHE A CA 1
ATOM 2664 C C . PHE A 1 333 ? 10.415 -3.288 -9.185 1.00 95.50 333 PHE A C 1
ATOM 2666 O O . PHE A 1 333 ? 10.175 -2.996 -8.013 1.00 95.50 333 PHE A O 1
ATOM 2673 N N . ILE A 1 334 ? 11.226 -2.577 -9.959 1.00 95.25 334 ILE A N 1
ATOM 2674 C CA . ILE A 1 334 ? 11.956 -1.393 -9.523 1.00 95.25 334 ILE A CA 1
ATOM 2675 C C . ILE A 1 334 ? 11.346 -0.197 -10.239 1.00 95.25 334 ILE A C 1
ATOM 2677 O O . ILE A 1 334 ? 11.199 -0.203 -11.456 1.00 95.25 334 ILE A O 1
ATOM 2681 N N . THR A 1 335 ? 10.985 0.846 -9.502 1.00 93.56 335 THR A N 1
ATOM 2682 C CA . THR A 1 335 ? 10.661 2.150 -10.078 1.00 93.56 335 THR A CA 1
ATOM 2683 C C . THR A 1 335 ? 11.655 3.180 -9.587 1.00 93.56 335 THR A C 1
ATOM 2685 O O . THR A 1 335 ? 11.765 3.407 -8.384 1.00 93.56 335 THR A O 1
ATOM 2688 N N . TRP A 1 336 ? 12.332 3.829 -10.527 1.00 91.31 336 TRP A N 1
ATOM 2689 C CA . TRP A 1 336 ? 13.089 5.047 -10.294 1.00 91.31 336 TRP A CA 1
ATOM 2690 C C . TRP A 1 336 ? 12.208 6.259 -10.601 1.00 91.31 336 TRP A C 1
ATOM 2692 O O . TRP A 1 336 ? 11.567 6.324 -11.648 1.00 91.31 336 TRP A O 1
ATOM 2702 N N . HIS A 1 337 ? 12.154 7.210 -9.678 1.00 89.81 337 HIS A N 1
ATOM 2703 C CA . HIS A 1 337 ? 11.401 8.449 -9.795 1.00 89.81 337 HIS A CA 1
ATOM 2704 C C . HIS A 1 337 ? 12.358 9.606 -10.069 1.00 89.81 337 HIS A C 1
ATOM 2706 O O . HIS A 1 337 ? 13.002 10.122 -9.154 1.00 89.81 337 HIS A O 1
ATOM 2712 N N . GLU A 1 338 ? 12.410 10.047 -11.323 1.00 84.69 338 GLU A N 1
ATOM 2713 C CA . GLU A 1 338 ? 13.354 11.079 -11.754 1.00 84.69 338 GLU A CA 1
ATOM 2714 C C . GLU A 1 338 ? 13.052 12.441 -11.116 1.00 84.69 338 GLU A C 1
ATOM 2716 O O . GLU A 1 338 ? 13.966 13.166 -10.713 1.00 84.69 338 GLU A O 1
ATOM 2721 N N . ASP A 1 339 ? 11.763 12.747 -10.946 1.00 83.69 339 ASP A N 1
ATOM 2722 C CA . ASP A 1 339 ? 11.270 13.993 -10.352 1.00 83.69 339 ASP A CA 1
ATOM 2723 C C . ASP A 1 339 ? 11.674 14.184 -8.890 1.00 83.69 339 ASP A C 1
ATOM 2725 O O . ASP A 1 339 ? 11.796 15.315 -8.425 1.00 83.69 339 ASP A O 1
ATOM 2729 N N . THR A 1 340 ? 11.818 13.079 -8.160 1.00 84.88 340 THR A N 1
ATOM 2730 C CA . THR A 1 340 ? 12.015 13.072 -6.706 1.00 84.88 340 THR A CA 1
ATOM 2731 C C . THR A 1 340 ? 13.339 12.453 -6.296 1.00 84.88 340 THR A C 1
ATOM 2733 O O . THR A 1 340 ? 13.611 12.363 -5.102 1.00 84.88 340 THR A O 1
ATOM 2736 N N . LYS A 1 341 ? 14.149 12.004 -7.266 1.00 88.12 341 LYS A N 1
ATOM 2737 C CA . LYS A 1 341 ? 15.420 11.299 -7.041 1.00 88.12 341 LYS A CA 1
ATOM 2738 C C . LYS A 1 341 ? 15.255 10.209 -5.986 1.00 88.12 341 LYS A C 1
ATOM 2740 O O . LYS A 1 341 ? 15.955 10.153 -4.975 1.00 88.12 341 LYS A O 1
ATOM 2745 N N . SER A 1 342 ? 14.222 9.401 -6.167 1.00 89.88 342 SER A N 1
ATOM 2746 C CA . SER A 1 342 ? 13.824 8.370 -5.218 1.00 89.88 342 SER A CA 1
ATOM 2747 C C . SER A 1 342 ? 13.509 7.086 -5.963 1.00 89.88 342 SER A C 1
ATOM 2749 O O . SER A 1 342 ? 13.307 7.082 -7.174 1.00 89.88 342 SER A O 1
ATOM 2751 N N . PHE A 1 343 ? 13.475 5.975 -5.248 1.00 91.44 343 PHE A N 1
ATOM 2752 C CA . PHE A 1 343 ? 13.107 4.698 -5.816 1.00 91.44 343 PHE A CA 1
ATOM 2753 C C . PHE A 1 343 ? 12.240 3.890 -4.870 1.00 91.44 343 PHE A C 1
ATOM 2755 O O . PHE A 1 343 ? 12.238 4.064 -3.647 1.00 91.44 343 PHE A O 1
ATOM 2762 N N . PHE A 1 344 ? 11.519 2.972 -5.487 1.00 90.50 344 PHE A N 1
ATOM 2763 C CA . PHE A 1 344 ? 10.720 1.965 -4.833 1.00 90.50 344 PHE A CA 1
ATOM 2764 C C . PHE A 1 344 ? 11.008 0.619 -5.491 1.00 90.50 344 PHE A C 1
ATOM 2766 O O . PHE A 1 344 ? 11.002 0.515 -6.717 1.00 90.50 344 PHE A O 1
ATOM 2773 N N . LEU A 1 345 ? 11.254 -0.404 -4.682 1.00 92.69 345 LEU A N 1
ATOM 2774 C CA . LEU A 1 345 ? 11.477 -1.773 -5.125 1.00 92.69 345 LEU A CA 1
ATOM 2775 C C . LEU A 1 345 ? 10.458 -2.669 -4.433 1.00 92.69 345 LEU A C 1
ATOM 2777 O O . LEU A 1 345 ? 10.376 -2.667 -3.210 1.00 92.69 345 LEU A O 1
ATOM 2781 N N . SER A 1 346 ? 9.695 -3.433 -5.209 1.00 91.56 346 SER A N 1
ATOM 2782 C CA . SER A 1 346 ? 8.898 -4.556 -4.712 1.00 91.56 346 SER A CA 1
ATOM 2783 C C . SER A 1 346 ? 9.466 -5.866 -5.217 1.00 91.56 346 SER A C 1
ATOM 2785 O O . SER A 1 346 ? 9.862 -5.945 -6.378 1.00 91.56 346 SER A O 1
ATOM 2787 N N . THR A 1 347 ? 9.497 -6.896 -4.381 1.00 89.00 347 THR A N 1
ATOM 2788 C CA . THR A 1 347 ? 10.062 -8.189 -4.763 1.00 89.00 347 THR A CA 1
ATOM 2789 C C . THR A 1 347 ? 9.420 -9.352 -4.016 1.00 89.00 347 THR A C 1
ATOM 2791 O O . THR A 1 347 ? 8.922 -9.194 -2.903 1.00 89.00 347 THR A O 1
ATOM 2794 N N . LYS A 1 348 ? 9.448 -10.528 -4.651 1.00 83.94 348 LYS A N 1
ATOM 2795 C CA . LYS A 1 348 ? 9.186 -11.830 -4.016 1.00 83.94 348 LYS A CA 1
ATOM 2796 C C . LYS A 1 348 ? 10.440 -12.464 -3.398 1.00 83.94 348 LYS A C 1
ATOM 2798 O O . LYS A 1 348 ? 10.333 -13.507 -2.760 1.00 83.94 348 LYS A O 1
ATOM 2803 N N . LYS A 1 349 ? 11.626 -11.907 -3.662 1.00 86.19 349 LYS A N 1
ATOM 2804 C CA . LYS A 1 349 ? 12.907 -12.392 -3.128 1.00 86.19 349 LYS A CA 1
ATOM 2805 C C . LYS A 1 349 ? 13.137 -11.863 -1.708 1.00 86.19 349 LYS A C 1
ATOM 2807 O O . LYS A 1 349 ? 12.373 -11.039 -1.209 1.00 86.19 349 LYS A O 1
ATOM 2812 N N . ASP A 1 350 ? 14.205 -12.322 -1.056 1.00 81.88 350 ASP A N 1
ATOM 2813 C CA . ASP A 1 350 ? 14.566 -11.859 0.287 1.00 81.88 350 ASP A CA 1
ATOM 2814 C C . ASP A 1 350 ? 14.963 -10.374 0.279 1.00 81.88 350 ASP A C 1
ATOM 2816 O O . ASP A 1 350 ? 16.073 -9.979 -0.096 1.00 81.88 350 ASP A O 1
ATOM 2820 N N . THR A 1 351 ? 14.044 -9.535 0.750 1.00 82.69 351 THR A N 1
ATOM 2821 C CA . THR A 1 351 ? 14.257 -8.093 0.864 1.00 82.69 351 THR A CA 1
ATOM 2822 C C . THR A 1 351 ? 15.362 -7.715 1.838 1.00 82.69 351 THR A C 1
ATOM 2824 O O . THR A 1 351 ? 15.949 -6.647 1.670 1.00 82.69 351 THR A O 1
ATOM 2827 N N . ASN A 1 352 ? 15.700 -8.540 2.835 1.00 81.06 352 ASN A N 1
ATOM 2828 C CA . ASN A 1 352 ? 16.755 -8.196 3.791 1.00 81.06 352 ASN A CA 1
ATOM 2829 C C . ASN A 1 352 ? 18.130 -8.187 3.130 1.00 81.06 352 ASN A C 1
ATOM 2831 O O . ASN A 1 352 ? 18.955 -7.325 3.444 1.00 81.06 352 ASN A O 1
ATOM 2835 N N . PHE A 1 353 ? 18.375 -9.128 2.219 1.00 83.19 353 PHE A N 1
ATOM 2836 C CA . PHE A 1 353 ? 19.614 -9.174 1.456 1.00 83.19 353 PHE A CA 1
ATOM 2837 C C . PHE A 1 353 ? 19.747 -7.934 0.562 1.00 83.19 353 PHE A C 1
ATOM 2839 O O . PHE A 1 353 ? 20.732 -7.199 0.654 1.00 83.19 353 PHE A O 1
ATOM 2846 N N . ILE A 1 354 ? 18.707 -7.639 -0.223 1.00 87.81 354 ILE A N 1
ATOM 2847 C CA . ILE A 1 354 ? 18.672 -6.482 -1.129 1.00 87.81 354 ILE A CA 1
ATOM 2848 C C . ILE A 1 354 ? 18.794 -5.170 -0.340 1.00 87.81 354 ILE A C 1
ATOM 2850 O O . ILE A 1 354 ? 19.537 -4.269 -0.726 1.00 87.81 354 ILE A O 1
ATOM 2854 N N . TYR A 1 355 ? 18.128 -5.065 0.812 1.00 88.25 355 TYR A N 1
ATOM 2855 C CA . TYR A 1 355 ? 18.248 -3.910 1.697 1.00 88.25 355 TYR A CA 1
ATOM 2856 C C . TYR A 1 355 ? 19.678 -3.719 2.199 1.00 88.25 355 TYR A C 1
ATOM 2858 O O . TYR A 1 355 ? 20.171 -2.597 2.176 1.00 88.25 355 TYR A O 1
ATOM 2866 N N . LYS A 1 356 ? 20.371 -4.786 2.618 1.00 86.50 356 LYS A N 1
ATOM 2867 C CA . LYS A 1 356 ? 21.776 -4.699 3.050 1.00 86.50 356 LYS A CA 1
ATOM 2868 C C . LYS A 1 356 ? 22.699 -4.221 1.928 1.00 86.50 356 LYS A C 1
ATOM 2870 O O . LYS A 1 356 ? 23.621 -3.464 2.221 1.00 86.50 356 LYS A O 1
ATOM 2875 N N . LEU A 1 357 ? 22.457 -4.635 0.681 1.00 86.38 357 LEU A N 1
ATOM 2876 C CA . LEU A 1 357 ? 23.193 -4.129 -0.483 1.00 86.38 357 LEU A CA 1
ATOM 2877 C C . LEU A 1 357 ? 22.967 -2.626 -0.660 1.00 86.38 357 LEU A C 1
ATOM 2879 O O . LEU A 1 357 ? 23.913 -1.844 -0.633 1.00 86.38 357 LEU A O 1
ATOM 2883 N N . LEU A 1 358 ? 21.702 -2.217 -0.753 1.00 90.25 358 LEU A N 1
ATOM 2884 C CA . LEU A 1 358 ? 21.331 -0.827 -1.004 1.00 90.25 358 LEU A CA 1
ATOM 2885 C C . LEU A 1 358 ? 21.702 0.111 0.151 1.00 90.25 358 LEU A C 1
ATOM 2887 O O . LEU A 1 358 ? 22.037 1.266 -0.087 1.00 90.25 358 LEU A O 1
ATOM 2891 N N . LYS A 1 359 ? 21.672 -0.355 1.404 1.00 88.31 359 LYS A N 1
ATOM 2892 C CA . LYS A 1 359 ? 21.963 0.468 2.589 1.00 88.31 359 LYS A CA 1
ATOM 2893 C C . LYS A 1 359 ? 23.397 1.006 2.611 1.00 88.31 359 LYS A C 1
ATOM 2895 O O . LYS A 1 359 ? 23.626 2.036 3.239 1.00 88.31 359 LYS A O 1
ATOM 2900 N N . LYS A 1 360 ? 24.337 0.328 1.939 1.00 87.25 360 LYS A N 1
ATOM 2901 C CA . LYS A 1 360 ? 25.729 0.785 1.794 1.00 87.25 360 LYS A CA 1
ATOM 2902 C C . LYS A 1 360 ? 25.810 2.074 0.977 1.00 87.25 360 LYS A C 1
ATOM 2904 O O . LYS A 1 360 ? 26.487 3.008 1.385 1.00 87.25 360 LYS A O 1
ATOM 2909 N N . GLU A 1 361 ? 25.054 2.134 -0.116 1.00 87.19 361 GLU A N 1
ATOM 2910 C CA . GLU A 1 361 ? 25.013 3.286 -1.026 1.00 87.19 361 GLU A CA 1
ATOM 2911 C C . GLU A 1 361 ? 23.997 4.354 -0.595 1.00 87.19 361 GLU A C 1
ATOM 2913 O O . GLU A 1 361 ? 24.164 5.542 -0.877 1.00 87.19 361 GLU A O 1
ATOM 2918 N N . PHE A 1 362 ? 22.949 3.946 0.127 1.00 89.12 362 PHE A N 1
ATOM 2919 C CA . PHE A 1 362 ? 21.849 4.803 0.571 1.00 89.12 362 PHE A CA 1
ATOM 2920 C C . PHE A 1 362 ? 21.658 4.703 2.099 1.00 89.12 362 PHE A C 1
ATOM 2922 O O . PHE A 1 362 ? 20.773 3.985 2.577 1.00 89.12 362 PHE A O 1
ATOM 2929 N N . PRO A 1 363 ? 22.456 5.422 2.914 1.00 79.81 363 PRO A N 1
ATOM 2930 C CA . PRO A 1 363 ? 22.421 5.304 4.376 1.00 79.81 363 PRO A CA 1
ATOM 2931 C C . PRO A 1 363 ? 21.085 5.693 5.023 1.00 79.81 363 PRO A C 1
ATOM 2933 O O . PRO A 1 363 ? 20.772 5.231 6.118 1.00 79.81 363 PRO A O 1
ATOM 2936 N N . ASP A 1 364 ? 20.257 6.495 4.359 1.00 79.44 364 ASP A N 1
ATOM 2937 C CA . ASP A 1 364 ? 18.912 6.908 4.783 1.00 79.44 364 ASP A CA 1
ATOM 2938 C C . ASP A 1 364 ? 17.781 6.040 4.193 1.00 79.44 364 ASP A C 1
ATOM 2940 O O . ASP A 1 364 ? 16.603 6.349 4.367 1.00 79.44 364 ASP A O 1
ATOM 2944 N N . LEU A 1 365 ? 18.117 4.906 3.564 1.00 84.31 365 LEU A N 1
ATOM 2945 C CA . LEU A 1 365 ? 17.149 3.914 3.090 1.00 84.31 365 LEU A CA 1
ATOM 2946 C C . LEU A 1 365 ? 16.258 3.407 4.230 1.00 84.31 365 LEU A C 1
ATOM 2948 O O . LEU A 1 365 ? 16.759 3.035 5.303 1.00 84.31 365 LEU A O 1
ATOM 2952 N N . MET A 1 366 ? 14.949 3.347 3.980 1.00 78.75 366 MET A N 1
ATOM 2953 C CA . MET A 1 366 ? 14.000 2.793 4.939 1.00 78.75 366 MET A CA 1
ATOM 2954 C C . MET A 1 366 ? 14.201 1.278 5.057 1.00 78.75 366 MET A C 1
ATOM 2956 O O . MET A 1 366 ? 14.465 0.620 4.047 1.00 78.75 366 MET A O 1
ATOM 2960 N N . PRO A 1 367 ? 14.062 0.696 6.261 1.00 74.94 367 PRO A N 1
ATOM 2961 C CA . PRO A 1 367 ? 14.001 -0.750 6.403 1.00 74.94 367 PRO A CA 1
ATOM 2962 C C . PRO A 1 367 ? 12.933 -1.390 5.510 1.00 74.94 367 PRO A C 1
ATOM 2964 O O . PRO A 1 367 ? 11.941 -0.721 5.208 1.00 74.94 367 PRO A O 1
ATOM 2967 N N . PRO A 1 368 ? 13.081 -2.681 5.157 1.00 75.56 368 PRO A N 1
ATOM 2968 C CA . PRO A 1 368 ? 12.069 -3.392 4.395 1.00 75.56 368 PRO A CA 1
ATOM 2969 C C . PRO A 1 368 ? 10.690 -3.274 5.038 1.00 75.56 368 PRO A C 1
ATOM 2971 O O . PRO A 1 368 ? 10.512 -3.517 6.233 1.00 75.56 368 PRO A O 1
ATOM 2974 N N . VAL A 1 369 ? 9.720 -2.900 4.219 1.00 73.38 369 VAL A N 1
ATOM 2975 C CA . VAL A 1 369 ? 8.313 -2.767 4.576 1.00 73.38 369 VAL A CA 1
ATOM 2976 C C . VAL A 1 369 ? 7.647 -4.085 4.189 1.00 73.38 369 VAL A C 1
ATOM 2978 O O . VAL A 1 369 ? 7.727 -4.500 3.031 1.00 73.38 369 VAL A O 1
ATOM 2981 N N . LYS A 1 370 ? 7.039 -4.768 5.169 1.00 66.06 370 LYS A N 1
ATOM 2982 C CA . LYS A 1 370 ? 6.272 -6.019 4.973 1.00 66.06 370 LYS A CA 1
ATOM 2983 C C . LYS A 1 370 ? 7.066 -7.151 4.294 1.00 66.06 370 LYS A C 1
ATOM 2985 O O . LYS A 1 370 ? 6.491 -8.032 3.677 1.00 66.06 370 LYS A O 1
ATOM 2990 N N . GLY A 1 371 ? 8.400 -7.116 4.375 1.00 66.06 371 GLY A N 1
ATOM 2991 C CA . GLY A 1 371 ? 9.276 -8.132 3.779 1.00 66.06 371 GLY A CA 1
ATOM 2992 C C . GLY A 1 371 ? 9.271 -8.189 2.247 1.00 66.06 371 GLY A C 1
ATOM 2993 O O . GLY A 1 371 ? 9.982 -9.019 1.689 1.00 66.06 371 GLY A O 1
ATOM 2994 N N . CYS A 1 372 ? 8.543 -7.298 1.567 1.00 73.81 372 CYS A N 1
ATOM 2995 C CA . CYS A 1 372 ? 8.382 -7.312 0.112 1.00 73.81 372 CYS A CA 1
ATOM 2996 C C . CYS A 1 372 ? 8.698 -5.966 -0.557 1.00 73.81 372 CYS A C 1
ATOM 2998 O O . CYS A 1 372 ? 8.783 -5.917 -1.781 1.00 73.81 372 CYS A O 1
ATOM 3000 N N . MET A 1 373 ? 8.898 -4.882 0.209 1.00 83.38 373 MET A N 1
ATOM 3001 C CA . MET A 1 373 ? 9.133 -3.540 -0.334 1.00 83.38 373 MET A CA 1
ATOM 3002 C C . MET A 1 373 ? 10.341 -2.830 0.288 1.00 83.38 373 MET A C 1
ATOM 3004 O O . MET A 1 373 ? 10.523 -2.832 1.503 1.00 83.38 373 MET A O 1
ATOM 3008 N N . ILE A 1 374 ? 11.128 -2.146 -0.543 1.00 86.50 374 ILE A N 1
ATOM 3009 C CA . ILE A 1 374 ? 12.211 -1.241 -0.142 1.00 86.50 374 ILE A CA 1
ATOM 3010 C C . ILE A 1 374 ? 11.931 0.138 -0.739 1.00 86.50 374 ILE A C 1
ATOM 3012 O O . ILE A 1 374 ? 11.645 0.264 -1.930 1.00 86.50 374 ILE A O 1
ATOM 3016 N N . ILE A 1 375 ? 12.023 1.177 0.090 1.00 84.88 375 ILE A N 1
ATOM 3017 C CA . ILE A 1 375 ? 11.695 2.554 -0.287 1.00 84.88 375 ILE A CA 1
ATOM 3018 C C . ILE A 1 375 ? 12.871 3.452 0.075 1.00 84.88 375 ILE A C 1
ATOM 3020 O O . ILE A 1 375 ? 13.333 3.444 1.220 1.00 84.88 375 ILE A O 1
ATOM 3024 N N . SER A 1 376 ? 13.349 4.257 -0.873 1.00 84.31 376 SER A N 1
ATOM 3025 C CA . SER A 1 376 ? 14.259 5.347 -0.527 1.00 84.31 376 SER A CA 1
ATOM 3026 C C . SER A 1 376 ? 13.484 6.389 0.276 1.00 84.31 376 SER A C 1
ATOM 3028 O O . SER A 1 376 ? 12.557 7.002 -0.259 1.00 84.31 376 SER A O 1
ATOM 3030 N N . GLY A 1 377 ? 13.835 6.569 1.549 1.00 72.00 377 GLY A N 1
ATOM 3031 C CA . GLY A 1 377 ? 13.149 7.516 2.422 1.00 72.00 377 GLY A CA 1
ATOM 3032 C C . GLY A 1 377 ? 13.249 8.934 1.868 1.00 72.00 377 GLY A C 1
ATOM 3033 O O . GLY A 1 377 ? 14.325 9.347 1.431 1.00 72.00 377 GLY A O 1
ATOM 3034 N N . LEU A 1 378 ? 12.128 9.652 1.870 1.00 76.75 378 LEU A N 1
ATOM 3035 C CA . LEU A 1 378 ? 12.083 11.101 1.689 1.00 76.75 378 LEU A CA 1
ATOM 3036 C C . LEU A 1 378 ? 11.995 11.750 3.072 1.00 76.75 378 LEU A C 1
ATOM 3038 O O . LEU A 1 378 ? 11.474 11.138 4.007 1.00 76.75 378 LEU A O 1
ATOM 3042 N N . LYS A 1 379 ? 12.511 12.970 3.208 1.00 78.81 379 LYS A N 1
ATOM 3043 C CA . LYS A 1 379 ? 12.364 13.764 4.434 1.00 78.81 379 LYS A CA 1
ATOM 3044 C C . LYS A 1 379 ? 11.564 15.017 4.125 1.00 78.81 379 LYS A C 1
ATOM 3046 O O . LYS A 1 379 ? 11.819 15.660 3.114 1.00 78.81 379 LYS A O 1
ATOM 3051 N N . GLU A 1 380 ? 10.613 15.363 4.984 1.00 79.88 380 GLU A N 1
ATOM 3052 C CA . GLU A 1 380 ? 9.895 16.631 4.859 1.00 79.88 380 GLU A CA 1
ATOM 3053 C C . GLU A 1 380 ? 10.882 17.809 4.868 1.00 79.88 380 GLU A C 1
ATOM 3055 O O . GLU A 1 380 ? 11.869 17.795 5.607 1.00 79.88 380 GLU A O 1
ATOM 3060 N N . GLY A 1 381 ? 10.661 18.787 3.988 1.00 82.50 381 GLY A N 1
ATOM 3061 C CA . GLY A 1 381 ? 11.566 19.923 3.801 1.00 82.50 381 GLY A CA 1
ATOM 3062 C C . GLY A 1 381 ? 12.826 19.621 2.978 1.00 82.50 381 GLY A C 1
ATOM 3063 O O . GLY A 1 381 ? 13.593 20.537 2.687 1.00 82.50 381 GLY A O 1
ATOM 3064 N N . GLU A 1 382 ? 13.060 18.370 2.562 1.00 86.94 382 GLU A N 1
ATOM 3065 C CA . GLU A 1 382 ? 14.220 18.015 1.739 1.00 86.94 382 GLU A CA 1
ATOM 3066 C C . GLU A 1 382 ? 14.127 18.656 0.349 1.00 86.94 382 GLU A C 1
ATOM 3068 O O . GLU A 1 382 ? 13.147 18.474 -0.382 1.00 86.94 382 GLU A O 1
ATOM 3073 N N . LYS A 1 383 ? 15.190 19.371 -0.029 1.00 89.12 383 LYS A N 1
ATOM 3074 C CA . LYS A 1 383 ? 15.361 19.935 -1.368 1.00 89.12 383 LYS A CA 1
ATOM 3075 C C . LYS A 1 383 ? 15.745 18.847 -2.361 1.00 89.12 383 LYS A C 1
ATOM 3077 O O . LYS A 1 383 ? 16.718 18.112 -2.157 1.00 89.12 383 LYS A O 1
ATOM 3082 N N . ILE A 1 384 ? 15.027 18.770 -3.480 1.00 88.06 384 ILE A N 1
ATOM 3083 C CA . ILE A 1 384 ? 15.313 17.769 -4.517 1.00 88.06 384 ILE A CA 1
ATOM 3084 C C . ILE A 1 384 ? 16.696 17.992 -5.146 1.00 88.06 384 ILE A C 1
ATOM 3086 O O . ILE A 1 384 ? 17.380 17.018 -5.469 1.00 88.06 384 ILE A O 1
ATOM 3090 N N . SER A 1 385 ? 17.148 19.244 -5.261 1.00 87.12 385 SER A N 1
ATOM 3091 C CA . SER A 1 385 ? 18.490 19.583 -5.757 1.00 87.12 385 SER A CA 1
ATOM 3092 C C . SER A 1 385 ? 19.620 18.992 -4.900 1.00 87.12 385 SER A C 1
ATOM 3094 O O . SER A 1 385 ? 20.611 18.480 -5.424 1.00 87.12 385 SER A O 1
ATOM 3096 N N . GLU A 1 386 ? 19.472 18.997 -3.575 1.00 88.25 386 GLU A N 1
ATOM 3097 C CA . GLU A 1 386 ? 20.436 18.393 -2.650 1.00 88.25 386 GLU A CA 1
ATOM 3098 C C . GLU A 1 386 ? 20.359 16.868 -2.676 1.00 88.25 386 GLU A C 1
ATOM 3100 O O . GLU A 1 386 ? 21.386 16.180 -2.666 1.00 88.25 386 GLU A O 1
ATOM 3105 N N . ARG A 1 387 ? 19.141 16.327 -2.763 1.00 88.56 387 ARG A N 1
ATOM 3106 C CA . ARG A 1 387 ? 18.916 14.887 -2.871 1.00 88.56 387 ARG A CA 1
ATOM 3107 C C . ARG A 1 387 ? 19.543 14.299 -4.134 1.00 88.56 387 ARG A C 1
ATOM 3109 O O . ARG A 1 387 ? 20.159 13.239 -4.048 1.00 88.56 387 ARG A O 1
ATOM 3116 N N . ALA A 1 388 ? 19.467 15.001 -5.267 1.00 86.56 388 ALA A N 1
ATOM 3117 C CA . ALA A 1 388 ? 20.050 14.584 -6.546 1.00 86.56 388 ALA A CA 1
ATOM 3118 C C . ALA A 1 388 ? 21.562 14.307 -6.478 1.00 86.56 388 ALA A C 1
ATOM 3120 O O . ALA A 1 388 ? 22.070 13.483 -7.232 1.00 86.56 388 ALA A O 1
ATOM 3121 N N . LYS A 1 389 ? 22.282 14.946 -5.546 1.00 87.56 389 LYS A N 1
ATOM 3122 C CA . LYS A 1 389 ? 23.719 14.704 -5.325 1.00 87.56 389 LYS A CA 1
ATOM 3123 C C . LYS A 1 389 ? 23.990 13.345 -4.670 1.00 87.56 389 LYS A C 1
ATOM 3125 O O . LYS A 1 389 ? 25.058 12.761 -4.841 1.00 87.56 389 LYS A O 1
ATOM 3130 N N . ARG A 1 390 ? 23.034 12.841 -3.883 1.00 87.12 390 ARG A N 1
ATOM 3131 C CA . ARG A 1 390 ? 23.160 11.592 -3.116 1.00 87.12 390 ARG A CA 1
ATOM 3132 C C . ARG A 1 390 ? 22.495 10.419 -3.822 1.00 87.12 390 ARG A C 1
ATOM 3134 O O . ARG A 1 390 ? 23.084 9.342 -3.863 1.00 87.12 390 ARG A O 1
ATOM 3141 N N . TYR A 1 391 ? 21.319 10.656 -4.394 1.00 89.44 391 TYR A N 1
ATOM 3142 C CA . TYR A 1 391 ? 20.482 9.666 -5.052 1.00 89.44 391 TYR A CA 1
ATOM 3143 C C . TYR A 1 391 ? 20.538 9.827 -6.568 1.00 89.44 391 TYR A C 1
ATOM 3145 O O . TYR A 1 391 ? 19.916 10.731 -7.126 1.00 89.44 391 TYR A O 1
ATOM 3153 N N . THR A 1 392 ? 21.226 8.901 -7.233 1.00 85.75 392 THR A N 1
ATOM 3154 C CA . THR A 1 392 ? 21.265 8.804 -8.697 1.00 85.75 392 THR A CA 1
ATOM 3155 C C . THR A 1 392 ? 20.807 7.423 -9.153 1.00 85.75 392 THR A C 1
ATOM 3157 O O . THR A 1 392 ? 20.974 6.430 -8.435 1.00 85.75 392 THR A O 1
ATOM 3160 N N . LEU A 1 393 ? 20.237 7.356 -10.359 1.00 84.44 393 LEU A N 1
ATOM 3161 C CA . LEU A 1 393 ? 19.866 6.087 -10.982 1.00 84.44 393 LEU A CA 1
ATOM 3162 C C . LEU A 1 393 ? 21.096 5.188 -11.162 1.00 84.44 393 LEU A C 1
ATOM 3164 O O . LEU A 1 393 ? 21.032 3.993 -10.899 1.00 84.44 393 LEU A O 1
ATOM 3168 N N . GLU A 1 394 ? 22.230 5.780 -11.529 1.00 81.75 394 GLU A N 1
ATOM 3169 C CA . GLU A 1 394 ? 23.510 5.089 -11.666 1.00 81.75 394 GLU A CA 1
ATOM 3170 C C . GLU A 1 394 ? 23.907 4.341 -10.386 1.00 81.75 394 GLU A C 1
ATOM 3172 O O . GLU A 1 394 ? 24.157 3.138 -10.426 1.00 81.75 394 GLU A O 1
ATOM 3177 N N . LYS A 1 395 ? 23.874 5.019 -9.229 1.00 86.25 395 LYS A N 1
ATOM 3178 C CA . LYS A 1 395 ? 24.164 4.387 -7.935 1.00 86.25 395 LYS A CA 1
ATOM 3179 C C . LYS A 1 395 ? 23.212 3.237 -7.644 1.00 86.25 395 LYS A C 1
ATOM 3181 O O . LYS A 1 395 ? 23.652 2.203 -7.160 1.00 86.25 395 LYS A O 1
ATOM 3186 N N . LEU A 1 396 ? 21.923 3.391 -7.953 1.00 89.94 396 LEU A N 1
ATOM 3187 C CA . LEU A 1 396 ? 20.935 2.332 -7.743 1.00 89.94 396 LEU A CA 1
ATOM 3188 C C . LEU A 1 396 ? 21.246 1.098 -8.599 1.00 89.94 396 LEU A C 1
ATOM 3190 O O . LEU A 1 396 ? 21.269 -0.020 -8.089 1.00 89.94 396 LEU A O 1
ATOM 3194 N N . VAL A 1 397 ? 21.497 1.303 -9.891 1.00 88.06 397 VAL A N 1
ATOM 3195 C CA . VAL A 1 397 ? 21.794 0.235 -10.855 1.00 88.06 397 VAL A CA 1
ATOM 3196 C C . VAL A 1 397 ? 23.109 -0.470 -10.496 1.00 88.06 397 VAL A C 1
ATOM 3198 O O . VAL A 1 397 ? 23.163 -1.701 -10.522 1.00 88.06 397 VAL A O 1
ATOM 3201 N N . ASN A 1 398 ? 24.134 0.284 -10.086 1.00 84.00 398 ASN A N 1
ATOM 3202 C CA . ASN A 1 398 ? 25.422 -0.251 -9.636 1.00 84.00 398 ASN A CA 1
ATOM 3203 C C . ASN A 1 398 ? 25.293 -1.041 -8.328 1.00 84.00 398 ASN A C 1
ATOM 3205 O O . ASN A 1 398 ? 25.758 -2.177 -8.258 1.00 84.00 398 ASN A O 1
ATOM 3209 N N . ALA A 1 399 ? 24.612 -0.488 -7.319 1.00 88.25 399 ALA A N 1
ATOM 3210 C CA . ALA A 1 399 ? 24.395 -1.142 -6.024 1.00 88.25 399 ALA A CA 1
ATOM 3211 C C . ALA A 1 399 ? 23.686 -2.496 -6.157 1.00 88.25 399 ALA A C 1
ATOM 3213 O O . ALA A 1 399 ? 23.916 -3.415 -5.372 1.00 88.25 399 ALA A O 1
ATOM 3214 N N . LEU A 1 400 ? 22.805 -2.603 -7.151 1.00 89.62 400 LEU A N 1
ATOM 3215 C CA . LEU A 1 400 ? 22.051 -3.811 -7.464 1.00 89.62 400 LEU A CA 1
ATOM 3216 C C . LEU A 1 400 ? 22.785 -4.749 -8.437 1.00 89.62 400 LEU A C 1
ATOM 3218 O O . LEU A 1 400 ? 22.258 -5.809 -8.762 1.00 89.62 400 LEU A O 1
ATOM 3222 N N . GLY A 1 401 ? 23.981 -4.385 -8.912 1.00 87.31 401 GLY A N 1
ATOM 3223 C CA . GLY A 1 401 ? 24.782 -5.219 -9.812 1.00 87.31 401 GLY A CA 1
ATOM 3224 C C . GLY A 1 401 ? 24.129 -5.454 -11.177 1.00 87.31 401 GLY A C 1
ATOM 3225 O O . GLY A 1 401 ? 24.346 -6.502 -11.793 1.00 87.31 401 GLY A O 1
ATOM 3226 N N . LEU A 1 402 ? 23.314 -4.502 -11.640 1.00 87.81 402 LEU A N 1
ATOM 3227 C CA . LEU A 1 402 ? 22.459 -4.661 -12.819 1.00 87.81 402 LEU A CA 1
ATOM 3228 C C . LEU A 1 402 ? 23.197 -4.491 -14.149 1.00 87.81 402 LEU A C 1
ATOM 3230 O O . LEU A 1 402 ? 22.659 -4.862 -15.184 1.00 87.81 402 LEU A O 1
ATOM 3234 N N . ILE A 1 403 ? 24.407 -3.935 -14.153 1.00 81.19 403 ILE A N 1
ATOM 3235 C CA . ILE A 1 403 ? 25.181 -3.718 -15.382 1.00 81.19 403 ILE A CA 1
ATOM 3236 C C . ILE A 1 403 ? 25.809 -5.040 -15.850 1.00 81.19 403 ILE A C 1
ATOM 3238 O O . ILE A 1 403 ? 26.373 -5.793 -15.051 1.00 81.19 403 ILE A O 1
ATOM 3242 N N . LYS A 1 404 ? 25.728 -5.334 -17.153 1.00 70.81 404 LYS A N 1
ATOM 3243 C CA . LYS A 1 404 ? 26.442 -6.447 -17.797 1.00 70.81 404 LYS A CA 1
ATOM 3244 C C . LYS A 1 404 ? 27.939 -6.126 -17.876 1.00 70.81 404 LYS A C 1
ATOM 3246 O O . LYS A 1 404 ? 28.366 -5.288 -18.668 1.00 70.81 404 LYS A O 1
ATOM 3251 N N . THR A 1 405 ? 28.738 -6.804 -17.057 1.00 59.25 405 THR A N 1
ATOM 3252 C CA . THR A 1 405 ? 30.193 -6.606 -16.949 1.00 59.25 405 THR A CA 1
ATOM 3253 C C . THR A 1 405 ? 30.985 -7.140 -18.151 1.00 59.25 405 THR A C 1
ATOM 3255 O O . THR A 1 405 ? 32.029 -6.581 -18.470 1.00 59.25 405 THR A O 1
ATOM 3258 N N . GLU A 1 406 ? 30.468 -8.114 -18.910 1.00 49.62 406 GLU A N 1
ATOM 3259 C CA . GLU A 1 406 ? 31.152 -8.671 -20.101 1.00 49.62 406 GLU A CA 1
ATOM 3260 C C . GLU A 1 406 ? 31.209 -7.718 -21.315 1.00 49.62 406 GLU A C 1
ATOM 3262 O O . GLU A 1 406 ? 31.868 -8.002 -22.311 1.00 49.62 406 GLU A O 1
ATOM 3267 N N . SER A 1 407 ? 30.577 -6.546 -21.231 1.00 44.06 407 SER A N 1
ATOM 3268 C CA . SER A 1 407 ? 30.583 -5.513 -22.278 1.00 44.06 407 SER A CA 1
ATOM 3269 C C . SER A 1 407 ? 31.350 -4.233 -21.912 1.00 44.06 407 SER A C 1
ATOM 3271 O O . SER A 1 407 ? 31.418 -3.324 -22.739 1.00 44.06 407 SER A O 1
ATOM 3273 N N . ALA A 1 408 ? 31.950 -4.145 -20.718 1.00 36.41 408 ALA A N 1
ATOM 3274 C CA . ALA A 1 408 ? 32.574 -2.907 -20.236 1.00 36.41 408 ALA A CA 1
ATOM 3275 C C . ALA A 1 408 ? 34.116 -2.911 -20.281 1.00 36.41 408 ALA A C 1
ATOM 3277 O O . ALA A 1 408 ? 34.710 -1.933 -20.732 1.00 36.41 408 ALA A O 1
ATOM 3278 N N . GLU A 1 409 ? 34.780 -4.005 -19.891 1.00 34.19 409 GLU A N 1
ATOM 3279 C CA . GLU A 1 409 ? 36.254 -4.037 -19.812 1.00 34.19 409 GLU A CA 1
ATOM 3280 C C . GLU A 1 409 ? 36.937 -4.388 -21.147 1.00 34.19 409 GLU A C 1
ATOM 3282 O O . GLU A 1 409 ? 37.972 -3.810 -21.471 1.00 34.19 409 GLU A O 1
ATOM 3287 N N . VAL A 1 410 ? 36.331 -5.242 -21.984 1.00 38.47 410 VAL A N 1
ATOM 3288 C CA . VAL A 1 410 ? 36.948 -5.712 -23.246 1.00 38.47 410 VAL A CA 1
ATOM 3289 C C . VAL A 1 410 ? 36.790 -4.718 -24.410 1.00 38.47 410 VAL A C 1
ATOM 3291 O O . VAL A 1 410 ? 37.632 -4.682 -25.302 1.00 38.47 410 VAL A O 1
ATOM 3294 N N . ARG A 1 411 ? 35.752 -3.866 -24.421 1.00 37.56 411 ARG A N 1
ATOM 3295 C CA . ARG A 1 411 ? 35.533 -2.887 -25.511 1.00 37.56 411 ARG A CA 1
ATOM 3296 C C . ARG A 1 411 ? 36.062 -1.479 -25.234 1.00 37.56 411 ARG A C 1
ATOM 3298 O O . ARG A 1 411 ? 36.250 -0.730 -26.190 1.00 37.56 411 ARG A O 1
ATOM 3305 N N . PHE A 1 412 ? 36.287 -1.092 -23.974 1.00 35.62 412 PHE A N 1
ATOM 3306 C CA . PHE A 1 412 ? 36.434 0.331 -23.643 1.00 35.62 412 PHE A CA 1
ATOM 3307 C C . PHE A 1 412 ? 37.580 0.711 -22.684 1.00 35.62 412 PHE A C 1
ATOM 3309 O O . PHE A 1 412 ? 37.706 1.884 -22.370 1.00 35.62 412 PHE A O 1
ATOM 3316 N N . GLY A 1 413 ? 38.498 -0.184 -22.309 1.00 36.03 413 GLY A N 1
ATOM 3317 C CA . GLY A 1 413 ? 39.852 0.219 -21.875 1.00 36.03 413 GLY A CA 1
ATOM 3318 C C . GLY A 1 413 ? 39.966 1.140 -20.643 1.00 36.03 413 GLY A C 1
ATOM 3319 O O . GLY A 1 413 ? 40.804 2.042 -20.649 1.00 36.03 413 GLY A O 1
ATOM 3320 N N . GLY A 1 414 ? 39.155 0.927 -19.599 1.00 38.75 414 GLY A N 1
ATOM 3321 C CA . GLY A 1 414 ? 39.360 1.519 -18.265 1.00 38.75 414 GLY A CA 1
ATOM 3322 C C . GLY A 1 414 ? 38.211 2.372 -17.697 1.00 38.75 414 GLY A C 1
ATOM 3323 O O . GLY A 1 414 ? 37.235 2.700 -18.372 1.00 38.75 414 GLY A O 1
ATOM 3324 N N . GLU A 1 415 ? 38.369 2.756 -16.424 1.00 38.16 415 GLU A N 1
ATOM 3325 C CA . GLU A 1 415 ? 37.389 3.398 -15.517 1.00 38.16 415 GLU A CA 1
ATOM 3326 C C . GLU A 1 415 ? 36.708 4.656 -16.100 1.00 38.16 415 GLU A C 1
ATOM 3328 O O . GLU A 1 415 ? 35.521 4.906 -15.892 1.00 38.16 415 GLU A O 1
ATOM 3333 N N . LYS A 1 416 ? 37.434 5.414 -16.929 1.00 36.56 416 LYS A N 1
ATOM 3334 C CA . LYS A 1 416 ? 36.964 6.661 -17.551 1.00 36.5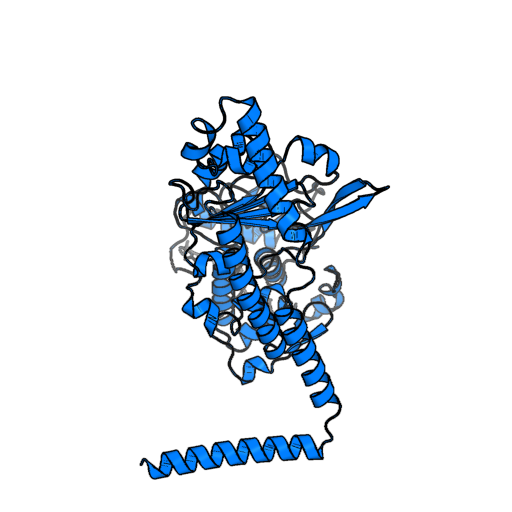6 416 LYS A CA 1
ATOM 3335 C C . LYS A 1 416 ? 35.867 6.444 -18.606 1.00 36.56 416 LYS A C 1
ATOM 3337 O O . LYS A 1 416 ? 35.006 7.303 -18.765 1.00 36.56 416 LYS A O 1
ATOM 3342 N N . LYS A 1 417 ? 35.870 5.298 -19.296 1.00 37.97 417 LYS A N 1
ATOM 3343 C CA . LYS A 1 417 ? 34.873 4.953 -20.326 1.00 37.97 417 LYS A CA 1
ATOM 3344 C C . LYS A 1 417 ? 33.710 4.111 -19.790 1.00 37.97 417 LYS A C 1
ATOM 3346 O O . LYS A 1 417 ? 32.662 4.076 -20.426 1.00 37.97 417 LYS A O 1
ATOM 3351 N N . LEU A 1 418 ? 33.844 3.504 -18.605 1.00 38.78 418 LEU A N 1
ATOM 3352 C CA . LEU A 1 418 ? 32.713 2.924 -17.865 1.00 38.78 418 LEU A CA 1
ATOM 3353 C C . LEU A 1 418 ? 31.720 4.021 -17.449 1.00 38.78 418 LEU A C 1
ATOM 3355 O O . LEU A 1 418 ? 30.526 3.880 -17.699 1.00 38.78 418 LEU A O 1
ATOM 3359 N N . LEU A 1 419 ? 32.230 5.141 -16.927 1.00 40.66 419 LEU A N 1
ATOM 3360 C CA . LEU A 1 419 ? 31.456 6.360 -16.651 1.00 40.66 419 LEU A CA 1
ATOM 3361 C C . LEU A 1 419 ? 30.788 6.923 -17.916 1.00 40.66 419 LEU A C 1
ATOM 3363 O O . LEU A 1 419 ? 29.644 7.365 -17.878 1.00 40.66 419 LEU A O 1
ATOM 3367 N N . GLU A 1 420 ? 31.473 6.871 -19.059 1.00 39.72 420 GLU A N 1
ATOM 3368 C CA . GLU A 1 420 ? 30.960 7.340 -20.354 1.00 39.72 420 GLU A CA 1
ATOM 3369 C C . GLU A 1 420 ? 29.889 6.396 -20.938 1.00 39.72 420 GLU A C 1
ATOM 3371 O O . GLU A 1 420 ? 28.907 6.848 -21.522 1.00 39.72 420 GLU A O 1
ATOM 3376 N N . PHE A 1 421 ? 30.014 5.082 -20.720 1.00 41.25 421 PHE A N 1
ATOM 3377 C CA . PHE A 1 421 ? 28.999 4.080 -21.056 1.00 41.25 421 PHE A CA 1
ATOM 3378 C C . PHE A 1 421 ? 27.771 4.173 -20.142 1.00 41.25 421 PHE A C 1
ATOM 3380 O O . PHE A 1 421 ? 26.649 4.175 -20.639 1.00 41.25 421 PHE A O 1
ATOM 3387 N N . GLN A 1 422 ? 27.967 4.310 -18.827 1.00 43.41 422 GLN A N 1
ATOM 3388 C CA . GLN A 1 422 ? 26.890 4.543 -17.859 1.00 43.41 422 GLN A CA 1
ATOM 3389 C C . GLN A 1 422 ? 26.119 5.817 -18.210 1.00 43.41 422 GLN A C 1
ATOM 3391 O O . GLN A 1 422 ? 24.890 5.793 -18.258 1.00 43.41 422 GLN A O 1
ATOM 3396 N N . LYS A 1 423 ? 26.834 6.894 -18.552 1.00 45.69 423 LYS A N 1
ATOM 3397 C CA . LYS A 1 423 ? 26.239 8.143 -19.027 1.00 45.69 423 LYS A CA 1
ATOM 3398 C C . LYS A 1 423 ? 25.476 7.956 -20.345 1.00 45.69 423 LYS A C 1
ATOM 3400 O O . LYS A 1 423 ? 24.323 8.347 -20.412 1.00 45.69 423 LYS A O 1
ATOM 3405 N N . ASN A 1 424 ? 26.037 7.254 -21.333 1.00 45.03 424 ASN A N 1
ATOM 3406 C CA . ASN A 1 424 ? 25.363 6.969 -22.611 1.00 45.03 424 ASN A CA 1
ATOM 3407 C C . ASN A 1 424 ? 24.129 6.055 -22.484 1.00 45.03 424 ASN A C 1
ATOM 3409 O O . ASN A 1 424 ? 23.164 6.227 -23.224 1.00 45.03 424 ASN A O 1
ATOM 3413 N N . VAL A 1 425 ? 24.136 5.073 -21.576 1.00 49.12 425 VAL A N 1
ATOM 3414 C CA . VAL A 1 425 ? 22.967 4.220 -21.291 1.00 49.12 425 VAL A CA 1
ATOM 3415 C C . VAL A 1 425 ? 21.861 5.045 -20.639 1.00 49.12 425 VAL A C 1
ATOM 3417 O O . VAL A 1 425 ? 20.702 4.931 -21.032 1.00 49.12 425 VAL A O 1
ATOM 3420 N N . LEU A 1 426 ? 22.217 5.897 -19.674 1.00 47.81 426 LEU A N 1
ATOM 3421 C CA . LEU A 1 426 ? 21.277 6.797 -19.011 1.00 47.81 426 LEU A CA 1
ATOM 3422 C C . LEU A 1 426 ? 20.715 7.831 -19.997 1.00 47.81 426 LEU A C 1
ATOM 3424 O O . LEU A 1 426 ? 19.498 7.960 -20.085 1.00 47.81 426 LEU A O 1
ATOM 3428 N N . ASP A 1 427 ? 21.559 8.476 -20.803 1.00 48.72 427 ASP A N 1
ATOM 3429 C CA . ASP A 1 427 ? 21.156 9.463 -21.814 1.00 48.72 427 ASP A CA 1
ATOM 3430 C C . ASP A 1 427 ? 20.240 8.837 -22.887 1.00 48.72 427 ASP A C 1
ATOM 3432 O O . ASP A 1 427 ? 19.201 9.409 -23.215 1.00 48.72 427 ASP A O 1
ATOM 3436 N N . LYS A 1 428 ? 20.517 7.606 -23.352 1.00 48.72 428 LYS A N 1
ATOM 3437 C CA . LYS A 1 428 ? 19.620 6.869 -24.269 1.00 48.72 428 LYS A CA 1
ATOM 3438 C C . LYS A 1 428 ? 18.278 6.492 -23.637 1.00 48.72 428 LYS A C 1
ATOM 3440 O O . LYS A 1 428 ? 17.261 6.507 -24.326 1.00 48.72 428 LYS A O 1
ATOM 3445 N N . LEU A 1 429 ? 18.251 6.151 -22.346 1.00 45.12 429 LEU A N 1
ATOM 3446 C CA . LEU A 1 429 ? 16.999 5.907 -21.618 1.00 45.12 429 LEU A CA 1
ATOM 3447 C C . LEU A 1 429 ? 16.155 7.187 -21.500 1.00 45.12 429 LEU A C 1
ATOM 3449 O O . LEU A 1 429 ? 14.927 7.096 -21.500 1.00 45.12 429 LEU A O 1
ATOM 3453 N N . PHE A 1 430 ? 16.796 8.360 -21.445 1.00 39.38 430 PHE A N 1
ATOM 3454 C CA . PHE A 1 430 ? 16.132 9.665 -21.424 1.00 39.38 430 PHE A CA 1
ATOM 3455 C C . PHE A 1 430 ? 15.674 10.152 -22.814 1.00 39.38 430 PHE A C 1
ATOM 3457 O O . PHE A 1 430 ? 14.603 10.753 -22.907 1.00 39.38 430 PHE A O 1
ATOM 3464 N N . ASP A 1 431 ? 16.423 9.882 -23.889 1.00 41.69 431 ASP A N 1
ATOM 3465 C CA . ASP A 1 431 ? 16.087 10.351 -25.247 1.00 41.69 431 ASP A CA 1
ATOM 3466 C C . ASP A 1 431 ? 14.954 9.554 -25.915 1.00 41.69 431 ASP A C 1
ATOM 3468 O O . ASP A 1 431 ? 14.099 10.149 -26.574 1.00 41.69 431 ASP A O 1
ATOM 3472 N N . VAL A 1 432 ? 14.851 8.239 -25.671 1.00 43.06 432 VAL A N 1
ATOM 3473 C CA . VAL A 1 432 ? 13.727 7.417 -26.176 1.00 43.06 432 VAL A CA 1
ATOM 3474 C C . VAL A 1 432 ? 12.378 7.887 -25.601 1.00 43.06 432 VAL A C 1
ATOM 3476 O O . VAL A 1 432 ? 11.348 7.750 -26.249 1.00 43.06 432 VAL A O 1
ATOM 3479 N N . GLN A 1 433 ? 12.366 8.523 -24.422 1.00 40.19 433 GLN A N 1
ATOM 3480 C CA . GLN A 1 433 ? 11.146 9.087 -23.828 1.00 40.19 433 GLN A CA 1
ATOM 3481 C C . GLN A 1 433 ? 10.738 10.454 -24.405 1.00 40.19 433 GLN A C 1
ATOM 3483 O O . GLN A 1 433 ? 9.582 10.845 -24.251 1.00 40.19 433 GLN A O 1
ATOM 3488 N N . LYS A 1 434 ? 11.644 11.187 -25.069 1.00 38.34 434 LYS A N 1
ATOM 3489 C CA . LYS A 1 434 ? 11.334 12.488 -25.694 1.00 38.34 434 LYS A CA 1
ATOM 3490 C C . LYS A 1 434 ? 10.802 12.373 -27.123 1.00 38.34 434 LYS A C 1
ATOM 3492 O O . LYS A 1 434 ? 10.203 13.330 -27.601 1.00 38.34 434 LYS A O 1
ATOM 3497 N N . GLN A 1 435 ? 11.018 11.246 -27.804 1.00 37.03 435 GLN A N 1
ATOM 3498 C CA . GLN A 1 435 ? 10.638 11.086 -29.213 1.00 37.03 435 GLN A CA 1
ATOM 3499 C C . GLN A 1 435 ? 9.214 10.555 -29.456 1.00 37.03 435 GLN A C 1
ATOM 3501 O O . GLN A 1 435 ? 8.730 10.671 -30.576 1.00 37.03 435 GLN A O 1
ATOM 3506 N N . GLU A 1 436 ? 8.499 10.039 -28.453 1.00 44.62 436 GLU A N 1
ATOM 3507 C CA . GLU A 1 436 ? 7.189 9.393 -28.668 1.00 44.62 436 GLU A CA 1
ATOM 3508 C C . GLU A 1 436 ? 5.986 10.251 -28.223 1.00 44.62 436 GLU A C 1
ATOM 3510 O O . GLU A 1 436 ? 5.072 9.789 -27.541 1.00 44.62 436 GLU A O 1
ATOM 3515 N N . GLU A 1 437 ? 5.930 11.505 -28.684 1.00 41.31 437 GLU A N 1
ATOM 3516 C CA . GLU A 1 437 ? 4.668 12.269 -28.773 1.00 41.31 437 GLU A CA 1
ATOM 3517 C C . GLU A 1 437 ? 3.743 11.775 -29.915 1.00 41.31 437 GLU A C 1
ATOM 3519 O O . GLU A 1 437 ? 2.705 12.378 -30.176 1.00 41.31 437 GLU A O 1
ATOM 3524 N N . GLY A 1 438 ? 4.063 10.654 -30.575 1.00 39.47 438 GLY A N 1
ATOM 3525 C CA . GLY A 1 438 ? 3.431 10.241 -31.832 1.00 39.47 438 GLY A CA 1
ATOM 3526 C C . GLY A 1 438 ? 3.126 8.749 -31.986 1.00 39.47 438 GLY A C 1
ATOM 3527 O O . GLY A 1 438 ? 3.278 8.232 -33.085 1.00 39.47 438 GLY A O 1
ATOM 3528 N N . ASP A 1 439 ? 2.680 8.042 -30.941 1.00 43.19 439 ASP A N 1
ATOM 3529 C CA . ASP A 1 439 ? 2.080 6.708 -31.135 1.00 43.19 439 ASP A CA 1
ATOM 3530 C C . ASP A 1 439 ? 0.707 6.869 -31.831 1.00 43.19 439 ASP A C 1
ATOM 3532 O O . ASP A 1 439 ? -0.331 7.026 -31.173 1.00 43.19 439 ASP A O 1
ATOM 3536 N N . GLU A 1 440 ? 0.701 6.846 -33.170 1.00 40.03 440 GLU A N 1
ATOM 3537 C CA . GLU A 1 440 ? -0.487 6.966 -34.035 1.00 40.03 440 GLU A CA 1
ATOM 3538 C C . GLU A 1 440 ? -1.618 6.006 -33.627 1.00 40.03 440 GLU A C 1
ATOM 3540 O O . GLU A 1 440 ? -2.786 6.380 -33.678 1.00 40.03 440 GLU A O 1
ATOM 3545 N N . GLU A 1 441 ? -1.307 4.808 -33.117 1.00 40.50 441 GLU A N 1
ATOM 3546 C CA . GLU A 1 441 ? -2.314 3.847 -32.637 1.00 40.50 441 GLU A CA 1
ATOM 3547 C C . GLU A 1 441 ? -3.028 4.290 -31.349 1.00 40.50 441 GLU A C 1
ATOM 3549 O O . GLU A 1 441 ? -4.209 3.991 -31.152 1.00 40.50 441 GLU A O 1
ATOM 3554 N N . VAL A 1 442 ? -2.349 5.012 -30.451 1.00 39.25 442 VAL A N 1
ATOM 3555 C CA . VAL A 1 442 ? -2.938 5.486 -29.186 1.00 39.25 442 VAL A CA 1
ATOM 3556 C C . VAL A 1 442 ? -3.750 6.756 -29.415 1.00 39.25 442 VAL A C 1
ATOM 3558 O O . VAL A 1 442 ? -4.799 6.923 -28.787 1.00 39.25 442 VAL A O 1
ATOM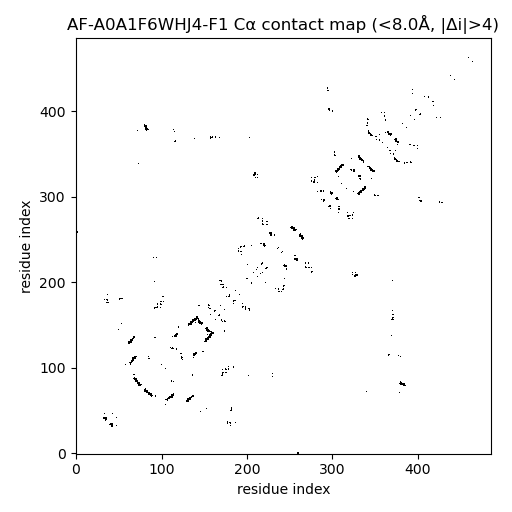 3561 N N . ILE A 1 443 ? -3.303 7.617 -30.333 1.00 43.00 443 ILE A N 1
ATOM 3562 C CA . ILE A 1 443 ? -4.095 8.745 -30.836 1.00 43.00 443 ILE A CA 1
ATOM 3563 C C . ILE A 1 443 ? -5.340 8.201 -31.548 1.00 43.00 443 ILE A C 1
ATOM 3565 O O . ILE A 1 443 ? -6.449 8.558 -31.161 1.00 43.00 443 ILE A O 1
ATOM 3569 N N . ALA A 1 444 ? -5.190 7.222 -32.448 1.00 43.22 444 ALA A N 1
ATOM 3570 C CA . ALA A 1 444 ? -6.303 6.594 -33.158 1.00 43.22 444 ALA A CA 1
ATOM 3571 C C . ALA A 1 444 ? -7.308 5.913 -32.218 1.00 43.22 444 ALA A C 1
ATOM 3573 O O . ALA A 1 444 ? -8.511 6.088 -32.389 1.00 43.22 444 ALA A O 1
ATOM 3574 N N . LEU A 1 445 ? -6.854 5.183 -31.191 1.00 41.94 445 LEU A N 1
ATOM 3575 C CA . LEU A 1 445 ? -7.745 4.590 -30.187 1.00 41.94 445 LEU A CA 1
ATOM 3576 C C . LEU A 1 445 ? -8.463 5.664 -29.369 1.00 41.94 445 LEU A C 1
ATOM 3578 O O . LEU A 1 445 ? -9.668 5.565 -29.148 1.00 41.94 445 LEU A O 1
ATOM 3582 N N . ARG A 1 446 ? -7.749 6.698 -28.914 1.00 44.34 446 ARG A N 1
ATOM 3583 C CA . ARG A 1 446 ? -8.330 7.791 -28.123 1.00 44.34 446 ARG A CA 1
ATOM 3584 C C . ARG A 1 446 ? -9.347 8.601 -28.931 1.00 44.34 446 ARG A C 1
ATOM 3586 O O . ARG A 1 446 ? -10.380 8.976 -28.377 1.00 44.34 446 ARG A O 1
ATOM 3593 N N . ASP A 1 447 ? -9.084 8.804 -30.215 1.00 45.66 447 ASP A N 1
ATOM 3594 C CA . ASP A 1 447 ? -9.976 9.490 -31.144 1.00 45.66 447 ASP A CA 1
ATOM 3595 C C . ASP A 1 447 ? -11.173 8.612 -31.521 1.00 45.66 447 ASP A C 1
ATOM 3597 O O . ASP A 1 447 ? -12.296 9.104 -31.518 1.00 45.66 447 ASP A O 1
ATOM 3601 N N . LEU A 1 448 ? -10.992 7.298 -31.706 1.00 45.06 448 LEU A N 1
ATOM 3602 C CA . LEU A 1 448 ? -12.095 6.337 -31.849 1.00 45.06 448 LEU A CA 1
ATOM 3603 C C . LEU A 1 448 ? -13.017 6.333 -30.626 1.00 45.06 448 LEU A C 1
ATOM 3605 O O . LEU A 1 448 ? -14.236 6.294 -30.783 1.00 45.06 448 LEU A O 1
ATOM 3609 N N . TYR A 1 449 ? -12.464 6.405 -29.412 1.00 48.59 449 TYR A N 1
ATOM 3610 C CA . TYR A 1 449 ? -13.264 6.455 -28.186 1.00 48.59 449 TYR A CA 1
ATOM 3611 C C . TYR A 1 449 ? -14.015 7.777 -28.025 1.00 48.59 449 TYR A C 1
ATOM 3613 O O . TYR A 1 449 ? -15.189 7.751 -27.667 1.00 48.59 449 TYR A O 1
ATOM 3621 N N . LYS A 1 450 ? -13.386 8.916 -28.336 1.00 47.84 450 LYS A N 1
ATOM 3622 C CA . LYS A 1 450 ? -14.083 10.211 -28.359 1.00 47.84 450 LYS A CA 1
ATOM 3623 C C . LYS A 1 450 ? -15.196 10.231 -29.398 1.00 47.84 450 LYS A C 1
ATOM 3625 O O . LYS A 1 450 ? -16.308 10.632 -29.083 1.00 47.84 450 LYS A O 1
ATOM 3630 N N . LYS A 1 451 ? -14.920 9.720 -30.598 1.00 45.31 451 LYS A N 1
ATOM 3631 C CA . LYS A 1 451 ? -15.895 9.643 -31.688 1.00 45.31 451 LYS A CA 1
ATOM 3632 C C . LYS A 1 451 ? -17.057 8.721 -31.325 1.00 45.31 451 LYS A C 1
ATOM 3634 O O . LYS A 1 451 ? -18.199 9.043 -31.616 1.00 45.31 451 LYS A O 1
ATOM 3639 N N . LYS A 1 452 ? -16.794 7.617 -30.617 1.00 47.22 452 LYS A N 1
ATOM 3640 C CA . LYS A 1 452 ? -17.836 6.747 -30.062 1.00 47.22 452 LYS A CA 1
ATOM 3641 C C . LYS A 1 452 ? -18.694 7.468 -29.015 1.00 47.22 452 LYS A C 1
ATOM 3643 O O . LYS A 1 452 ? -19.911 7.381 -29.098 1.00 47.22 452 LYS A O 1
ATOM 3648 N N . GLU A 1 453 ? -18.091 8.190 -28.071 1.00 46.38 453 GLU A N 1
ATOM 3649 C CA . GLU A 1 453 ? -18.838 8.960 -27.062 1.00 46.38 453 GLU A CA 1
ATOM 3650 C C . GLU A 1 453 ? -19.656 10.104 -27.684 1.00 46.38 453 GLU A C 1
ATOM 3652 O O . GLU A 1 453 ? -20.751 10.402 -27.214 1.00 46.38 453 GLU A O 1
ATOM 3657 N N . GLU A 1 454 ? -19.148 10.744 -28.737 1.00 48.81 454 GLU A N 1
ATOM 3658 C CA . GLU A 1 454 ? -19.859 11.783 -29.488 1.00 48.81 454 GLU A CA 1
ATOM 3659 C C . GLU A 1 454 ? -21.020 11.199 -30.303 1.00 48.81 454 GLU A C 1
ATOM 3661 O O . GLU A 1 454 ? -22.100 11.786 -30.320 1.00 48.81 454 GLU A O 1
ATOM 3666 N N . ILE A 1 455 ? -20.846 10.017 -30.904 1.00 48.88 455 ILE A N 1
ATOM 3667 C CA . ILE A 1 455 ? -21.923 9.277 -31.581 1.00 48.88 455 ILE A CA 1
ATOM 3668 C C . ILE A 1 455 ? -22.990 8.847 -30.564 1.00 48.88 455 ILE A C 1
ATOM 3670 O O . ILE A 1 455 ? -24.166 9.121 -30.762 1.00 48.88 455 ILE A O 1
ATOM 3674 N N . GLU A 1 456 ? -22.603 8.270 -29.425 1.00 49.44 456 GLU A N 1
ATOM 3675 C CA . GLU A 1 456 ? -23.548 7.841 -28.380 1.00 49.44 456 GLU A CA 1
ATOM 3676 C C . GLU A 1 456 ? -24.307 9.020 -27.742 1.00 49.44 456 GLU A C 1
ATOM 3678 O O . GLU A 1 456 ? -25.463 8.862 -27.351 1.00 49.44 456 GLU A O 1
ATOM 3683 N N . LYS A 1 457 ? -23.692 10.210 -27.670 1.00 51.78 457 LYS A N 1
ATOM 3684 C CA . LYS A 1 457 ? -24.338 11.450 -27.201 1.00 51.78 457 LYS A CA 1
ATOM 3685 C C . LYS A 1 457 ? -25.202 12.152 -28.252 1.00 51.78 457 LYS A C 1
ATOM 3687 O O . LYS A 1 457 ? -26.027 12.976 -27.868 1.00 51.78 457 LYS A O 1
ATOM 3692 N N . SER A 1 458 ? -24.987 11.885 -29.541 1.00 47.62 458 SER A N 1
ATOM 3693 C CA . SER A 1 458 ? -25.729 12.505 -30.654 1.00 47.62 458 SER A CA 1
ATOM 3694 C C . SER A 1 458 ? -26.812 11.602 -31.249 1.00 47.62 458 SER A C 1
ATOM 3696 O O . SER A 1 458 ? -27.624 12.078 -32.038 1.00 47.62 458 SER A O 1
ATOM 3698 N N . MET A 1 459 ? -26.862 10.329 -30.850 1.00 50.34 459 MET A N 1
ATOM 3699 C CA . MET A 1 459 ? -27.927 9.400 -31.219 1.00 50.34 459 MET A CA 1
ATOM 3700 C C . MET A 1 459 ? -29.267 9.799 -30.596 1.00 50.34 459 MET A C 1
ATOM 3702 O O . MET A 1 459 ? -29.361 10.033 -29.389 1.00 50.34 459 MET A O 1
ATOM 3706 N N . THR A 1 460 ? -30.314 9.832 -31.421 1.00 57.34 460 THR A N 1
ATOM 3707 C CA . THR A 1 460 ? -31.684 10.078 -30.959 1.00 57.34 460 THR A CA 1
ATOM 3708 C C . THR A 1 460 ? -32.234 8.851 -30.220 1.00 57.34 460 THR A C 1
ATOM 3710 O O . THR A 1 460 ? -31.723 7.741 -30.384 1.00 57.34 460 THR A O 1
ATOM 3713 N N . GLU A 1 461 ? -33.286 9.012 -29.408 1.00 53.59 461 GLU A N 1
ATOM 3714 C CA . GLU A 1 461 ? -33.949 7.882 -28.721 1.00 53.59 461 GLU A CA 1
ATOM 3715 C C . GLU A 1 461 ? -34.363 6.773 -29.708 1.00 53.59 461 GLU A C 1
ATOM 3717 O O . GLU A 1 461 ? -34.267 5.586 -29.398 1.00 53.59 461 GLU A O 1
ATOM 3722 N N . THR A 1 462 ? -34.719 7.153 -30.938 1.00 47.75 462 THR A N 1
ATOM 3723 C CA . THR A 1 462 ? -35.040 6.240 -32.040 1.00 47.75 462 THR A CA 1
ATOM 3724 C C . THR A 1 462 ? -33.837 5.395 -32.477 1.00 47.75 462 THR A C 1
ATOM 3726 O O . THR A 1 462 ? -33.991 4.202 -32.729 1.00 47.75 462 THR A O 1
ATOM 3729 N N . ASP A 1 463 ? -32.631 5.969 -32.517 1.00 53.50 463 ASP A N 1
ATOM 3730 C CA . ASP A 1 463 ? -31.408 5.257 -32.917 1.00 53.50 463 ASP A CA 1
ATOM 3731 C C . ASP A 1 463 ? -30.938 4.286 -31.826 1.00 53.50 463 ASP A C 1
ATOM 3733 O O . ASP A 1 463 ? -30.418 3.204 -32.109 1.00 53.50 463 ASP A O 1
ATOM 3737 N N . GLN A 1 464 ? -31.138 4.654 -30.557 1.00 53.91 464 GLN A N 1
ATOM 3738 C CA . GLN A 1 464 ? -30.835 3.786 -29.419 1.00 53.91 464 GLN A CA 1
ATOM 3739 C C . GLN A 1 464 ? -31.787 2.583 -29.365 1.00 53.91 464 GLN A C 1
ATOM 3741 O O . GLN A 1 464 ? -31.346 1.461 -29.098 1.00 53.91 464 GLN A O 1
ATOM 3746 N N . GLU A 1 465 ? -33.065 2.794 -29.691 1.00 50.00 465 GLU A N 1
ATOM 3747 C CA . GLU A 1 465 ? -34.060 1.726 -29.786 1.00 50.00 465 GLU A CA 1
ATOM 3748 C C . GLU A 1 465 ? -33.807 0.808 -30.992 1.00 50.00 465 GLU A C 1
ATOM 3750 O O . GLU A 1 465 ? -33.890 -0.415 -30.859 1.00 50.00 465 GLU A O 1
ATOM 3755 N N . LEU A 1 466 ? -33.384 1.353 -32.140 1.00 53.75 466 LEU A N 1
ATOM 3756 C CA . LEU A 1 466 ? -32.988 0.548 -33.301 1.00 53.75 466 LEU A CA 1
ATOM 3757 C C . LEU A 1 466 ? -31.793 -0.362 -32.972 1.00 53.75 466 LEU A C 1
ATOM 3759 O O . LEU A 1 466 ? -31.821 -1.559 -33.254 1.00 53.75 466 LEU A O 1
ATOM 3763 N N . MET A 1 467 ? -30.775 0.176 -32.290 1.00 59.72 467 MET A N 1
ATOM 3764 C CA . MET A 1 467 ? -29.586 -0.589 -31.898 1.00 59.72 467 MET A CA 1
ATOM 3765 C C . MET A 1 467 ? -29.904 -1.662 -30.836 1.00 59.72 467 MET A C 1
ATOM 3767 O O . MET A 1 467 ? -29.269 -2.724 -30.797 1.00 59.72 467 MET A O 1
ATOM 3771 N N . ARG A 1 468 ? -30.903 -1.419 -29.972 1.00 68.06 468 ARG A N 1
ATOM 3772 C CA . ARG A 1 468 ? -31.434 -2.420 -29.032 1.00 68.06 468 ARG A CA 1
ATOM 3773 C C . ARG A 1 468 ? -32.141 -3.553 -29.776 1.00 68.06 468 ARG A C 1
ATOM 3775 O O . ARG A 1 468 ? -31.833 -4.719 -29.526 1.00 68.06 468 ARG A O 1
ATOM 3782 N N . LEU A 1 469 ? -33.020 -3.217 -30.720 1.00 50.44 469 LEU A N 1
ATOM 3783 C CA . LEU A 1 469 ? -33.756 -4.180 -31.543 1.00 50.44 469 LEU A CA 1
ATOM 3784 C C . LEU A 1 469 ? -32.826 -5.013 -32.438 1.00 50.44 469 LEU A C 1
ATOM 3786 O O . LEU A 1 469 ? -33.045 -6.213 -32.592 1.00 50.44 469 LEU A O 1
ATOM 3790 N N . GLU A 1 470 ? -31.743 -4.435 -32.964 1.00 59.84 470 GLU A N 1
ATOM 3791 C CA . GLU A 1 470 ? -30.720 -5.174 -33.717 1.00 59.84 470 GLU A CA 1
ATOM 3792 C C . GLU A 1 470 ? -29.959 -6.175 -32.840 1.00 59.84 470 GLU A C 1
ATOM 3794 O O . GLU A 1 470 ? -29.759 -7.325 -33.241 1.00 59.84 470 GLU A O 1
ATOM 3799 N N . LYS A 1 471 ? -29.582 -5.788 -31.613 1.00 68.75 471 LYS A N 1
ATOM 3800 C CA . LYS A 1 471 ? -28.968 -6.716 -30.648 1.00 68.75 471 LYS A CA 1
ATOM 3801 C C . LYS A 1 471 ? -29.911 -7.850 -30.264 1.00 68.75 471 LYS A C 1
ATOM 3803 O O . LYS A 1 471 ? -29.471 -8.997 -30.170 1.00 68.75 471 LYS A O 1
ATOM 3808 N N . GLU A 1 472 ? -31.187 -7.547 -30.054 1.00 62.22 472 GLU A N 1
ATOM 3809 C CA . GLU A 1 472 ? -32.207 -8.553 -29.756 1.00 62.22 472 GLU A CA 1
ATOM 3810 C C . GLU A 1 472 ? -32.445 -9.482 -30.949 1.00 62.22 472 GLU A C 1
ATOM 3812 O O . GLU A 1 472 ? -32.500 -10.697 -30.765 1.00 62.22 472 GLU A O 1
ATOM 3817 N N . SER A 1 473 ? -32.492 -8.946 -32.171 1.00 52.09 473 SER A N 1
ATOM 3818 C CA . SER A 1 473 ? -32.590 -9.719 -33.413 1.00 52.09 473 SER A CA 1
ATOM 3819 C C . SER A 1 473 ? -31.401 -10.669 -33.585 1.00 52.09 473 SER A C 1
ATOM 3821 O O . SER A 1 473 ? -31.594 -11.861 -33.825 1.00 52.09 473 SER A O 1
ATOM 3823 N N . LEU A 1 474 ? -30.174 -10.189 -33.353 1.00 66.44 474 LEU A N 1
ATOM 3824 C CA . LEU A 1 474 ? -28.957 -10.998 -33.450 1.00 66.44 474 LEU A CA 1
ATOM 3825 C C . LEU A 1 474 ? -28.903 -12.097 -32.375 1.00 66.44 474 LEU A C 1
ATOM 3827 O O . LEU A 1 474 ? -28.502 -13.228 -32.652 1.00 66.44 474 LEU A O 1
ATOM 3831 N N . ALA A 1 475 ? -29.342 -11.794 -31.150 1.00 65.88 475 ALA A N 1
ATOM 3832 C CA . ALA A 1 475 ? -29.471 -12.789 -30.088 1.00 65.88 475 ALA A CA 1
ATOM 3833 C C . ALA A 1 475 ? -30.530 -13.851 -30.431 1.00 65.88 475 ALA A C 1
ATOM 3835 O O . ALA A 1 475 ? -30.332 -15.038 -30.172 1.00 65.88 475 ALA A O 1
ATOM 3836 N N . ARG A 1 476 ? -31.636 -13.445 -31.067 1.00 60.56 476 ARG A N 1
ATOM 3837 C CA . ARG A 1 476 ? -32.691 -14.354 -31.530 1.00 60.56 476 ARG A CA 1
ATOM 3838 C C . ARG A 1 476 ? -32.219 -15.237 -32.679 1.00 60.56 476 ARG A C 1
ATOM 3840 O O . ARG A 1 476 ? -32.511 -16.427 -32.666 1.00 60.56 476 ARG A O 1
ATOM 3847 N N . GLN A 1 477 ? -31.458 -14.686 -33.624 1.00 62.78 477 GLN A N 1
ATOM 3848 C CA . GLN A 1 477 ? -30.842 -15.448 -34.710 1.00 62.78 477 GLN A CA 1
ATOM 3849 C C . GLN A 1 477 ? -29.889 -16.508 -34.168 1.00 62.78 477 GLN A C 1
ATOM 3851 O O . GLN A 1 477 ? -30.032 -17.670 -34.532 1.00 62.78 477 GLN A O 1
ATOM 3856 N N . LYS A 1 478 ? -29.007 -16.147 -33.227 1.00 73.69 478 LYS A N 1
ATOM 3857 C CA . LYS A 1 478 ? -28.123 -17.118 -32.564 1.00 73.69 478 LYS A CA 1
ATOM 3858 C C . LYS A 1 478 ? -28.899 -18.219 -31.849 1.00 73.69 478 LYS A C 1
ATOM 3860 O O . LYS A 1 478 ? -28.563 -19.385 -31.997 1.00 73.69 478 LYS A O 1
ATOM 3865 N N . ARG A 1 479 ? -29.982 -17.872 -31.150 1.00 68.31 479 ARG A N 1
ATOM 3866 C CA . ARG A 1 479 ? -30.828 -18.857 -30.464 1.00 68.31 479 ARG A CA 1
ATOM 3867 C C . ARG A 1 479 ? -31.574 -19.782 -31.430 1.00 68.31 479 ARG A C 1
ATOM 3869 O O . ARG A 1 479 ? -31.741 -20.957 -31.137 1.00 68.31 479 ARG A O 1
ATOM 3876 N N . ILE A 1 480 ? -32.010 -19.280 -32.585 1.00 67.19 480 ILE A N 1
ATOM 3877 C CA . ILE A 1 480 ? -32.587 -20.108 -33.659 1.00 67.19 480 ILE A CA 1
ATOM 3878 C C . ILE A 1 480 ? -31.520 -21.033 -34.251 1.00 67.19 480 ILE A C 1
ATOM 3880 O O . ILE A 1 480 ? -31.811 -22.173 -34.592 1.00 67.19 480 ILE A O 1
ATOM 3884 N N . GLU A 1 481 ? -30.287 -20.553 -34.377 1.00 66.75 481 GLU A N 1
ATOM 3885 C CA . GLU A 1 481 ? -29.159 -21.339 -34.871 1.00 66.75 481 GLU A CA 1
ATOM 3886 C C . GLU A 1 481 ? -28.738 -22.438 -33.885 1.00 66.75 481 GLU A C 1
ATOM 3888 O O . GLU A 1 481 ? -28.356 -23.524 -34.308 1.00 66.75 481 GLU A O 1
ATOM 3893 N N . GLU A 1 482 ? -28.848 -22.178 -32.582 1.00 70.88 482 GLU A N 1
ATOM 3894 C CA . GLU A 1 482 ? -28.656 -23.160 -31.510 1.00 70.88 482 GLU A CA 1
ATOM 3895 C C . GLU A 1 482 ? -29.785 -24.201 -31.497 1.00 70.88 482 GLU A C 1
ATOM 3897 O O . GLU A 1 482 ? -29.501 -25.392 -31.516 1.00 70.88 482 GLU A O 1
ATOM 3902 N N . LEU A 1 483 ? -31.049 -23.778 -31.604 1.00 67.06 483 LEU A N 1
ATOM 3903 C CA . LEU A 1 483 ? -32.212 -24.677 -31.700 1.00 67.06 483 LEU A CA 1
ATOM 3904 C C . LEU A 1 483 ? -32.272 -25.492 -33.001 1.00 67.06 483 LEU A C 1
ATOM 3906 O O . LEU A 1 483 ? -33.031 -26.445 -33.084 1.00 67.06 483 LEU A O 1
ATOM 3910 N N . ARG A 1 484 ? -31.532 -25.093 -34.041 1.00 64.06 484 ARG A N 1
ATOM 3911 C CA . ARG A 1 484 ? -31.358 -25.878 -35.277 1.00 64.06 484 ARG A CA 1
ATOM 3912 C C . ARG A 1 484 ? -30.236 -26.912 -35.170 1.00 64.06 484 ARG A C 1
ATOM 3914 O O . ARG A 1 484 ? -30.083 -27.722 -36.082 1.00 64.06 484 ARG A O 1
ATOM 3921 N N . LYS A 1 485 ? -29.396 -26.802 -34.139 1.00 62.97 485 LYS A N 1
ATOM 3922 C CA . LYS A 1 485 ? -28.304 -27.737 -33.840 1.00 62.97 485 LYS A CA 1
ATOM 3923 C C . LYS A 1 485 ? -28.705 -28.774 -32.789 1.00 62.97 485 LYS A C 1
ATOM 3925 O O . LYS A 1 485 ? -28.039 -29.804 -32.715 1.00 62.97 485 LYS A O 1
ATOM 3930 N N . GLU A 1 486 ? -29.739 -28.486 -32.002 1.00 57.78 486 GLU A N 1
ATOM 3931 C CA . GLU A 1 486 ? -30.546 -29.466 -31.257 1.00 57.78 486 GLU A CA 1
ATOM 3932 C C . GLU A 1 486 ? -31.511 -30.190 -32.204 1.00 57.78 486 GLU A C 1
ATOM 3934 O O . GLU A 1 486 ? -31.704 -31.411 -32.000 1.00 57.78 486 GLU A O 1
#

Mean predicted aligned error: 13.91 Å

Secondary structure (DSSP, 8-state):
---GGGG--TTGGGSSTTS-------S------PBPTTT-PBPPHHHHHHHHHHHHHHHS-SEEEEEEE-EEEEEEETTEEEEEEE----HHHHHHHHHHHHTT---EEEEEEPSS-BBTTB-SSPPPTTEEEEEESS-BTTTSEEE-TTS-EEE-TT-HHHHTTT----HHHHHHHHHHHTTSS---HHHHHHHHHHHHHHHT-S---HHHHHHTGGGBHHHHGGGS-HHHHHHHHHTT--TTPBPPHHHHT-EEEETTEEEEHHHHHHHHHHHHHHHHHHHHHHHHTTSGGGTB-SEETTTEEEEEEEESSSTT--SSTHHHHHHTT-SEEEEEETTTTEEEEEESS-HHHHHHHHHHH-TTBPPPBTTTEEEB---TT-BHHHHHHH--HHHHHHHTT-B-GGGTHHHH-SHHHHHHHHHHHHHHHHHTTTS-S--HHHHHHHHHHHHHHHHHHH--HHHHHHHHHHHHHHHHHHHHHHHTT-

Foldseek 3Di:
DDAPCVVDDVVVLVVVPPPDDDDDPPDDDDPDQQAQPQPRHGDDPVVVVQLVLVLVLQVDDFAEEEEAAWDWDWDADPNFTFIDTDRDHDPLQVLLVVLCVLLVRPYHHDDHFYQAADDLVRHRDDDDPRYAYEYAARNYADDQWGAHPVGHIYHHQQHPVCLVVVNGATSNLVSVRSCVSSVSDDDDPLSSQVRVQSSCLQLVVDDFAQCCLQPPCLQFCSLQVRQFDNVQVSVCSVVPDGHPDGDDPVQQQDWTDGPPDTDGVVVSSVVSNVLSVQLVVLQVVQQVLQDPVLQFDQADPQQGGEGEQEDDDDSSDSRSFPSSCVNVPGFKYKYQDPPQLWIKMFGPGAVVVLCVLVCVLQVQWHPDGSRGMTIRRDDGRDTSVVSCVRRDPLSVCVSNVGGNPVPQCPPAPDDVVSVVSSVVSVVVVVVVVVPPPDPVVVVVVVVVVVVVVVCVVPDDPVRVVVVVVVVVVVVVVVVVVVVVVD